Protein AF-A0ABD1DCE6-F1 (afdb_monomer_lite)

Structure (mmCIF, N/CA/C/O backbone):
data_AF-A0ABD1DCE6-F1
#
_entry.id   AF-A0ABD1DCE6-F1
#
loop_
_atom_site.group_PDB
_atom_site.id
_atom_site.type_symbol
_atom_site.label_atom_id
_atom_site.label_alt_id
_atom_site.label_comp_id
_atom_site.label_asym_id
_atom_site.label_entity_id
_atom_site.label_seq_id
_atom_site.pdbx_PDB_ins_code
_atom_site.Cartn_x
_atom_site.Cartn_y
_atom_site.Cartn_z
_atom_site.occupancy
_atom_site.B_iso_or_equiv
_atom_site.auth_seq_id
_atom_site.auth_comp_id
_atom_site.auth_asym_id
_atom_site.auth_atom_id
_atom_site.pdbx_PDB_model_num
ATOM 1 N N . MET A 1 1 ? 5.503 15.625 8.392 1.00 34.25 1 MET A N 1
ATOM 2 C CA . MET A 1 1 ? 5.995 16.526 7.325 1.00 34.25 1 MET A CA 1
ATOM 3 C C . MET A 1 1 ? 7.526 16.574 7.196 1.00 34.25 1 MET A C 1
ATOM 5 O O . MET A 1 1 ? 8.004 17.276 6.324 1.00 34.25 1 MET A O 1
ATOM 9 N N . ALA A 1 2 ? 8.309 15.784 7.947 1.00 26.59 2 ALA A N 1
ATOM 10 C CA . ALA A 1 2 ? 9.782 15.806 7.877 1.00 26.59 2 ALA A CA 1
ATOM 11 C C . ALA A 1 2 ? 10.418 14.634 7.087 1.00 26.59 2 ALA A C 1
ATOM 13 O O . ALA A 1 2 ? 11.612 14.395 7.204 1.00 26.59 2 ALA A O 1
ATOM 14 N N . SER A 1 3 ? 9.645 13.888 6.288 1.00 34.47 3 SER A N 1
ATOM 15 C CA . SER A 1 3 ? 10.147 12.692 5.571 1.00 34.47 3 SER A CA 1
ATOM 16 C C . SER A 1 3 ? 10.072 12.800 4.044 1.00 34.47 3 SER A C 1
ATOM 18 O O . SER A 1 3 ? 10.644 11.972 3.347 1.00 34.47 3 SER A O 1
ATOM 20 N N . SER A 1 4 ? 9.415 13.836 3.515 1.00 33.91 4 SER A N 1
ATOM 21 C CA . SER A 1 4 ? 9.250 14.055 2.068 1.00 33.91 4 SER A CA 1
ATOM 22 C C . SER A 1 4 ? 10.281 15.031 1.490 1.00 33.91 4 SER A C 1
ATOM 24 O O . SER A 1 4 ? 10.503 15.046 0.286 1.00 33.91 4 SER A O 1
ATOM 26 N N . ALA A 1 5 ? 10.937 15.824 2.346 1.00 30.02 5 ALA A N 1
ATOM 27 C CA . ALA A 1 5 ? 11.942 16.803 1.934 1.00 30.02 5 ALA A CA 1
ATOM 28 C C . ALA A 1 5 ? 13.318 16.168 1.668 1.00 30.02 5 ALA A C 1
ATOM 30 O O . ALA A 1 5 ? 14.061 16.662 0.833 1.00 30.02 5 ALA A O 1
ATOM 31 N N . ILE A 1 6 ? 13.638 15.041 2.315 1.00 34.88 6 ILE A N 1
ATOM 32 C CA . ILE A 1 6 ? 14.953 14.385 2.205 1.00 34.88 6 ILE A CA 1
ATOM 33 C C . ILE A 1 6 ? 15.100 13.627 0.873 1.00 34.88 6 ILE A C 1
ATOM 35 O O . ILE A 1 6 ? 16.186 13.590 0.306 1.00 34.88 6 ILE A O 1
ATOM 39 N N . VAL A 1 7 ? 14.002 13.104 0.315 1.00 35.47 7 VAL A N 1
ATOM 40 C CA . VAL A 1 7 ? 14.015 12.426 -0.996 1.00 35.47 7 VAL A CA 1
ATOM 41 C C . VAL A 1 7 ? 14.103 13.432 -2.151 1.00 35.47 7 VAL A C 1
ATOM 43 O O . VAL A 1 7 ? 14.707 13.125 -3.171 1.00 35.47 7 VAL A O 1
ATOM 46 N N . LEU A 1 8 ? 13.577 14.652 -1.980 1.00 33.16 8 LEU A N 1
ATOM 47 C CA . LEU A 1 8 ? 13.735 15.725 -2.968 1.00 33.16 8 LEU A CA 1
ATOM 48 C C . LEU A 1 8 ? 15.111 16.415 -2.868 1.00 33.16 8 LEU A C 1
ATOM 50 O O . LEU A 1 8 ? 15.649 16.838 -3.886 1.00 33.16 8 LEU A O 1
ATOM 54 N N . LEU A 1 9 ? 15.705 16.490 -1.667 1.00 31.03 9 LEU A N 1
ATOM 55 C CA . LEU A 1 9 ? 17.042 17.070 -1.465 1.00 31.03 9 LEU A CA 1
ATOM 56 C C . LEU A 1 9 ? 18.166 16.196 -2.043 1.00 31.03 9 LEU A C 1
ATOM 58 O O . LEU A 1 9 ? 19.166 16.728 -2.513 1.00 31.03 9 LEU A O 1
ATOM 62 N N . LEU A 1 10 ? 17.994 14.869 -2.048 1.00 34.16 10 LEU A N 1
ATOM 63 C CA . LEU A 1 10 ? 18.960 13.922 -2.625 1.00 34.16 10 LEU A CA 1
ATOM 64 C C . LEU A 1 10 ? 18.962 13.903 -4.164 1.00 34.16 10 LEU A C 1
ATOM 66 O O . LEU A 1 10 ? 19.896 13.377 -4.757 1.00 34.16 10 LEU A O 1
ATOM 70 N N . VAL A 1 11 ? 17.957 14.499 -4.815 1.00 40.06 11 VAL A N 1
ATOM 71 C CA . VAL A 1 11 ? 17.898 14.657 -6.283 1.00 40.06 11 VAL A CA 1
ATOM 72 C C . VAL A 1 11 ? 18.528 15.985 -6.740 1.00 40.06 11 VAL A C 1
ATOM 74 O O . VAL A 1 11 ? 18.793 16.165 -7.923 1.00 40.06 11 VAL A O 1
ATOM 77 N N . LEU A 1 12 ? 18.818 16.910 -5.816 1.00 35.66 12 LEU A N 1
ATOM 78 C CA . LEU A 1 12 ? 19.284 18.268 -6.133 1.00 35.66 12 LEU A CA 1
ATOM 79 C C . LEU A 1 12 ? 20.684 18.612 -5.601 1.00 35.66 12 LEU A C 1
ATOM 81 O O . LEU A 1 12 ? 21.138 19.739 -5.786 1.00 35.66 12 LEU A O 1
ATOM 85 N N . LEU A 1 13 ? 21.396 17.670 -4.979 1.00 32.56 13 LEU A N 1
ATOM 86 C CA . LEU A 1 13 ? 22.739 17.910 -4.456 1.00 32.56 13 LEU A CA 1
ATOM 87 C C . LEU A 1 13 ? 23.732 16.846 -4.945 1.00 32.56 13 LEU A C 1
ATOM 89 O O . LEU A 1 13 ? 23.814 15.761 -4.380 1.00 32.56 13 LEU A O 1
ATOM 93 N N . ILE A 1 14 ? 24.550 17.291 -5.914 1.00 41.81 14 ILE A N 1
ATOM 94 C CA . ILE A 1 14 ? 25.907 16.835 -6.291 1.00 41.81 14 ILE A CA 1
ATOM 95 C C . ILE A 1 14 ? 25.986 15.818 -7.463 1.00 41.81 14 ILE A C 1
ATOM 97 O O . ILE A 1 14 ? 25.459 14.717 -7.342 1.00 41.81 14 ILE A O 1
ATOM 101 N N . PRO A 1 15 ? 26.767 16.094 -8.539 1.00 44.06 15 PRO A N 1
ATOM 102 C CA . PRO A 1 15 ? 27.231 17.401 -9.013 1.00 44.06 15 PRO A CA 1
ATOM 103 C C . PRO A 1 15 ? 27.090 17.628 -10.530 1.00 44.06 15 PRO A C 1
ATOM 105 O O . PRO A 1 15 ? 27.495 16.830 -11.372 1.00 44.06 15 PRO A O 1
ATOM 108 N N . SER A 1 16 ? 26.695 18.852 -10.867 1.00 37.00 16 SER A N 1
ATOM 109 C CA . SER A 1 16 ? 27.220 19.582 -12.017 1.00 37.00 16 SER A CA 1
ATOM 110 C C . SER A 1 16 ? 28.724 19.824 -11.827 1.00 37.00 16 SER A C 1
ATOM 112 O O . SER A 1 16 ? 29.143 20.884 -11.369 1.00 37.00 16 SER A O 1
ATOM 114 N N . ALA A 1 17 ? 29.540 18.818 -12.115 1.00 32.56 17 ALA A N 1
ATOM 115 C CA . ALA A 1 17 ? 30.981 18.954 -12.277 1.00 32.56 17 ALA A CA 1
ATOM 116 C C . ALA A 1 17 ? 31.467 17.753 -13.081 1.00 32.56 17 ALA A C 1
ATOM 118 O O . ALA A 1 17 ? 31.714 16.711 -12.499 1.00 32.56 17 ALA A O 1
ATOM 119 N N . PHE A 1 18 ? 31.494 17.886 -14.409 1.00 30.97 18 PHE A N 1
ATOM 120 C CA . PHE A 1 18 ? 32.458 17.278 -15.340 1.00 30.97 18 PHE A CA 1
ATOM 121 C C . PHE A 1 18 ? 32.057 17.666 -16.779 1.00 30.97 18 PHE A C 1
ATOM 123 O O . PHE A 1 18 ? 31.869 16.832 -17.655 1.00 30.97 18 PHE A O 1
ATOM 130 N N . THR A 1 19 ? 31.943 18.967 -17.072 1.00 26.06 19 THR A N 1
ATOM 131 C CA . THR A 1 19 ? 32.229 19.432 -18.438 1.00 26.06 19 THR A CA 1
ATOM 132 C C . THR A 1 19 ? 33.740 19.489 -18.567 1.00 26.06 19 THR A C 1
ATOM 134 O O . THR A 1 19 ? 34.357 20.548 -18.458 1.00 26.06 19 THR A O 1
ATOM 137 N N . PHE A 1 20 ? 34.352 18.322 -18.739 1.00 26.34 20 PHE A N 1
ATOM 138 C CA . PHE A 1 20 ? 35.697 18.279 -19.273 1.00 26.34 20 PHE A CA 1
ATOM 139 C C . PHE A 1 20 ? 35.571 18.633 -20.754 1.00 26.34 20 PHE A C 1
ATOM 141 O O . PHE A 1 20 ? 35.280 17.789 -21.597 1.00 26.34 20 PHE A O 1
ATOM 148 N N . ASN A 1 21 ? 35.754 19.918 -21.063 1.00 26.56 21 ASN A N 1
ATOM 149 C CA . ASN A 1 21 ? 36.167 20.346 -22.392 1.00 26.56 21 ASN A CA 1
ATOM 150 C C . ASN A 1 21 ? 37.595 19.826 -22.600 1.00 26.56 21 ASN A C 1
ATOM 152 O O . ASN A 1 21 ? 38.574 20.563 -22.508 1.00 26.56 21 ASN A O 1
ATOM 156 N N . LEU A 1 22 ? 37.720 18.523 -22.842 1.00 26.25 22 LEU A N 1
ATOM 157 C CA . LEU A 1 22 ? 38.893 17.966 -23.484 1.00 26.25 22 LEU A CA 1
ATOM 158 C C . LEU A 1 22 ? 38.790 18.358 -24.955 1.00 26.25 22 LEU A C 1
ATOM 160 O O . LEU A 1 22 ? 38.317 17.604 -25.801 1.00 26.25 22 LEU A O 1
ATOM 164 N N . LYS A 1 23 ? 39.272 19.564 -25.264 1.00 28.89 23 LYS A N 1
ATOM 165 C CA . LYS A 1 23 ? 39.915 19.789 -26.554 1.00 28.89 23 LYS A CA 1
ATOM 166 C C . LYS A 1 23 ? 41.162 18.901 -26.544 1.00 28.89 23 LYS A C 1
ATOM 168 O O . LYS A 1 23 ? 42.243 19.335 -26.160 1.00 28.89 23 LYS A O 1
ATOM 173 N N . PHE A 1 24 ? 40.984 17.622 -26.870 1.00 28.67 24 PHE A N 1
ATOM 174 C CA . PHE A 1 24 ? 42.103 16.779 -27.255 1.00 28.67 24 PHE A CA 1
ATOM 175 C C . PHE A 1 24 ? 42.627 17.350 -28.566 1.00 28.67 24 PHE A C 1
ATOM 177 O O . PHE A 1 24 ? 42.039 17.138 -29.623 1.00 28.67 24 PHE A O 1
ATOM 184 N N . VAL A 1 25 ? 43.716 18.105 -28.468 1.00 37.75 25 VAL A N 1
ATOM 185 C CA . VAL A 1 25 ? 44.668 18.251 -29.562 1.00 37.75 25 VAL A CA 1
ATOM 186 C C . VAL A 1 25 ? 45.238 16.852 -29.778 1.00 37.75 25 VAL A C 1
ATOM 188 O O . VAL A 1 25 ? 46.053 16.397 -28.986 1.00 37.75 25 VAL A O 1
ATOM 191 N N . ASN A 1 26 ? 44.711 16.134 -30.762 1.00 42.12 26 ASN A N 1
ATOM 192 C CA . ASN A 1 26 ? 45.314 14.921 -31.297 1.00 42.12 26 ASN A CA 1
ATOM 193 C C . ASN A 1 26 ? 44.935 14.874 -32.775 1.00 42.12 26 ASN A C 1
ATOM 195 O O . ASN A 1 26 ? 43.810 14.493 -33.095 1.00 42.12 26 ASN A O 1
ATOM 199 N N . ASP A 1 27 ? 45.879 15.237 -33.644 1.00 54.72 27 ASP A N 1
ATOM 200 C CA . ASP A 1 27 ? 45.803 15.143 -35.112 1.00 54.72 27 ASP A CA 1
ATOM 201 C C . ASP A 1 27 ? 45.816 13.676 -35.611 1.00 54.72 27 ASP A C 1
ATOM 203 O O . ASP A 1 27 ? 46.304 13.373 -36.693 1.00 54.72 27 ASP A O 1
ATOM 207 N N . GLN A 1 28 ? 45.325 12.727 -34.806 1.00 70.62 28 GLN A N 1
ATOM 208 C CA . GLN A 1 28 ? 45.287 11.303 -35.145 1.00 70.62 28 GLN A CA 1
ATOM 209 C C . GLN A 1 28 ? 43.981 10.961 -35.864 1.00 70.62 28 GLN A C 1
ATOM 211 O O . GLN A 1 28 ? 42.912 11.354 -35.396 1.00 70.62 28 GLN A O 1
ATOM 216 N N . LEU A 1 29 ? 44.078 10.199 -36.958 1.00 80.75 29 LEU A N 1
ATOM 217 C CA . LEU A 1 29 ? 42.940 9.694 -37.728 1.00 80.75 29 LEU A CA 1
ATOM 218 C C . LEU A 1 29 ? 41.939 8.932 -36.839 1.00 80.75 29 LEU A C 1
ATOM 220 O O . LEU A 1 29 ? 42.308 8.016 -36.101 1.00 80.75 29 LEU A O 1
ATOM 224 N N . ARG A 1 30 ? 40.661 9.302 -36.932 1.00 82.00 30 ARG A N 1
ATOM 225 C CA . ARG A 1 30 ? 39.530 8.683 -36.232 1.00 82.00 30 ARG A CA 1
ATOM 226 C C . ARG A 1 30 ? 38.535 8.132 -37.240 1.00 82.00 30 ARG A C 1
ATOM 228 O O . ARG A 1 30 ? 38.196 8.797 -38.215 1.00 82.00 30 ARG A O 1
ATOM 235 N N . LEU A 1 31 ? 38.042 6.931 -36.953 1.00 85.00 31 LEU A N 1
ATOM 236 C CA . LEU A 1 31 ? 37.071 6.208 -37.768 1.00 85.00 31 LEU A CA 1
ATOM 237 C C . LEU A 1 31 ? 35.920 5.746 -36.872 1.00 85.00 31 LEU A C 1
ATOM 239 O O . LEU A 1 31 ? 36.159 5.118 -35.839 1.00 85.00 31 LEU A O 1
ATOM 243 N N . TRP A 1 32 ? 34.677 6.044 -37.243 1.00 84.31 32 TRP A N 1
ATOM 244 C CA . TRP A 1 32 ? 33.506 5.528 -36.527 1.00 84.31 32 TRP A CA 1
ATOM 245 C C . TRP A 1 32 ? 32.274 5.445 -37.430 1.00 84.31 32 TRP A C 1
ATOM 247 O O . TRP A 1 32 ? 32.137 6.197 -38.390 1.00 84.31 32 TRP A O 1
ATOM 257 N N . PHE A 1 33 ? 31.356 4.536 -37.107 1.00 84.50 33 PHE A N 1
ATOM 258 C CA . PHE A 1 33 ? 30.041 4.481 -37.746 1.00 84.50 33 PHE A CA 1
ATOM 259 C C . PHE A 1 33 ? 29.022 5.300 -36.953 1.00 84.50 33 PHE A C 1
ATOM 261 O O . PHE A 1 33 ? 28.988 5.217 -35.724 1.00 84.50 33 PHE A O 1
ATOM 268 N N . ASP A 1 34 ? 28.167 6.046 -37.652 1.00 79.69 34 ASP A N 1
ATOM 269 C CA . ASP A 1 34 ? 27.035 6.760 -37.053 1.00 79.69 34 ASP A CA 1
ATOM 270 C C . ASP A 1 34 ? 25.800 6.678 -37.974 1.00 79.69 34 ASP A C 1
ATOM 272 O O . ASP A 1 34 ? 25.874 7.129 -39.123 1.00 79.69 34 ASP A O 1
ATOM 276 N N . PRO A 1 35 ? 24.670 6.096 -37.524 1.00 79.81 35 PRO A N 1
ATOM 277 C CA . PRO A 1 35 ? 24.445 5.484 -36.210 1.00 79.81 35 PRO A CA 1
ATOM 278 C C . PRO A 1 35 ? 25.134 4.119 -36.051 1.00 79.81 35 PRO A C 1
ATOM 280 O O . PRO A 1 35 ? 25.229 3.330 -36.989 1.00 79.81 35 PRO A O 1
ATOM 283 N N . GLN A 1 36 ? 25.571 3.810 -34.826 1.00 78.81 36 GLN A N 1
ATOM 284 C CA . GLN A 1 36 ? 26.216 2.530 -34.492 1.00 78.81 36 GLN A CA 1
ATOM 285 C C . GLN A 1 36 ? 25.218 1.363 -34.347 1.00 78.81 36 GLN A C 1
ATOM 287 O O . GLN A 1 36 ? 25.592 0.195 -34.476 1.00 78.81 36 GLN A O 1
ATOM 292 N N . ASP A 1 37 ? 23.944 1.680 -34.102 1.00 78.81 37 ASP A N 1
ATOM 293 C CA . ASP A 1 37 ? 22.833 0.737 -33.981 1.00 78.81 37 ASP A CA 1
ATOM 294 C C . ASP A 1 37 ? 21.838 0.947 -35.122 1.00 78.81 37 ASP A C 1
ATOM 296 O O . ASP A 1 37 ? 21.194 1.992 -35.228 1.00 78.81 37 ASP A O 1
ATOM 300 N N . VAL A 1 38 ? 21.686 -0.067 -35.971 1.00 83.50 38 VAL A N 1
ATOM 301 C CA . VAL A 1 38 ? 20.889 0.015 -37.195 1.00 83.50 38 VAL A CA 1
ATOM 302 C C . VAL A 1 38 ? 19.865 -1.112 -37.218 1.00 83.50 38 VAL A C 1
ATOM 304 O O . VAL A 1 38 ? 20.175 -2.260 -36.906 1.00 83.50 38 VAL A O 1
ATOM 307 N N . THR A 1 39 ? 18.622 -0.797 -37.585 1.00 84.06 39 THR A N 1
ATOM 308 C CA . THR A 1 39 ? 17.563 -1.798 -37.775 1.00 84.06 39 THR A CA 1
ATOM 309 C C . THR A 1 39 ? 17.130 -1.811 -39.232 1.00 84.06 39 THR A C 1
ATOM 311 O O . THR A 1 39 ? 16.765 -0.771 -39.770 1.00 84.06 39 THR A O 1
ATOM 314 N N . THR A 1 40 ? 17.159 -2.986 -39.853 1.00 87.12 40 THR A N 1
ATOM 315 C CA . THR A 1 40 ? 16.682 -3.240 -41.216 1.00 87.12 40 THR A CA 1
ATOM 316 C C . THR A 1 40 ? 15.722 -4.428 -41.218 1.00 87.12 40 THR A C 1
ATOM 318 O O . THR A 1 40 ? 15.584 -5.126 -40.206 1.00 87.12 40 THR A O 1
ATOM 321 N N . THR A 1 41 ? 15.056 -4.680 -42.341 1.00 88.06 41 THR A N 1
ATOM 322 C CA . THR A 1 41 ? 14.304 -5.920 -42.535 1.00 88.06 41 THR A CA 1
ATOM 323 C C . THR A 1 41 ? 15.044 -6.895 -43.430 1.00 88.06 41 THR A C 1
ATOM 325 O O . THR A 1 41 ? 16.000 -6.555 -44.127 1.00 88.06 41 THR A O 1
ATOM 328 N N . PHE A 1 42 ? 14.644 -8.155 -43.343 1.00 84.50 42 PHE A N 1
ATOM 329 C CA . PHE A 1 42 ? 15.158 -9.218 -44.179 1.00 84.50 42 PHE A CA 1
ATOM 330 C C . PHE A 1 42 ? 15.045 -8.843 -45.666 1.00 84.50 42 PHE A C 1
ATOM 332 O O . PHE A 1 42 ? 13.950 -8.611 -46.171 1.00 84.50 42 PHE A O 1
ATOM 339 N N . GLY A 1 43 ? 16.183 -8.826 -46.365 1.00 81.62 43 GLY A N 1
ATOM 340 C CA . GLY A 1 43 ? 16.265 -8.500 -47.790 1.00 81.62 43 GLY A CA 1
ATOM 341 C C . GLY A 1 43 ? 16.413 -7.012 -48.123 1.00 81.62 43 GLY A C 1
ATOM 342 O O . GLY A 1 43 ? 16.834 -6.711 -49.239 1.00 81.62 43 GLY A O 1
ATOM 343 N N . ASP A 1 44 ? 16.164 -6.104 -47.178 1.00 87.38 44 ASP A N 1
ATOM 344 C CA . ASP A 1 44 ? 16.328 -4.666 -47.398 1.00 87.38 44 ASP A CA 1
ATOM 345 C C . ASP A 1 44 ? 17.788 -4.233 -47.209 1.00 87.38 44 ASP A C 1
ATOM 347 O O . ASP A 1 44 ? 18.470 -4.639 -46.257 1.00 87.38 44 ASP A O 1
ATOM 351 N N . ALA A 1 45 ? 18.257 -3.372 -48.114 1.00 87.19 45 ALA A N 1
ATOM 352 C CA . ALA A 1 45 ? 19.552 -2.714 -48.007 1.00 87.19 45 ALA A CA 1
ATOM 353 C C . ALA A 1 45 ? 19.444 -1.464 -47.124 1.00 87.19 45 ALA A C 1
ATOM 355 O O . ALA A 1 45 ? 18.550 -0.638 -47.311 1.00 87.19 45 ALA A O 1
ATOM 356 N N . ILE A 1 46 ? 20.379 -1.306 -46.189 1.00 89.62 46 ILE A N 1
ATOM 357 C CA . ILE A 1 46 ? 20.501 -0.117 -45.347 1.00 89.62 46 ILE A CA 1
ATOM 358 C C . ILE A 1 46 ? 21.884 0.507 -45.485 1.00 89.62 46 ILE A C 1
ATOM 360 O O . ILE A 1 46 ? 22.890 -0.196 -45.541 1.00 89.62 46 ILE A O 1
ATOM 364 N N . ASN A 1 47 ? 21.932 1.836 -45.527 1.00 91.00 47 ASN A N 1
ATOM 365 C CA . ASN A 1 47 ? 23.183 2.572 -45.631 1.00 91.00 47 ASN A CA 1
ATOM 366 C C . ASN A 1 47 ? 23.825 2.712 -44.245 1.00 91.00 47 ASN A C 1
ATOM 368 O O . ASN A 1 47 ? 23.203 3.213 -43.309 1.00 91.00 47 ASN A O 1
ATOM 372 N N . LEU A 1 48 ? 25.077 2.286 -44.136 1.00 88.56 48 LEU A N 1
ATOM 373 C CA . LEU A 1 48 ? 25.964 2.486 -43.002 1.00 88.56 48 LEU A CA 1
ATOM 374 C C . LEU A 1 48 ? 26.913 3.626 -43.346 1.00 88.56 48 LEU A C 1
ATOM 376 O O . LEU A 1 48 ? 27.660 3.526 -44.319 1.00 88.56 48 LEU A O 1
ATOM 380 N N . THR A 1 49 ? 26.890 4.694 -42.558 1.00 89.81 49 THR A N 1
ATOM 381 C CA . THR A 1 49 ? 27.755 5.854 -42.779 1.00 89.81 49 THR A CA 1
ATOM 382 C C . THR A 1 49 ? 28.984 5.744 -41.892 1.00 89.81 49 THR A C 1
ATOM 384 O O . THR A 1 49 ? 28.881 5.754 -40.665 1.00 89.81 49 THR A O 1
ATOM 387 N N . LEU A 1 50 ? 30.144 5.629 -42.526 1.00 89.38 50 LEU A N 1
ATOM 388 C CA . LEU A 1 50 ? 31.448 5.730 -41.898 1.00 89.38 50 LEU A CA 1
ATOM 389 C C . LEU A 1 50 ? 31.909 7.186 -41.939 1.00 89.38 50 LEU A C 1
ATOM 391 O O . LEU A 1 50 ? 31.983 7.783 -43.014 1.00 89.38 50 LEU A O 1
ATOM 395 N N . TRP A 1 51 ? 32.272 7.708 -40.777 1.00 87.62 51 TRP A N 1
ATOM 396 C CA . TRP A 1 51 ? 32.891 9.012 -40.605 1.00 87.62 51 TRP A CA 1
ATOM 397 C C . TRP A 1 51 ? 34.397 8.869 -40.438 1.00 87.62 51 TRP A C 1
ATOM 399 O O . TRP A 1 51 ? 34.871 7.987 -39.714 1.00 87.62 51 TRP A O 1
ATOM 409 N N . ILE A 1 52 ? 35.126 9.746 -41.124 1.00 87.88 52 ILE A N 1
ATOM 410 C CA . ILE A 1 52 ? 36.584 9.779 -41.155 1.00 87.88 52 ILE A CA 1
ATOM 411 C C . ILE A 1 52 ? 37.031 11.213 -40.894 1.00 87.88 52 ILE A C 1
ATOM 413 O O . ILE A 1 52 ? 36.649 12.129 -41.626 1.00 87.88 52 ILE A O 1
ATOM 417 N N . ASP A 1 53 ? 37.832 11.400 -39.851 1.00 84.50 53 ASP A N 1
ATOM 418 C CA . ASP A 1 53 ? 38.301 12.720 -39.433 1.00 84.50 53 ASP A CA 1
ATOM 419 C C . ASP A 1 53 ? 39.727 12.643 -38.874 1.00 84.50 53 ASP A C 1
ATOM 421 O O . ASP A 1 53 ? 40.033 11.760 -38.068 1.00 84.50 53 ASP A O 1
ATOM 425 N N . GLY A 1 54 ? 40.604 13.553 -39.296 1.00 83.94 54 GLY A N 1
ATOM 426 C CA . GLY A 1 54 ? 41.997 13.642 -38.853 1.00 83.94 54 GLY A CA 1
ATOM 427 C C . GLY A 1 54 ? 43.029 13.334 -39.942 1.00 83.94 54 GLY A C 1
ATOM 428 O O . GLY A 1 54 ? 42.712 13.217 -41.127 1.00 83.94 54 GLY A O 1
ATOM 429 N N . TYR A 1 55 ? 44.294 13.230 -39.529 1.00 78.69 55 TYR A N 1
ATOM 430 C CA . TYR A 1 55 ? 45.430 13.103 -40.442 1.00 78.69 55 TYR A CA 1
ATOM 431 C C . TYR A 1 55 ? 45.917 11.654 -40.548 1.00 78.69 55 TYR A C 1
ATOM 433 O O . TYR A 1 55 ? 46.137 10.981 -39.535 1.00 78.69 55 TYR A O 1
ATOM 441 N N . SER A 1 56 ? 46.118 11.178 -41.778 1.00 72.38 56 SER A N 1
ATOM 442 C CA . SER A 1 56 ? 46.683 9.860 -42.058 1.00 72.38 56 SER A CA 1
ATOM 443 C C . SER A 1 56 ? 48.184 9.970 -42.324 1.00 72.38 56 SER A C 1
ATOM 445 O O . SER A 1 56 ? 48.617 10.587 -43.290 1.00 72.38 56 SER A O 1
ATOM 447 N N . TYR A 1 57 ? 49.016 9.331 -41.496 1.00 67.81 57 TYR A N 1
ATOM 448 C CA . TYR A 1 57 ? 50.464 9.244 -41.758 1.00 67.81 57 TYR A CA 1
ATOM 449 C C . TYR A 1 57 ? 50.829 8.183 -42.809 1.00 67.81 57 TYR A C 1
ATOM 451 O O . TYR A 1 57 ? 51.973 8.128 -43.263 1.00 67.81 57 TYR A O 1
ATOM 459 N N . THR A 1 58 ? 49.880 7.317 -43.176 1.00 65.75 58 THR A N 1
ATOM 460 C CA . THR A 1 58 ? 50.039 6.333 -44.250 1.00 65.75 58 THR A CA 1
ATOM 461 C C . THR A 1 58 ? 49.242 6.800 -45.463 1.00 65.75 58 THR A C 1
ATOM 463 O O . THR A 1 58 ? 48.053 7.072 -45.351 1.00 65.75 58 THR A O 1
ATOM 466 N N . LYS A 1 59 ? 49.891 6.905 -46.630 1.00 65.69 59 LYS A N 1
ATOM 467 C CA . LYS A 1 59 ? 49.241 7.440 -47.843 1.00 65.69 59 LYS A CA 1
ATOM 468 C C . LYS A 1 59 ? 48.011 6.640 -48.273 1.00 65.69 59 LYS A C 1
ATOM 470 O O . LYS A 1 59 ? 47.103 7.189 -48.880 1.00 65.69 59 LYS A O 1
ATOM 475 N N . ASN A 1 60 ? 47.994 5.342 -47.957 1.00 82.31 60 ASN A N 1
ATOM 476 C CA . ASN A 1 60 ? 46.923 4.438 -48.343 1.00 82.31 60 ASN A CA 1
ATOM 477 C C . ASN A 1 60 ? 46.557 3.528 -47.166 1.00 82.31 60 ASN A C 1
ATOM 479 O O . ASN A 1 60 ? 47.431 2.834 -46.640 1.00 82.31 60 ASN A O 1
ATOM 483 N N . PHE A 1 61 ? 45.273 3.466 -46.826 1.00 87.38 61 PHE A N 1
ATOM 484 C CA . PHE A 1 61 ? 44.720 2.448 -45.932 1.00 87.38 61 PHE A CA 1
ATOM 485 C C . PHE A 1 61 ? 43.431 1.878 -46.528 1.00 87.38 61 PHE A C 1
ATOM 487 O O . PHE A 1 61 ? 42.781 2.511 -47.368 1.00 87.38 61 PHE A O 1
ATOM 494 N N . SER A 1 62 ? 43.067 0.666 -46.117 1.00 87.38 62 SER A N 1
ATOM 495 C CA . SER A 1 62 ? 41.800 0.055 -46.510 1.00 87.38 62 SER A CA 1
ATOM 496 C C . SER A 1 62 ? 40.966 -0.300 -45.293 1.00 87.38 62 SER A C 1
ATOM 498 O O . SER A 1 62 ? 41.490 -0.605 -44.220 1.00 87.38 62 SER A O 1
ATOM 500 N N . ILE A 1 63 ? 39.652 -0.227 -45.467 1.00 88.06 63 ILE A N 1
ATOM 501 C CA . ILE A 1 63 ? 38.690 -0.725 -44.496 1.00 88.06 63 ILE A CA 1
ATOM 502 C C . ILE A 1 63 ? 38.085 -1.978 -45.092 1.00 88.06 63 ILE A C 1
ATOM 504 O O . ILE A 1 63 ? 37.425 -1.928 -46.134 1.00 88.06 63 ILE A O 1
ATOM 508 N N . GLN A 1 64 ? 38.326 -3.090 -44.415 1.00 88.25 64 GLN A N 1
ATOM 509 C CA . GLN A 1 64 ? 37.808 -4.389 -44.786 1.00 88.25 64 GLN A CA 1
ATOM 510 C C . GLN A 1 64 ? 36.817 -4.836 -43.729 1.00 88.25 64 GLN A C 1
ATOM 512 O O . GLN A 1 64 ? 37.105 -4.836 -42.535 1.00 88.25 64 GLN A O 1
ATOM 517 N N . PHE A 1 65 ? 35.637 -5.252 -44.163 1.00 84.44 65 PHE A N 1
ATOM 518 C CA . PHE A 1 65 ? 34.738 -5.954 -43.263 1.00 84.44 65 PHE A CA 1
ATOM 519 C C . PHE A 1 65 ? 35.245 -7.374 -43.110 1.00 84.44 65 PHE A C 1
ATOM 521 O O . PHE A 1 65 ? 35.513 -8.051 -44.105 1.00 84.44 65 PHE A O 1
ATOM 528 N N . SER A 1 66 ? 35.399 -7.825 -41.866 1.00 68.50 66 SER A N 1
ATOM 529 C CA . SER A 1 66 ? 35.781 -9.204 -41.617 1.00 68.50 66 SER A CA 1
ATOM 530 C C . SER A 1 66 ? 34.684 -10.096 -42.204 1.00 68.50 66 SER A C 1
ATOM 532 O O . SER A 1 66 ? 33.597 -10.201 -41.636 1.00 68.50 66 SER A O 1
ATOM 534 N N . GLU A 1 67 ? 34.955 -10.736 -43.344 1.00 61.72 67 GLU A N 1
ATOM 535 C CA . GLU A 1 67 ? 34.048 -11.707 -43.981 1.00 61.72 67 GLU A CA 1
ATOM 536 C C . GLU A 1 67 ? 33.848 -12.968 -43.115 1.00 61.72 67 GLU A C 1
ATOM 538 O O . GLU A 1 67 ? 33.106 -13.889 -43.455 1.00 61.72 67 GLU A O 1
ATOM 543 N N . SER A 1 68 ? 34.505 -13.018 -41.961 1.00 50.16 68 SER A N 1
ATOM 544 C CA . SER A 1 68 ? 34.502 -14.127 -41.032 1.00 50.16 68 SER A CA 1
ATOM 545 C C . SER A 1 68 ? 33.193 -14.196 -40.234 1.00 50.16 68 SER A C 1
ATOM 547 O O . SER A 1 68 ? 32.945 -13.359 -39.369 1.00 50.16 68 SER A O 1
ATOM 549 N N . GLU A 1 69 ? 32.421 -15.255 -40.509 1.00 47.69 69 GLU A N 1
ATOM 550 C CA . GLU A 1 69 ? 31.373 -15.914 -39.693 1.00 47.69 69 GLU A CA 1
ATOM 551 C C . GLU A 1 69 ? 29.903 -15.760 -40.123 1.00 47.69 69 GLU A C 1
ATOM 553 O O . GLU A 1 69 ? 29.093 -16.613 -39.761 1.00 47.69 69 GLU A O 1
ATOM 558 N N . ASN A 1 70 ? 29.520 -14.783 -40.952 1.00 51.09 70 ASN A N 1
ATOM 559 C CA . ASN A 1 70 ? 28.097 -14.501 -41.188 1.00 51.09 70 ASN A CA 1
ATOM 560 C C . ASN A 1 70 ? 27.680 -14.575 -42.666 1.00 51.09 70 ASN A C 1
ATOM 562 O O . ASN A 1 70 ? 27.570 -13.558 -43.341 1.00 51.09 70 ASN A O 1
ATOM 566 N N . ALA A 1 71 ? 27.198 -15.746 -43.101 1.00 61.91 71 ALA A N 1
ATOM 567 C CA . ALA A 1 71 ? 26.279 -15.880 -44.250 1.00 61.91 71 ALA A CA 1
ATOM 568 C C . ALA A 1 71 ? 24.948 -15.096 -44.070 1.00 61.91 71 ALA A C 1
ATOM 570 O O . ALA A 1 71 ? 24.025 -15.200 -44.879 1.00 61.91 71 ALA A O 1
ATOM 571 N N . PHE A 1 72 ? 24.826 -14.334 -42.981 1.00 76.88 72 PHE A N 1
ATOM 572 C CA . PHE A 1 72 ? 23.613 -13.708 -42.479 1.00 76.88 72 PHE A CA 1
ATOM 573 C C . PHE A 1 72 ? 23.536 -12.199 -42.746 1.00 76.88 72 PHE A C 1
ATOM 575 O O . PHE A 1 72 ? 22.435 -11.657 -42.695 1.00 76.88 72 PHE A O 1
ATOM 582 N N . VAL A 1 73 ? 24.646 -11.518 -43.064 1.00 82.75 73 VAL A N 1
ATOM 583 C CA . VAL A 1 73 ? 24.667 -10.087 -43.431 1.00 82.75 73 VAL A CA 1
ATOM 584 C C . VAL A 1 73 ? 25.679 -9.865 -44.552 1.00 82.75 73 VAL A C 1
ATOM 586 O O . VAL A 1 73 ? 26.832 -10.254 -44.421 1.00 82.75 73 VAL A O 1
ATOM 589 N N . LYS A 1 74 ? 25.254 -9.235 -45.651 1.00 86.00 74 LYS A N 1
ATOM 590 C CA . LYS A 1 74 ? 26.119 -8.879 -46.786 1.00 86.00 74 LYS A CA 1
ATOM 591 C C . LYS A 1 74 ? 26.450 -7.387 -46.737 1.00 86.00 74 LYS A C 1
ATOM 593 O O . LYS A 1 74 ? 25.525 -6.595 -46.583 1.00 86.00 74 LYS A O 1
ATOM 598 N N . ILE A 1 75 ? 27.725 -7.023 -46.892 1.00 87.19 75 ILE A N 1
ATOM 599 C CA . ILE A 1 75 ? 28.184 -5.628 -46.984 1.00 87.19 75 ILE A CA 1
ATOM 600 C C . ILE A 1 75 ? 28.683 -5.330 -48.401 1.00 87.19 75 ILE A C 1
ATOM 602 O O . ILE A 1 75 ? 29.441 -6.117 -48.966 1.00 87.19 75 ILE A O 1
ATOM 606 N N . GLU A 1 76 ? 28.261 -4.204 -48.974 1.00 86.44 76 GLU A N 1
ATOM 607 C CA . GLU A 1 76 ? 28.673 -3.743 -50.303 1.00 86.44 76 GLU A CA 1
ATOM 608 C C . GLU A 1 76 ? 29.105 -2.260 -50.269 1.00 86.44 76 GLU A C 1
ATOM 610 O O . GLU A 1 76 ? 28.303 -1.414 -49.872 1.00 86.44 76 GLU A O 1
ATOM 615 N N . PRO A 1 77 ? 30.334 -1.907 -50.700 1.00 87.25 77 PRO A N 1
ATOM 616 C CA . PRO A 1 77 ? 31.433 -2.804 -51.072 1.00 87.25 77 PRO A CA 1
ATOM 617 C C . PRO A 1 77 ? 32.068 -3.492 -49.839 1.00 87.25 77 PRO A C 1
ATOM 619 O O . PRO A 1 77 ? 32.076 -2.910 -48.757 1.00 87.25 77 PRO A O 1
ATOM 622 N N . PRO A 1 78 ? 32.630 -4.709 -49.976 1.00 84.06 78 PRO A N 1
ATOM 623 C CA . PRO A 1 78 ? 33.250 -5.437 -48.858 1.00 84.06 78 PRO A CA 1
ATOM 624 C C . PRO A 1 78 ? 34.591 -4.835 -48.403 1.00 84.06 78 PRO A C 1
ATOM 626 O O . PRO A 1 78 ? 35.016 -5.050 -47.268 1.00 84.06 78 PRO A O 1
ATOM 629 N N . ILE A 1 79 ? 35.254 -4.089 -49.292 1.00 87.88 79 ILE A N 1
ATOM 630 C CA . ILE A 1 79 ? 36.526 -3.404 -49.052 1.00 87.88 79 ILE A CA 1
ATOM 631 C C . ILE A 1 79 ? 36.433 -2.008 -49.669 1.00 87.88 79 ILE A C 1
ATOM 633 O O . ILE A 1 79 ? 35.954 -1.860 -50.796 1.00 87.88 79 ILE A O 1
ATOM 637 N N . CYS A 1 80 ? 36.907 -0.995 -48.949 1.00 89.62 80 CYS A N 1
ATOM 638 C CA . CYS A 1 80 ? 37.030 0.372 -49.449 1.00 89.62 80 CYS A CA 1
ATOM 639 C C . CYS A 1 80 ? 38.454 0.895 -49.232 1.00 89.62 80 CYS A C 1
ATOM 641 O O . CYS A 1 80 ? 39.031 0.693 -48.165 1.00 89.62 80 CYS A O 1
ATOM 643 N N . TRP A 1 81 ? 39.008 1.550 -50.254 1.00 88.19 81 TRP A N 1
ATOM 644 C CA . TRP A 1 81 ? 40.369 2.083 -50.263 1.00 88.19 81 TRP A CA 1
ATOM 645 C C . TRP A 1 81 ? 40.356 3.603 -50.137 1.00 88.19 81 TRP A C 1
ATOM 647 O O . TRP A 1 81 ? 39.589 4.273 -50.831 1.00 88.19 81 TRP A O 1
ATOM 657 N N . PHE A 1 82 ? 41.249 4.128 -49.303 1.00 87.75 82 PHE A N 1
ATOM 658 C CA . PHE A 1 82 ? 41.448 5.556 -49.081 1.00 87.75 82 PHE A CA 1
ATOM 659 C C . PHE A 1 82 ? 42.871 5.944 -49.488 1.00 87.75 82 PHE A C 1
ATOM 661 O O . PHE A 1 82 ? 43.809 5.203 -49.196 1.00 87.75 82 PHE A O 1
ATOM 668 N N . TYR A 1 83 ? 43.013 7.082 -50.175 1.00 84.06 83 TYR A N 1
ATOM 669 C CA . TYR A 1 83 ? 44.270 7.524 -50.807 1.00 84.06 83 TYR A CA 1
ATOM 670 C C . TYR A 1 83 ? 44.683 8.964 -50.442 1.00 84.06 83 TYR A C 1
ATOM 672 O O . TYR A 1 83 ? 45.629 9.489 -51.027 1.00 84.06 83 TYR A O 1
ATOM 680 N N . ASP A 1 84 ? 43.953 9.614 -49.533 1.00 80.44 84 ASP A N 1
ATOM 681 C CA . ASP A 1 84 ? 44.224 10.986 -49.094 1.00 80.44 84 ASP A CA 1
ATOM 682 C C . ASP A 1 84 ? 45.014 11.006 -47.777 1.00 80.44 84 ASP A C 1
ATOM 684 O O . ASP A 1 84 ? 44.917 10.091 -46.957 1.00 80.44 84 ASP A O 1
ATOM 688 N N . ASP A 1 85 ? 45.771 12.084 -47.565 1.00 73.19 85 ASP A N 1
ATOM 689 C CA . ASP A 1 85 ? 46.585 12.287 -46.358 1.00 73.19 85 ASP A CA 1
ATOM 690 C C . ASP A 1 85 ? 45.814 13.050 -45.255 1.00 73.19 85 ASP A C 1
ATOM 692 O O . ASP A 1 85 ? 46.150 12.962 -44.073 1.00 73.19 85 ASP A O 1
ATOM 696 N N . GLU A 1 86 ? 44.747 13.771 -45.617 1.00 78.88 86 GLU A N 1
ATOM 697 C CA . GLU A 1 86 ? 43.982 14.641 -44.719 1.00 78.88 86 GLU A CA 1
ATOM 698 C C . GLU A 1 86 ? 42.472 14.470 -44.942 1.00 78.88 86 GLU A C 1
ATOM 700 O O . GLU A 1 86 ? 41.966 14.661 -46.049 1.00 78.88 86 GLU A O 1
ATOM 705 N N . PHE A 1 87 ? 41.741 14.120 -43.879 1.00 80.56 87 PHE A N 1
ATOM 706 C CA . PHE A 1 87 ? 40.294 13.911 -43.910 1.00 80.56 87 PHE A CA 1
ATOM 707 C C . PHE A 1 87 ? 39.616 14.907 -42.966 1.00 80.56 87 PHE A C 1
ATOM 709 O O . PHE A 1 87 ? 39.857 14.875 -41.762 1.00 80.56 87 PHE A O 1
ATOM 716 N N . HIS A 1 88 ? 38.743 15.763 -43.503 1.00 77.44 88 HIS A N 1
ATOM 717 C CA . HIS A 1 88 ? 37.951 16.721 -42.720 1.00 77.44 88 HIS A CA 1
ATOM 718 C C . HIS A 1 88 ? 36.472 16.376 -42.837 1.00 77.44 88 HIS A C 1
ATOM 720 O O . HIS A 1 88 ? 35.829 16.754 -43.817 1.00 77.44 88 HIS A O 1
ATOM 726 N N . ASN A 1 89 ? 35.918 15.678 -41.841 1.00 76.25 89 ASN A N 1
ATOM 727 C CA . ASN A 1 89 ? 34.530 15.190 -41.870 1.00 76.25 89 ASN A CA 1
ATOM 728 C C . ASN A 1 89 ? 34.163 14.431 -43.165 1.00 76.25 89 ASN A C 1
ATOM 730 O O . ASN A 1 89 ? 33.058 14.588 -43.699 1.00 76.25 89 ASN A O 1
ATOM 734 N N . ASN A 1 90 ? 35.073 13.605 -43.685 1.00 84.06 90 ASN A N 1
ATOM 735 C CA . ASN A 1 90 ? 34.772 12.792 -44.858 1.00 84.06 90 ASN A CA 1
ATOM 736 C C . ASN A 1 90 ? 33.787 11.682 -44.474 1.00 84.06 90 ASN A C 1
ATOM 738 O O . ASN A 1 90 ? 33.902 11.062 -43.414 1.00 84.06 90 ASN A O 1
ATOM 742 N N . LEU A 1 91 ? 32.830 11.412 -45.363 1.00 87.19 91 LEU A N 1
ATOM 743 C CA . LEU A 1 91 ? 31.827 10.368 -45.178 1.00 87.19 91 LEU A CA 1
ATOM 744 C C . LEU A 1 91 ? 31.904 9.339 -46.301 1.00 87.19 91 LEU A C 1
ATOM 746 O O . LEU A 1 91 ? 31.991 9.683 -47.478 1.00 87.19 91 LEU A O 1
ATOM 750 N N . THR A 1 92 ? 31.853 8.066 -45.925 1.00 88.19 92 THR A N 1
ATOM 751 C CA . THR A 1 92 ? 31.766 6.933 -46.853 1.00 88.19 92 THR A CA 1
ATOM 752 C C . THR A 1 92 ? 30.566 6.085 -46.479 1.00 88.19 92 THR A C 1
ATOM 754 O O . THR A 1 92 ? 30.300 5.875 -45.300 1.00 88.19 92 THR A O 1
ATOM 757 N N . THR A 1 93 ? 29.819 5.601 -47.470 1.00 88.75 93 THR A N 1
ATOM 758 C CA . THR A 1 93 ? 28.622 4.790 -47.222 1.00 88.75 93 THR A CA 1
ATOM 759 C C . THR A 1 93 ? 28.824 3.356 -47.686 1.00 88.75 93 THR A C 1
ATOM 761 O O . THR A 1 93 ? 29.368 3.110 -48.760 1.00 88.75 93 THR A O 1
ATOM 764 N N . PHE A 1 94 ? 28.369 2.415 -46.866 1.00 88.88 94 PHE A N 1
ATOM 765 C CA . PHE A 1 94 ? 28.341 0.986 -47.159 1.00 88.88 94 PHE A CA 1
ATOM 766 C C . PHE A 1 94 ? 26.898 0.496 -47.109 1.00 88.88 94 PHE A C 1
ATOM 768 O O . PHE A 1 94 ? 26.138 0.924 -46.247 1.00 88.88 94 PHE A O 1
ATOM 775 N N . GLN A 1 95 ? 26.501 -0.413 -47.991 1.00 89.25 95 GLN A N 1
ATOM 776 C CA . GLN A 1 95 ? 25.187 -1.046 -47.923 1.00 89.25 95 GLN A CA 1
ATOM 777 C C . GLN A 1 95 ? 25.262 -2.349 -47.140 1.00 89.25 95 GLN A C 1
ATOM 779 O O . GLN A 1 95 ? 25.985 -3.264 -47.518 1.00 89.25 95 GLN A O 1
ATOM 784 N N . ALA A 1 96 ? 24.482 -2.443 -46.068 1.00 88.44 96 ALA A N 1
ATOM 785 C CA . ALA A 1 96 ? 24.240 -3.669 -45.323 1.00 88.44 96 ALA A CA 1
ATOM 786 C C . ALA A 1 96 ? 22.923 -4.311 -45.756 1.00 88.44 96 ALA A C 1
ATOM 788 O O . ALA A 1 96 ? 21.877 -3.671 -45.722 1.00 88.44 96 ALA A O 1
ATOM 789 N N . ILE A 1 97 ? 22.957 -5.596 -46.105 1.00 88.00 97 ILE A N 1
ATOM 790 C CA . ILE A 1 97 ? 21.779 -6.380 -46.486 1.00 88.00 97 ILE A CA 1
ATOM 791 C C . ILE A 1 97 ? 21.651 -7.566 -45.534 1.00 88.00 97 ILE A C 1
ATOM 793 O O . ILE A 1 97 ? 22.500 -8.463 -45.516 1.00 88.00 97 ILE A O 1
ATOM 797 N N . GLY A 1 98 ? 20.565 -7.597 -44.763 1.00 86.50 98 GLY A N 1
ATOM 798 C CA . GLY A 1 98 ? 20.251 -8.708 -43.869 1.00 86.50 98 GLY A CA 1
ATOM 799 C C . GLY A 1 98 ? 19.777 -9.945 -44.638 1.00 86.50 98 GLY A C 1
ATOM 800 O O . GLY A 1 98 ? 18.744 -9.909 -45.302 1.00 86.50 98 GLY A O 1
ATOM 801 N N . ARG A 1 99 ? 20.512 -11.056 -44.532 1.00 85.38 99 ARG A N 1
ATOM 802 C CA . ARG A 1 99 ? 20.205 -12.368 -45.140 1.00 85.38 99 ARG A CA 1
ATOM 803 C C . ARG A 1 99 ? 19.533 -13.346 -44.179 1.00 85.38 99 ARG A C 1
ATOM 805 O O . ARG A 1 99 ? 19.084 -14.399 -44.617 1.00 85.38 99 ARG A O 1
ATOM 812 N N . ARG A 1 100 ? 19.465 -13.031 -42.887 1.00 85.00 100 ARG A N 1
ATOM 813 C CA . ARG A 1 100 ? 18.729 -13.800 -41.877 1.00 85.00 100 ARG A CA 1
ATOM 814 C C . ARG A 1 100 ? 18.194 -12.842 -40.810 1.00 85.00 100 ARG A C 1
ATOM 816 O O . ARG A 1 100 ? 18.902 -11.892 -40.494 1.00 85.00 100 ARG A O 1
ATOM 823 N N . PRO A 1 101 ? 16.993 -13.064 -40.249 1.00 84.62 101 PRO A N 1
ATOM 824 C CA . PRO A 1 101 ? 16.552 -12.354 -39.053 1.00 84.62 101 PRO A CA 1
ATOM 825 C C . PRO A 1 101 ? 17.493 -12.638 -37.881 1.00 84.62 101 PRO A C 1
ATOM 827 O O . PRO A 1 101 ? 17.982 -13.759 -37.738 1.00 84.62 101 PRO A O 1
ATOM 830 N N . GLY A 1 102 ? 17.781 -11.632 -37.068 1.00 81.12 102 GLY A N 1
ATOM 831 C CA . GLY A 1 102 ? 18.784 -11.778 -36.021 1.00 81.12 102 GLY A CA 1
ATOM 832 C C . GLY A 1 102 ? 19.382 -10.464 -35.558 1.00 81.12 102 GLY A C 1
ATOM 833 O O . GLY A 1 102 ? 19.084 -9.384 -36.078 1.00 81.12 102 GLY A O 1
ATOM 834 N N . ARG A 1 103 ? 20.278 -10.577 -34.580 1.00 80.25 103 ARG A N 1
ATOM 835 C CA . ARG A 1 103 ? 21.175 -9.500 -34.164 1.00 80.25 103 ARG A CA 1
ATOM 836 C C . ARG A 1 103 ? 22.584 -9.877 -34.583 1.00 80.25 103 ARG A C 1
ATOM 838 O O . ARG A 1 103 ? 23.093 -10.914 -34.168 1.00 80.25 103 ARG A O 1
ATOM 845 N N . PHE A 1 104 ? 23.197 -9.032 -35.398 1.00 81.81 104 PHE A N 1
ATOM 846 C CA . PHE A 1 104 ? 24.518 -9.268 -35.960 1.00 81.81 104 PHE A CA 1
ATOM 847 C C . PHE A 1 104 ? 25.421 -8.086 -35.679 1.00 81.81 104 PHE A C 1
ATOM 849 O O . PHE A 1 104 ? 24.971 -6.950 -35.528 1.00 81.81 104 PHE A O 1
ATOM 856 N N . ILE A 1 105 ? 26.714 -8.367 -35.633 1.00 79.38 105 ILE A N 1
ATOM 857 C CA . ILE A 1 105 ? 27.732 -7.349 -35.443 1.00 79.38 105 ILE A CA 1
ATOM 858 C C . ILE A 1 105 ? 28.637 -7.414 -36.641 1.00 79.38 105 ILE A C 1
ATOM 860 O O . ILE A 1 105 ? 29.303 -8.416 -36.887 1.00 79.38 105 ILE A O 1
ATOM 864 N N . VAL A 1 106 ? 28.609 -6.330 -37.390 1.00 83.25 106 VAL A N 1
ATOM 865 C CA . VAL A 1 106 ? 29.428 -6.135 -38.567 1.00 83.25 106 VAL A CA 1
ATOM 866 C C . VAL A 1 106 ? 30.669 -5.398 -38.090 1.00 83.25 106 VAL A C 1
ATOM 868 O O . VAL A 1 106 ? 30.588 -4.216 -37.769 1.00 83.25 106 VAL A O 1
ATOM 871 N N . LYS A 1 107 ? 31.790 -6.110 -37.968 1.00 84.56 107 LYS A N 1
ATOM 872 C CA . LYS A 1 107 ? 33.087 -5.522 -37.618 1.00 84.56 107 LYS A CA 1
ATOM 873 C C . LYS A 1 107 ? 33.846 -5.177 -38.891 1.00 84.56 107 LYS A C 1
ATOM 875 O O . LYS A 1 107 ? 3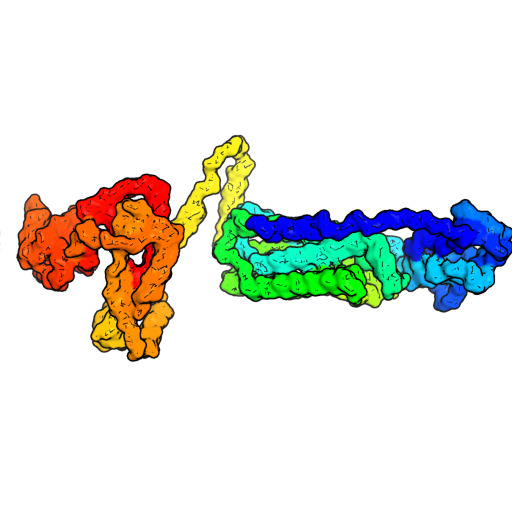3.831 -5.954 -39.848 1.00 84.56 107 LYS A O 1
ATOM 880 N N . ALA A 1 108 ? 34.518 -4.039 -38.880 1.00 86.44 108 ALA A N 1
ATOM 881 C CA . ALA A 1 108 ? 35.505 -3.700 -39.882 1.00 86.44 108 ALA A CA 1
ATOM 882 C C . ALA A 1 108 ? 36.885 -3.595 -39.233 1.00 86.44 108 ALA A C 1
ATOM 884 O O . ALA A 1 108 ? 37.016 -3.173 -38.087 1.00 86.44 108 ALA A O 1
ATOM 885 N N . SER A 1 109 ? 37.896 -4.012 -39.978 1.00 86.56 109 SER A N 1
ATOM 886 C CA . SER A 1 109 ? 39.307 -3.917 -39.640 1.00 86.56 109 SER A CA 1
ATOM 887 C C . SER A 1 109 ? 39.981 -2.935 -40.586 1.00 86.56 109 SER A C 1
ATOM 889 O O . SER A 1 109 ? 39.583 -2.790 -41.746 1.00 86.56 109 SER A O 1
ATOM 891 N N . VAL A 1 110 ? 41.009 -2.264 -40.081 1.00 87.56 110 VAL A N 1
ATOM 892 C CA . VAL A 1 110 ? 41.801 -1.308 -40.854 1.00 87.56 110 VAL A CA 1
ATOM 893 C C . VAL A 1 110 ? 43.134 -1.951 -41.215 1.00 87.56 110 VAL A C 1
ATOM 895 O O . VAL A 1 110 ? 43.840 -2.440 -40.334 1.00 87.56 110 VAL A O 1
ATOM 898 N N . GLU A 1 111 ? 43.493 -1.929 -42.497 1.00 85.50 111 GLU A N 1
ATOM 899 C CA . GLU A 1 111 ? 44.817 -2.346 -42.966 1.00 85.50 111 GLU A CA 1
ATOM 900 C C . GLU A 1 111 ? 45.645 -1.131 -43.411 1.00 85.50 111 GLU A C 1
ATOM 902 O O . GLU A 1 111 ? 45.131 -0.309 -44.180 1.00 85.50 111 GLU A O 1
ATOM 907 N N . PRO A 1 112 ? 46.929 -1.018 -43.004 1.00 81.44 112 PRO A N 1
ATOM 908 C CA . PRO A 1 112 ? 47.711 -1.980 -42.206 1.00 81.44 112 PRO A CA 1
ATOM 909 C C . PRO A 1 112 ? 47.323 -2.033 -40.711 1.00 81.44 112 PRO A C 1
ATOM 911 O O . PRO A 1 112 ? 46.907 -1.033 -40.133 1.00 81.44 112 PRO A O 1
ATOM 914 N N . GLU A 1 113 ? 47.479 -3.201 -40.073 1.00 77.69 113 GLU A N 1
ATOM 915 C CA . GLU A 1 113 ? 47.092 -3.415 -38.666 1.00 77.69 113 GLU A CA 1
ATOM 916 C C . GLU A 1 113 ? 47.762 -2.424 -37.695 1.00 77.69 113 GLU A C 1
ATOM 918 O O . GLU A 1 113 ? 48.922 -2.040 -37.864 1.00 77.69 113 GLU A O 1
ATOM 923 N N . ARG A 1 114 ? 47.051 -2.071 -36.612 1.00 70.81 114 ARG A N 1
ATOM 924 C CA . ARG A 1 114 ? 47.494 -1.131 -35.555 1.00 70.81 114 ARG A CA 1
ATOM 925 C C . ARG A 1 114 ? 47.751 0.303 -36.034 1.00 70.81 114 ARG A C 1
ATOM 927 O O . ARG A 1 114 ? 48.352 1.087 -35.301 1.00 70.81 114 ARG A O 1
ATOM 934 N N . PHE A 1 115 ? 47.289 0.648 -37.233 1.00 72.75 115 PHE A N 1
ATOM 935 C CA . PHE A 1 115 ? 47.355 2.001 -37.775 1.00 72.75 115 PHE A CA 1
ATOM 936 C C . PHE A 1 115 ? 46.400 2.973 -37.057 1.00 72.75 115 PHE A C 1
ATOM 938 O O . PHE A 1 115 ? 46.796 4.085 -36.713 1.00 72.75 115 PHE A O 1
ATOM 945 N N . VAL A 1 116 ? 45.169 2.536 -36.783 1.00 76.62 116 VAL A N 1
ATOM 946 C CA . VAL A 1 116 ? 44.128 3.277 -36.050 1.00 76.62 116 VAL A CA 1
ATOM 947 C C . VAL A 1 116 ? 43.474 2.329 -35.044 1.00 76.62 116 VAL A C 1
ATOM 949 O O . VAL A 1 116 ? 43.473 1.117 -35.253 1.00 76.62 116 VAL A O 1
ATOM 952 N N . ASP A 1 117 ? 42.939 2.868 -33.945 1.00 71.81 117 ASP A N 1
ATOM 953 C CA . ASP A 1 117 ? 42.108 2.098 -33.013 1.00 71.81 117 ASP A CA 1
ATOM 954 C C . ASP A 1 117 ? 40.810 1.650 -33.706 1.00 71.81 117 ASP A C 1
ATOM 956 O O . ASP A 1 117 ? 39.865 2.424 -33.870 1.00 71.81 117 ASP A O 1
ATOM 960 N N . ASP A 1 118 ? 40.777 0.391 -34.134 1.00 71.62 118 ASP A N 1
ATOM 961 C CA . ASP A 1 118 ? 39.661 -0.247 -34.829 1.00 71.62 118 ASP A CA 1
ATOM 962 C C . ASP A 1 118 ? 38.682 -0.951 -33.872 1.00 71.62 118 ASP A C 1
ATOM 964 O O . ASP A 1 118 ? 37.651 -1.470 -34.306 1.00 71.62 118 ASP A O 1
ATOM 968 N N . GLN A 1 119 ? 38.908 -0.903 -32.549 1.00 70.62 119 GLN A N 1
ATOM 969 C CA . GLN A 1 119 ? 38.043 -1.572 -31.563 1.00 70.62 119 GLN A CA 1
ATOM 970 C C . GLN A 1 119 ? 36.594 -1.072 -31.586 1.00 70.62 119 GLN A C 1
ATOM 972 O O . GLN A 1 119 ? 35.673 -1.784 -31.174 1.00 70.62 119 GLN A O 1
ATOM 977 N N . ARG A 1 120 ? 36.379 0.165 -32.044 1.00 69.31 120 ARG A N 1
ATOM 978 C CA . ARG A 1 120 ? 35.055 0.793 -32.162 1.00 69.31 120 ARG A CA 1
ATOM 979 C C . ARG A 1 120 ? 34.483 0.748 -33.576 1.00 69.31 120 ARG A C 1
ATOM 981 O O . ARG A 1 120 ? 33.366 1.224 -33.781 1.00 69.31 120 ARG A O 1
ATOM 988 N N . LEU A 1 121 ? 35.197 0.153 -34.530 1.00 82.19 121 LEU A N 1
ATOM 989 C CA . LEU A 1 121 ? 34.802 0.090 -35.931 1.00 82.19 121 LEU A CA 1
ATOM 990 C C . LEU A 1 121 ? 33.832 -1.078 -36.179 1.00 82.19 121 LEU A C 1
ATOM 992 O O . LEU A 1 121 ? 34.113 -2.030 -36.902 1.00 82.19 121 LEU A O 1
ATOM 996 N N . PHE A 1 122 ? 32.665 -1.021 -35.538 1.00 82.38 122 PHE A N 1
ATOM 997 C CA . PHE A 1 122 ? 31.602 -2.005 -35.716 1.00 82.38 122 PHE A CA 1
ATOM 998 C C . PHE A 1 122 ? 30.224 -1.349 -35.793 1.00 82.38 122 PHE A C 1
ATOM 1000 O O . PHE A 1 122 ? 29.991 -0.299 -35.196 1.00 82.38 122 PHE A O 1
ATOM 1007 N N . VAL A 1 123 ? 29.296 -2.026 -36.469 1.00 82.19 123 VAL A N 1
ATOM 1008 C CA . VAL A 1 123 ? 27.867 -1.700 -36.498 1.00 82.19 123 VAL A CA 1
ATOM 1009 C C . VAL A 1 123 ? 27.070 -2.868 -35.936 1.00 82.19 123 VAL A C 1
ATOM 1011 O O . VAL A 1 123 ? 27.280 -4.023 -36.314 1.00 82.19 123 VAL A O 1
ATOM 1014 N N . ARG A 1 124 ? 26.121 -2.573 -35.047 1.00 81.31 124 ARG A N 1
ATOM 1015 C CA . ARG A 1 124 ? 25.125 -3.536 -34.570 1.00 81.31 124 ARG A CA 1
ATOM 1016 C C . ARG A 1 124 ? 23.916 -3.486 -35.495 1.00 81.31 124 ARG A C 1
ATOM 1018 O O . ARG A 1 124 ? 23.144 -2.531 -35.476 1.00 81.31 124 ARG A O 1
ATOM 1025 N N . LEU A 1 125 ? 23.757 -4.525 -36.307 1.00 83.25 125 LEU A N 1
ATOM 1026 C CA . LEU A 1 125 ? 22.649 -4.659 -37.241 1.00 83.25 125 LEU A CA 1
ATOM 1027 C C . LEU A 1 125 ? 21.571 -5.577 -36.659 1.00 83.25 125 LEU A C 1
ATOM 1029 O O . LEU A 1 125 ? 21.792 -6.769 -36.438 1.00 83.25 125 LEU A O 1
ATOM 1033 N N . LYS A 1 126 ? 20.374 -5.033 -36.458 1.00 85.25 126 LYS A N 1
ATOM 1034 C CA . LYS A 1 126 ? 19.156 -5.808 -36.219 1.00 85.25 126 LYS A CA 1
ATOM 1035 C C . LYS A 1 126 ? 18.457 -6.059 -37.540 1.00 85.25 126 LYS A C 1
ATOM 1037 O O . LYS A 1 126 ? 18.034 -5.113 -38.196 1.00 85.25 126 LYS A O 1
ATOM 1042 N N . VAL A 1 127 ? 18.275 -7.322 -37.888 1.00 87.19 127 VAL A N 1
ATOM 1043 C CA . VAL A 1 127 ? 17.488 -7.720 -39.054 1.00 87.19 127 VAL A CA 1
ATOM 1044 C C . VAL A 1 127 ? 16.168 -8.283 -38.550 1.00 87.19 127 VAL A C 1
ATOM 1046 O O . VAL A 1 127 ? 16.137 -9.329 -37.902 1.00 87.19 127 VAL A O 1
ATOM 1049 N N . ALA A 1 128 ? 15.078 -7.572 -38.813 1.00 87.81 128 ALA A N 1
ATOM 1050 C CA . ALA A 1 128 ? 13.731 -8.050 -38.536 1.00 87.81 128 ALA A CA 1
ATOM 1051 C C . ALA A 1 128 ? 13.233 -8.959 -39.664 1.00 87.81 128 ALA A C 1
ATOM 1053 O O . ALA A 1 128 ? 13.505 -8.711 -40.837 1.00 87.81 128 ALA A O 1
ATOM 1054 N N . LEU A 1 129 ? 12.422 -9.958 -39.328 1.00 88.94 129 LEU A N 1
ATOM 1055 C CA . LEU A 1 129 ? 11.688 -10.756 -40.307 1.00 88.94 129 LEU A CA 1
ATOM 1056 C C . LEU A 1 129 ? 10.688 -9.891 -41.097 1.00 88.94 129 LEU A C 1
ATOM 1058 O O . LEU A 1 129 ? 10.487 -10.118 -42.285 1.00 88.94 129 LEU A O 1
ATOM 1062 N N . SER A 1 130 ? 10.039 -8.918 -40.445 1.00 88.94 130 SER A N 1
ATOM 1063 C CA . SER A 1 130 ? 8.980 -8.106 -41.055 1.00 88.94 130 SER A CA 1
ATOM 1064 C C . SER A 1 130 ? 8.836 -6.716 -40.414 1.00 88.94 130 SER A C 1
ATOM 1066 O O . SER A 1 130 ? 8.736 -6.601 -39.188 1.00 88.94 130 SER A O 1
ATOM 1068 N N . GLN A 1 131 ? 8.738 -5.663 -41.242 1.00 87.69 131 GLN A N 1
ATOM 1069 C CA . GLN A 1 131 ? 8.442 -4.283 -40.808 1.00 87.69 131 GLN A CA 1
ATOM 1070 C C . GLN A 1 131 ? 7.075 -4.179 -40.091 1.00 87.69 131 GLN A C 1
ATOM 1072 O O . GLN A 1 131 ? 7.024 -3.610 -38.997 1.00 87.69 131 GLN A O 1
ATOM 1077 N N . PRO A 1 132 ? 5.971 -4.765 -40.614 1.00 91.44 132 PRO A N 1
ATOM 1078 C CA . PRO A 1 132 ? 4.700 -4.836 -39.892 1.00 91.44 132 PRO A CA 1
ATOM 1079 C C . PRO A 1 132 ? 4.798 -5.367 -38.458 1.00 91.44 132 PRO A C 1
ATOM 1081 O O . PRO A 1 132 ? 4.165 -4.810 -37.565 1.00 91.44 132 PRO A O 1
ATOM 1084 N N . LEU A 1 133 ? 5.600 -6.410 -38.207 1.00 89.81 133 LEU A N 1
ATOM 1085 C CA . LEU A 1 133 ? 5.740 -6.985 -36.863 1.00 89.81 133 LEU A CA 1
ATOM 1086 C C . LEU A 1 133 ? 6.410 -6.016 -35.880 1.00 89.81 133 LEU A C 1
ATOM 1088 O O . LEU A 1 133 ? 6.038 -6.001 -34.709 1.00 89.81 133 LEU A O 1
ATOM 1092 N N . ILE A 1 134 ? 7.330 -5.164 -36.350 1.00 86.62 134 ILE A N 1
ATOM 1093 C CA . ILE A 1 134 ? 7.921 -4.087 -35.537 1.00 86.62 134 ILE A CA 1
ATOM 1094 C C . ILE A 1 134 ? 6.834 -3.094 -35.115 1.00 86.62 134 ILE A C 1
ATOM 1096 O O . ILE A 1 134 ? 6.727 -2.749 -33.939 1.00 86.62 134 ILE A O 1
ATOM 1100 N N . ILE A 1 135 ? 5.999 -2.659 -36.064 1.00 89.31 135 ILE A N 1
ATOM 1101 C CA . ILE A 1 135 ? 4.915 -1.702 -35.803 1.00 89.31 135 ILE A CA 1
ATOM 1102 C C . ILE A 1 135 ? 3.889 -2.312 -34.840 1.00 89.31 135 ILE A C 1
ATOM 1104 O O . ILE A 1 135 ? 3.482 -1.661 -33.879 1.00 89.31 135 ILE A O 1
ATOM 1108 N N . ILE A 1 136 ? 3.509 -3.576 -35.045 1.00 91.56 136 ILE A N 1
ATOM 1109 C CA . ILE A 1 136 ? 2.597 -4.301 -34.151 1.00 91.56 136 ILE A CA 1
ATOM 1110 C C . ILE A 1 136 ? 3.188 -4.396 -32.739 1.00 91.56 136 ILE A C 1
ATOM 1112 O O . ILE A 1 136 ? 2.496 -4.080 -31.771 1.00 91.56 136 ILE A O 1
ATOM 1116 N N . ALA A 1 137 ? 4.464 -4.767 -32.599 1.00 88.69 137 ALA A N 1
ATOM 1117 C CA . ALA A 1 137 ? 5.133 -4.816 -31.301 1.00 88.69 137 ALA A CA 1
ATOM 1118 C C . ALA A 1 137 ? 5.200 -3.433 -30.629 1.00 88.69 137 ALA A C 1
ATOM 1120 O O . ALA A 1 137 ? 5.042 -3.330 -29.412 1.00 88.69 137 ALA A O 1
ATOM 1121 N N . LEU A 1 138 ? 5.380 -2.354 -31.394 1.00 86.75 138 LEU A N 1
ATOM 1122 C CA . LEU A 1 138 ? 5.342 -0.987 -30.874 1.00 86.75 138 LEU A CA 1
ATOM 1123 C C . LEU A 1 138 ? 3.942 -0.610 -30.362 1.00 86.75 138 LEU A C 1
ATOM 1125 O O . LEU A 1 138 ? 3.816 -0.078 -29.259 1.00 86.75 138 LEU A O 1
ATOM 1129 N N . ILE A 1 139 ? 2.889 -0.920 -31.126 1.00 90.94 139 ILE A N 1
ATOM 1130 C CA . ILE A 1 139 ? 1.491 -0.667 -30.738 1.00 90.94 139 ILE A CA 1
ATOM 1131 C C . ILE A 1 139 ? 1.134 -1.452 -29.473 1.00 90.94 139 ILE A C 1
ATOM 1133 O O . ILE A 1 139 ? 0.584 -0.882 -28.530 1.00 90.94 139 ILE A O 1
ATOM 1137 N N . ILE A 1 140 ? 1.481 -2.741 -29.416 1.00 90.44 140 ILE A N 1
ATOM 1138 C CA . ILE A 1 140 ? 1.286 -3.578 -28.221 1.00 90.44 140 ILE A CA 1
ATOM 1139 C C . ILE A 1 140 ? 2.071 -2.997 -27.040 1.00 90.44 140 ILE A C 1
ATOM 1141 O O . ILE A 1 140 ? 1.551 -2.951 -25.925 1.00 90.44 140 ILE A O 1
ATOM 1145 N N . GLY A 1 141 ? 3.280 -2.489 -27.300 1.00 85.25 141 GLY A N 1
ATOM 1146 C CA . GLY A 1 141 ? 4.127 -1.811 -26.326 1.00 85.25 141 GLY A CA 1
ATOM 1147 C C . GLY A 1 141 ? 3.425 -0.651 -25.620 1.00 85.25 141 GLY A C 1
ATOM 1148 O O . GLY A 1 141 ? 3.283 -0.620 -24.398 1.00 85.25 141 GLY A O 1
ATOM 1149 N N . TRP A 1 142 ? 2.899 0.285 -26.405 1.00 88.38 142 TRP A N 1
ATOM 1150 C CA . TRP A 1 142 ? 2.132 1.410 -25.872 1.00 88.38 142 TRP A CA 1
ATOM 1151 C C . TRP A 1 142 ? 0.788 0.991 -25.273 1.00 88.38 142 TRP A C 1
ATOM 1153 O O . TRP A 1 142 ? 0.326 1.613 -24.316 1.00 88.38 142 TRP A O 1
ATOM 1163 N N . THR A 1 143 ? 0.180 -0.083 -25.783 1.00 91.25 143 THR A N 1
ATOM 1164 C CA . THR A 1 143 ? -1.079 -0.621 -25.253 1.00 91.25 143 THR A CA 1
ATOM 1165 C C . THR A 1 143 ? -0.902 -1.138 -23.828 1.00 91.25 143 THR A C 1
ATOM 1167 O O . THR A 1 143 ? -1.688 -0.763 -22.959 1.00 91.25 143 THR A O 1
ATOM 1170 N N . TYR A 1 144 ? 0.138 -1.931 -23.535 1.00 88.38 144 TYR A N 1
ATOM 1171 C CA . TYR A 1 144 ? 0.355 -2.395 -22.160 1.00 88.38 144 TYR A CA 1
ATOM 1172 C C . TYR A 1 144 ? 0.703 -1.242 -21.215 1.00 88.38 144 TYR A C 1
ATOM 1174 O O . TYR A 1 144 ? 0.193 -1.205 -20.093 1.00 88.38 144 TYR A O 1
ATOM 1182 N N . THR A 1 145 ? 1.512 -0.276 -21.673 1.00 89.56 145 THR A N 1
ATOM 1183 C CA . THR A 1 145 ? 1.821 0.942 -20.911 1.00 89.56 145 THR A CA 1
ATOM 1184 C C . THR A 1 145 ? 0.531 1.683 -20.556 1.00 89.56 145 THR A C 1
ATOM 1186 O O . THR A 1 145 ? 0.319 2.034 -19.396 1.00 89.56 145 THR A O 1
ATOM 1189 N N . ALA A 1 146 ? -0.376 1.854 -21.523 1.00 91.75 146 ALA A N 1
ATOM 1190 C CA . ALA A 1 146 ? -1.672 2.481 -21.300 1.00 91.75 146 ALA A CA 1
ATOM 1191 C C . ALA A 1 146 ? -2.552 1.679 -20.329 1.00 91.75 146 ALA A C 1
ATOM 1193 O O . ALA A 1 146 ? -3.188 2.283 -19.463 1.00 91.75 146 ALA A O 1
ATOM 1194 N N . CYS A 1 147 ? -2.575 0.344 -20.424 1.00 92.31 147 CYS A N 1
ATOM 1195 C CA . CYS A 1 147 ? -3.305 -0.517 -19.492 1.00 92.31 147 CYS A CA 1
ATOM 1196 C C . CYS A 1 147 ? -2.816 -0.334 -18.050 1.00 92.31 147 CYS A C 1
ATOM 1198 O O . CYS A 1 147 ? -3.623 -0.011 -17.175 1.00 92.31 147 CYS A O 1
ATOM 1200 N N . TRP A 1 148 ? -1.509 -0.468 -17.803 1.00 91.19 148 TRP A N 1
ATOM 1201 C CA . TRP A 1 148 ? -0.949 -0.314 -16.460 1.00 91.19 148 TRP A CA 1
ATOM 1202 C C . TRP A 1 148 ? -1.119 1.106 -15.913 1.00 91.19 148 TRP A C 1
ATOM 1204 O O . TRP A 1 148 ? -1.554 1.274 -14.774 1.00 91.19 148 TRP A O 1
ATOM 1214 N N . SER A 1 149 ? -0.869 2.144 -16.718 1.00 93.19 149 SER A N 1
ATOM 1215 C CA . SER A 1 149 ? -1.104 3.533 -16.301 1.00 93.19 149 SER A CA 1
ATOM 1216 C C . SER A 1 149 ? -2.578 3.800 -15.986 1.00 93.19 149 SER A C 1
ATOM 1218 O O . SER A 1 149 ? -2.903 4.425 -14.974 1.00 93.19 149 SER A O 1
ATOM 1220 N N . SER A 1 150 ? -3.497 3.284 -16.802 1.00 93.31 150 SER A N 1
ATOM 1221 C CA . SER A 1 150 ? -4.937 3.445 -16.573 1.00 93.31 150 SER A CA 1
ATOM 1222 C C . SER A 1 150 ? -5.417 2.697 -15.323 1.00 93.31 150 SER A C 1
ATOM 1224 O O . SER A 1 150 ? -6.366 3.140 -14.675 1.00 93.31 150 SER A O 1
ATOM 1226 N N . GLY A 1 151 ? -4.741 1.607 -14.937 1.00 92.31 151 GLY A N 1
ATOM 1227 C CA . GLY A 1 151 ? -5.063 0.787 -13.765 1.00 92.31 151 GLY A CA 1
ATOM 1228 C C . GLY A 1 151 ? -5.093 1.558 -12.442 1.00 92.31 151 GLY A C 1
ATOM 1229 O O . GLY A 1 151 ? -5.930 1.284 -11.577 1.00 92.31 151 GLY A O 1
ATOM 1230 N N . TYR A 1 152 ? -4.269 2.596 -12.287 1.00 94.06 152 TYR A N 1
ATOM 1231 C CA . TYR A 1 152 ? -4.221 3.386 -11.051 1.00 94.06 152 TYR A CA 1
ATOM 1232 C C . TYR A 1 152 ? -5.492 4.211 -10.799 1.00 94.06 152 TYR A C 1
ATOM 1234 O O . TYR A 1 152 ? -5.925 4.378 -9.653 1.00 94.06 152 TYR A O 1
ATOM 1242 N N . TYR A 1 153 ? -6.118 4.717 -11.861 1.00 94.38 153 TYR A N 1
ATOM 1243 C CA . TYR A 1 153 ? -7.216 5.678 -11.759 1.00 94.38 153 TYR A CA 1
ATOM 1244 C C . TYR A 1 153 ? -8.495 5.117 -11.126 1.00 94.38 153 TYR A C 1
ATOM 1246 O O . TYR A 1 153 ? -9.087 5.831 -10.319 1.00 94.38 153 TYR A O 1
ATOM 1254 N N . PRO A 1 154 ? -8.926 3.864 -11.379 1.00 94.38 154 PRO A N 1
ATOM 1255 C CA . PRO A 1 154 ? -10.038 3.255 -10.659 1.00 94.38 154 PRO A CA 1
ATOM 1256 C C . PRO A 1 154 ? -9.925 3.340 -9.133 1.00 94.38 154 PRO A C 1
ATOM 1258 O O . PRO A 1 154 ? -10.913 3.661 -8.476 1.00 94.38 154 PRO A O 1
ATOM 1261 N N . GLN A 1 155 ? -8.743 3.089 -8.554 1.00 94.88 155 GLN A N 1
ATOM 1262 C CA . GLN A 1 155 ? -8.557 3.190 -7.101 1.00 94.88 155 GLN A CA 1
ATOM 1263 C C . GLN A 1 155 ? -8.568 4.650 -6.644 1.00 94.88 155 GLN A C 1
ATOM 1265 O O . GLN A 1 155 ? -9.229 4.974 -5.658 1.00 94.88 155 GLN A O 1
ATOM 1270 N N . ILE A 1 156 ? -7.887 5.530 -7.379 1.00 94.56 156 ILE A N 1
ATOM 1271 C CA . ILE A 1 156 ? -7.856 6.969 -7.095 1.00 94.56 156 ILE A CA 1
ATOM 1272 C C . ILE A 1 156 ? -9.273 7.558 -7.099 1.00 94.56 156 ILE A C 1
ATOM 1274 O O . ILE A 1 156 ? -9.669 8.273 -6.174 1.00 94.56 156 ILE A O 1
ATOM 1278 N N . TYR A 1 157 ? -10.058 7.216 -8.118 1.00 93.12 157 TYR A N 1
ATOM 1279 C CA . TYR A 1 157 ? -11.447 7.624 -8.260 1.00 93.12 157 TYR A CA 1
ATOM 1280 C C . TYR A 1 157 ? -12.328 7.006 -7.175 1.00 93.12 157 TYR A C 1
ATOM 1282 O O . TYR A 1 157 ? -13.176 7.696 -6.616 1.00 93.12 157 TYR A O 1
ATOM 1290 N N . LEU A 1 158 ? -12.124 5.731 -6.826 1.00 89.62 158 LEU A N 1
ATOM 1291 C CA . LEU A 1 158 ? -12.869 5.072 -5.752 1.00 89.62 158 LEU A CA 1
ATOM 1292 C C . LEU A 1 158 ? -12.639 5.765 -4.401 1.00 89.62 158 LEU A C 1
ATOM 1294 O O . LEU A 1 158 ? -13.606 6.032 -3.685 1.00 89.62 158 LEU A O 1
ATOM 1298 N N . ASN A 1 159 ? -11.383 6.088 -4.085 1.00 92.75 159 ASN A N 1
ATOM 1299 C CA . ASN A 1 159 ? -10.999 6.824 -2.882 1.00 92.75 159 ASN A CA 1
ATOM 1300 C C . ASN A 1 159 ? -11.660 8.207 -2.854 1.00 92.75 159 ASN A C 1
ATOM 1302 O O . ASN A 1 159 ? -12.286 8.570 -1.859 1.00 92.75 159 ASN A O 1
ATOM 1306 N N . TYR A 1 160 ? -11.588 8.944 -3.969 1.00 90.31 160 TYR A N 1
ATOM 1307 C CA . TYR A 1 160 ? -12.233 10.249 -4.120 1.00 90.31 160 TYR A CA 1
ATOM 1308 C C . TYR A 1 160 ? -13.757 10.155 -3.967 1.00 90.31 160 TYR A C 1
ATOM 1310 O O . TYR A 1 160 ? -14.355 10.876 -3.175 1.00 90.31 160 TYR A O 1
ATOM 1318 N N . LYS A 1 161 ? -14.414 9.224 -4.658 1.00 88.88 161 LYS A N 1
ATOM 1319 C CA . LYS A 1 161 ? -15.874 9.074 -4.614 1.00 88.88 161 LYS A CA 1
ATOM 1320 C C . LYS A 1 161 ? -16.378 8.733 -3.214 1.00 88.88 161 LYS A C 1
ATOM 1322 O O . LYS A 1 161 ? -17.450 9.179 -2.814 1.00 88.88 161 LYS A O 1
ATOM 1327 N N . ARG A 1 162 ? -15.629 7.915 -2.476 1.00 85.31 162 ARG A N 1
ATOM 1328 C CA . ARG A 1 162 ? -16.027 7.433 -1.150 1.00 85.31 162 ARG A CA 1
ATOM 1329 C C . ARG A 1 162 ? -15.585 8.341 -0.010 1.00 85.31 162 ARG A C 1
ATOM 1331 O O . ARG A 1 162 ? -16.113 8.189 1.091 1.00 85.31 162 ARG A O 1
ATOM 1338 N N . GLN A 1 163 ? -14.604 9.214 -0.251 1.00 87.81 163 GLN A N 1
ATOM 1339 C CA . GLN A 1 163 ? -13.907 9.987 0.783 1.00 87.81 163 GLN A CA 1
ATOM 1340 C C . GLN A 1 163 ? -13.400 9.091 1.934 1.00 87.81 163 GLN A C 1
ATOM 1342 O O . GLN A 1 163 ? -13.297 9.509 3.084 1.00 87.81 163 GLN A O 1
ATOM 1347 N N . ASN A 1 164 ? -13.118 7.819 1.629 1.00 85.62 164 ASN A N 1
ATOM 1348 C CA . ASN A 1 164 ? -12.576 6.834 2.553 1.00 85.62 164 ASN A CA 1
ATOM 1349 C C . ASN A 1 164 ? -11.692 5.835 1.808 1.00 85.62 164 ASN A C 1
ATOM 1351 O O . ASN A 1 164 ? -11.977 5.470 0.668 1.00 85.62 164 ASN A O 1
ATOM 1355 N N . VAL A 1 165 ? -10.634 5.385 2.479 1.00 89.62 165 VAL A N 1
ATOM 1356 C CA . VAL A 1 165 ? -9.647 4.416 1.971 1.00 89.62 165 VAL A CA 1
ATOM 1357 C C . VAL A 1 165 ? -9.699 3.089 2.735 1.00 89.62 165 VAL A C 1
ATOM 1359 O O . VAL A 1 165 ? -8.802 2.255 2.629 1.00 89.62 165 VAL A O 1
ATOM 1362 N N . VAL A 1 166 ? -10.754 2.871 3.529 1.00 87.75 166 VAL A N 1
ATOM 1363 C CA . VAL A 1 166 ? -10.947 1.627 4.283 1.00 87.75 166 VAL A CA 1
ATOM 1364 C C . VAL A 1 166 ? -11.046 0.451 3.316 1.00 87.75 166 VAL A C 1
ATOM 1366 O O . VAL A 1 166 ? -11.980 0.360 2.514 1.00 87.75 166 VAL A O 1
ATOM 1369 N N . GLY A 1 167 ? -10.088 -0.464 3.448 1.00 87.31 167 GLY A N 1
ATOM 1370 C CA . GLY A 1 167 ? -9.929 -1.649 2.610 1.00 87.31 167 GLY A CA 1
ATOM 1371 C C . GLY A 1 167 ? -8.792 -1.594 1.600 1.00 87.31 167 GLY A C 1
ATOM 1372 O O . GLY A 1 167 ? -8.550 -2.593 0.926 1.00 87.31 167 GLY A O 1
ATOM 1373 N N . LEU A 1 168 ? -8.070 -0.478 1.542 1.00 92.62 168 LEU A N 1
ATOM 1374 C CA . LEU A 1 168 ? -6.788 -0.370 0.861 1.00 92.62 168 LEU A CA 1
ATOM 1375 C C . LEU A 1 168 ? -5.650 -0.525 1.877 1.00 92.62 168 LEU A C 1
ATOM 1377 O O . LEU A 1 168 ? -5.612 0.164 2.897 1.00 92.62 168 LEU A O 1
ATOM 1381 N N . SER A 1 169 ? -4.723 -1.441 1.614 1.00 94.50 169 SER A N 1
ATOM 1382 C CA . SER A 1 169 ? -3.590 -1.724 2.489 1.00 94.50 169 SER A CA 1
ATOM 1383 C C . SER A 1 169 ? -2.518 -0.643 2.375 1.00 94.50 169 SER A C 1
ATOM 1385 O O . SER A 1 169 ? -2.020 -0.343 1.290 1.00 94.50 169 SER A O 1
ATOM 1387 N N . PHE A 1 170 ? -2.132 -0.066 3.514 1.00 94.56 170 PHE A N 1
ATOM 1388 C CA . PHE A 1 170 ? -1.079 0.949 3.552 1.00 94.56 170 PHE A CA 1
ATOM 1389 C C . PHE A 1 170 ? 0.284 0.310 3.297 1.00 94.56 170 PHE A C 1
ATOM 1391 O O . PHE A 1 170 ? 1.100 0.895 2.593 1.00 94.56 170 PHE A O 1
ATOM 1398 N N . ASP A 1 171 ? 0.492 -0.911 3.785 1.00 95.25 171 ASP A N 1
ATOM 1399 C CA . ASP A 1 171 ? 1.683 -1.713 3.504 1.00 95.25 171 ASP A CA 1
ATOM 1400 C C . ASP A 1 171 ? 1.859 -1.933 1.998 1.00 95.25 171 ASP A C 1
ATOM 1402 O O . ASP A 1 171 ? 2.949 -1.716 1.472 1.00 95.25 171 ASP A O 1
ATOM 1406 N N . PHE A 1 172 ? 0.773 -2.289 1.297 1.00 94.50 172 PHE A N 1
ATOM 1407 C CA . PHE A 1 172 ? 0.777 -2.447 -0.160 1.00 94.50 172 PHE A CA 1
ATOM 1408 C C . PHE A 1 172 ? 1.277 -1.169 -0.844 1.00 94.50 172 PHE A C 1
ATOM 1410 O O . PHE A 1 172 ? 2.204 -1.231 -1.646 1.00 94.50 172 PHE A O 1
ATOM 1417 N N . LEU A 1 173 ? 0.726 -0.002 -0.492 1.00 94.94 173 LEU A N 1
ATOM 1418 C CA . LEU A 1 173 ? 1.105 1.271 -1.112 1.00 94.94 173 LEU A CA 1
ATOM 1419 C C . LEU A 1 173 ? 2.551 1.687 -0.805 1.00 94.94 173 LEU A C 1
ATOM 1421 O O . LEU A 1 173 ? 3.271 2.104 -1.711 1.00 94.94 173 LEU A O 1
ATOM 1425 N N . HIS A 1 174 ? 2.984 1.565 0.452 1.00 95.06 174 HIS A N 1
ATOM 1426 C CA . HIS A 1 174 ? 4.300 2.044 0.889 1.00 95.06 174 HIS A CA 1
ATOM 1427 C C . HIS A 1 174 ? 5.446 1.139 0.418 1.00 95.06 174 HIS A C 1
ATOM 1429 O O . HIS A 1 174 ? 6.532 1.633 0.133 1.00 95.06 174 HIS A O 1
ATOM 1435 N N . ILE A 1 175 ? 5.216 -0.169 0.271 1.00 95.94 175 ILE A N 1
ATOM 1436 C CA . ILE A 1 175 ? 6.187 -1.055 -0.389 1.00 95.94 175 ILE A CA 1
ATOM 1437 C C . ILE A 1 175 ? 6.215 -0.760 -1.897 1.00 95.94 175 ILE A C 1
ATOM 1439 O O . ILE A 1 175 ? 7.284 -0.714 -2.507 1.00 95.94 175 ILE A O 1
ATOM 1443 N N . ASN A 1 176 ? 5.051 -0.510 -2.507 1.00 94.62 176 ASN A N 1
ATOM 1444 C CA . ASN A 1 176 ? 4.949 -0.281 -3.946 1.00 94.62 176 ASN A CA 1
ATOM 1445 C C . ASN A 1 176 ? 5.613 1.030 -4.403 1.00 94.62 176 ASN A C 1
ATOM 1447 O O . ASN A 1 176 ? 6.225 1.047 -5.469 1.00 94.62 176 ASN A O 1
ATOM 1451 N N . ILE A 1 177 ? 5.528 2.114 -3.617 1.00 96.50 177 ILE A N 1
ATOM 1452 C CA . ILE A 1 177 ? 6.155 3.396 -3.988 1.00 96.50 177 ILE A CA 1
ATOM 1453 C C . ILE A 1 177 ? 7.681 3.292 -4.057 1.00 96.50 177 ILE A C 1
ATOM 1455 O O . ILE A 1 177 ? 8.266 3.859 -4.972 1.00 96.50 177 ILE A O 1
ATOM 1459 N N . ILE A 1 178 ? 8.318 2.518 -3.170 1.00 96.62 178 ILE A N 1
ATOM 1460 C CA . ILE A 1 178 ? 9.772 2.288 -3.215 1.00 96.62 178 ILE A CA 1
ATOM 1461 C C . ILE A 1 178 ? 10.141 1.615 -4.530 1.00 96.62 178 ILE A C 1
ATOM 1463 O O . ILE A 1 178 ? 10.991 2.114 -5.257 1.00 96.62 178 ILE A O 1
ATOM 1467 N N . GLY A 1 179 ? 9.431 0.539 -4.880 1.00 95.38 179 GLY A N 1
ATOM 1468 C CA . GLY A 1 179 ? 9.640 -0.152 -6.147 1.00 95.38 179 GLY A CA 1
ATOM 1469 C C . GLY A 1 179 ? 9.460 0.768 -7.351 1.00 95.38 179 GLY A C 1
ATOM 1470 O O . GLY A 1 179 ? 10.293 0.765 -8.252 1.00 95.38 179 GLY A O 1
ATOM 1471 N N . HIS A 1 180 ? 8.390 1.566 -7.379 1.00 95.25 180 HIS A N 1
ATOM 1472 C CA . HIS A 1 180 ? 8.150 2.509 -8.472 1.00 95.25 180 HIS A CA 1
ATOM 1473 C C . HIS A 1 180 ? 9.248 3.567 -8.580 1.00 95.25 180 HIS A C 1
ATOM 1475 O O . HIS A 1 180 ? 9.745 3.773 -9.683 1.00 95.25 180 HIS A O 1
ATOM 1481 N N . VAL A 1 181 ? 9.683 4.167 -7.467 1.00 96.75 181 VAL A N 1
ATOM 1482 C CA . VAL A 1 181 ? 10.769 5.160 -7.465 1.00 96.75 181 VAL A CA 1
ATOM 1483 C C . VAL A 1 181 ? 12.073 4.540 -7.960 1.00 96.75 181 VAL A C 1
ATOM 1485 O O . VAL A 1 181 ? 12.701 5.100 -8.855 1.00 96.75 181 VAL A O 1
ATOM 1488 N N . SER A 1 182 ? 12.444 3.355 -7.462 1.00 95.62 182 SER A N 1
ATOM 1489 C CA . SER A 1 182 ? 13.626 2.623 -7.935 1.00 95.62 182 SER A CA 1
ATOM 1490 C C . SER A 1 182 ? 13.564 2.347 -9.441 1.00 95.62 182 SER A C 1
ATOM 1492 O O . SER A 1 182 ? 14.545 2.556 -10.149 1.00 95.62 182 SER A O 1
ATOM 1494 N N . TYR A 1 183 ? 12.397 1.945 -9.950 1.00 93.38 183 TYR A N 1
ATOM 1495 C CA . TYR A 1 183 ? 12.199 1.688 -11.376 1.00 93.38 183 TYR A CA 1
ATOM 1496 C C . TYR A 1 183 ? 12.244 2.964 -12.217 1.00 93.38 183 TYR A C 1
ATOM 1498 O O . TYR A 1 183 ? 12.837 2.965 -13.289 1.00 93.38 183 TYR A O 1
ATOM 1506 N N . ALA A 1 184 ? 11.658 4.063 -11.743 1.00 94.31 184 ALA A N 1
ATOM 1507 C CA . ALA A 1 184 ? 11.706 5.340 -12.445 1.00 94.31 184 ALA A CA 1
ATOM 1508 C C . ALA A 1 184 ? 13.140 5.865 -12.551 1.00 94.31 184 ALA A C 1
ATOM 1510 O O . ALA A 1 184 ? 13.534 6.300 -13.629 1.00 94.31 184 ALA A O 1
ATOM 1511 N N . ILE A 1 185 ? 13.935 5.758 -11.478 1.00 94.38 185 ILE A N 1
ATOM 1512 C CA . ILE A 1 185 ? 15.360 6.117 -11.496 1.00 94.38 185 ILE A CA 1
ATOM 1513 C C . ILE A 1 185 ? 16.109 5.222 -12.489 1.00 94.38 185 ILE A C 1
ATOM 1515 O O . ILE A 1 185 ? 16.758 5.744 -13.389 1.00 94.38 185 ILE A O 1
ATOM 1519 N N . PHE A 1 186 ? 15.961 3.896 -12.389 1.00 93.12 186 PHE A N 1
ATOM 1520 C CA . PHE A 1 186 ? 16.602 2.951 -13.308 1.00 93.12 186 PHE A CA 1
ATOM 1521 C C . PHE A 1 186 ? 16.328 3.291 -14.780 1.00 93.12 186 PHE A C 1
ATOM 1523 O O . PHE A 1 186 ? 17.266 3.512 -15.542 1.00 93.12 186 PHE A O 1
ATOM 1530 N N . ASN A 1 187 ? 15.052 3.394 -15.167 1.00 90.62 187 ASN A N 1
ATOM 1531 C CA . ASN A 1 187 ? 14.684 3.640 -16.562 1.00 90.62 187 ASN A CA 1
ATOM 1532 C C . ASN A 1 187 ? 15.117 5.033 -17.032 1.00 90.62 187 ASN A C 1
ATOM 1534 O O . ASN A 1 187 ? 15.610 5.171 -18.144 1.00 90.62 187 ASN A O 1
ATOM 1538 N N . SER A 1 188 ? 14.978 6.066 -16.196 1.00 92.31 188 SER A N 1
ATOM 1539 C CA . SER A 1 188 ? 15.348 7.433 -16.595 1.00 92.31 188 SER A CA 1
ATOM 1540 C C . SER A 1 188 ? 16.851 7.565 -16.841 1.00 92.31 188 SER A C 1
ATOM 1542 O O . SER A 1 188 ? 17.255 8.175 -17.827 1.00 92.31 188 SER A O 1
ATOM 1544 N N . PHE A 1 189 ? 17.685 6.978 -15.975 1.00 90.75 189 PHE A N 1
ATOM 1545 C CA . PHE A 1 189 ? 19.140 7.034 -16.137 1.00 90.75 189 PHE A CA 1
ATOM 1546 C C . PHE A 1 189 ? 19.622 6.160 -17.293 1.00 90.75 189 PHE A C 1
ATOM 1548 O O . PHE A 1 189 ? 20.446 6.621 -18.073 1.00 90.75 189 PHE A O 1
ATOM 1555 N N . MET A 1 190 ? 19.080 4.950 -17.451 1.00 85.88 190 MET A N 1
ATOM 1556 C CA . MET A 1 190 ? 19.400 4.104 -18.605 1.00 85.88 190 MET A CA 1
ATOM 1557 C C . MET A 1 190 ? 19.009 4.758 -19.936 1.00 85.88 190 MET A C 1
ATOM 1559 O O . MET A 1 190 ? 19.701 4.555 -20.924 1.00 85.88 190 MET A O 1
ATOM 1563 N N . TYR A 1 191 ? 17.928 5.545 -19.970 1.00 85.56 191 TYR A N 1
ATOM 1564 C CA . TYR A 1 191 ? 17.430 6.160 -21.203 1.00 85.56 191 TYR A CA 1
ATOM 1565 C C . TYR A 1 191 ? 18.091 7.505 -21.551 1.00 85.56 191 TYR A C 1
ATOM 1567 O O . TYR A 1 191 ? 18.321 7.781 -22.723 1.00 85.56 191 TYR A O 1
ATOM 1575 N N . TRP A 1 192 ? 18.377 8.367 -20.566 1.00 85.06 192 TRP A N 1
ATOM 1576 C CA . TRP A 1 192 ? 18.877 9.729 -20.827 1.00 85.06 192 TRP A CA 1
ATOM 1577 C C . TRP A 1 192 ? 20.364 9.943 -20.533 1.00 85.06 192 TRP A C 1
ATOM 1579 O O . TRP A 1 192 ? 20.913 10.961 -20.954 1.00 85.06 192 TRP A O 1
ATOM 1589 N N . ASN A 1 193 ? 21.027 9.049 -19.794 1.00 86.56 193 ASN A N 1
ATOM 1590 C CA . ASN A 1 193 ? 22.427 9.242 -19.423 1.00 86.56 193 ASN A CA 1
ATOM 1591 C C . ASN A 1 193 ? 23.366 8.474 -20.361 1.00 86.56 193 ASN A C 1
ATOM 1593 O O . ASN A 1 193 ? 23.528 7.259 -20.248 1.00 86.56 193 ASN A O 1
ATOM 1597 N N . SER A 1 194 ? 24.056 9.213 -21.230 1.00 76.69 194 SER A N 1
ATOM 1598 C CA . SER A 1 194 ? 25.002 8.655 -22.199 1.00 76.69 194 SER A CA 1
ATOM 1599 C C . SER A 1 194 ? 26.209 7.959 -21.558 1.00 76.69 194 SER A C 1
ATOM 1601 O O . SER A 1 194 ? 26.738 7.016 -22.137 1.00 76.69 194 SER A O 1
ATOM 1603 N N . ALA A 1 195 ? 26.646 8.359 -20.358 1.00 79.31 195 ALA A N 1
ATOM 1604 C CA . ALA A 1 195 ? 27.756 7.699 -19.666 1.00 79.31 195 ALA A CA 1
ATOM 1605 C C . ALA A 1 195 ? 27.353 6.315 -19.130 1.00 79.31 195 ALA A C 1
ATOM 1607 O O . ALA A 1 195 ? 28.114 5.359 -19.264 1.00 79.31 195 ALA A O 1
ATOM 1608 N N . ILE A 1 196 ? 26.143 6.194 -18.573 1.00 84.00 196 ILE A N 1
ATOM 1609 C CA . ILE A 1 196 ? 25.572 4.908 -18.139 1.00 84.00 196 ILE A CA 1
ATOM 1610 C C . ILE A 1 196 ? 25.350 3.990 -19.334 1.00 84.00 196 ILE A C 1
ATOM 1612 O O . ILE A 1 196 ? 25.672 2.806 -19.277 1.00 84.00 196 ILE A O 1
ATOM 1616 N N . GLU A 1 197 ? 24.827 4.540 -20.424 1.00 77.19 197 GLU A N 1
ATOM 1617 C CA . GLU A 1 197 ? 24.624 3.805 -21.664 1.00 77.19 197 GLU A CA 1
ATOM 1618 C C . GLU A 1 197 ? 25.953 3.284 -22.241 1.00 77.19 197 GLU A C 1
ATOM 1620 O O . GLU A 1 197 ? 26.069 2.105 -22.576 1.00 77.19 197 GLU A O 1
ATOM 1625 N N . GLN A 1 198 ? 26.999 4.112 -22.270 1.00 74.56 198 GLN A N 1
ATOM 1626 C CA . GLN A 1 198 ? 28.345 3.674 -22.654 1.00 74.56 198 GLN A CA 1
ATOM 1627 C C . GLN A 1 198 ? 28.887 2.588 -21.719 1.00 74.56 198 GLN A C 1
ATOM 1629 O O . GLN A 1 198 ? 29.509 1.632 -22.180 1.00 74.56 198 GLN A O 1
ATOM 1634 N N . GLU A 1 199 ? 28.655 2.708 -20.412 1.00 80.56 199 GLU A N 1
ATOM 1635 C CA . GLU A 1 199 ? 29.061 1.697 -19.437 1.00 80.56 199 GLU A CA 1
ATOM 1636 C C . GLU A 1 199 ? 28.339 0.362 -19.668 1.00 80.56 199 GLU A C 1
ATOM 1638 O O . GLU A 1 199 ? 28.960 -0.704 -19.635 1.00 80.56 199 GLU A O 1
ATOM 1643 N N . TYR A 1 200 ? 27.042 0.423 -19.973 1.00 80.44 200 TYR A N 1
ATOM 1644 C CA . TYR A 1 200 ? 26.240 -0.729 -20.359 1.00 80.44 200 TYR A CA 1
ATOM 1645 C C . TYR A 1 200 ? 26.809 -1.391 -21.610 1.00 80.44 200 TYR A C 1
ATOM 1647 O O . TYR A 1 200 ? 27.081 -2.590 -21.588 1.00 80.44 200 TYR A O 1
ATOM 1655 N N . PHE A 1 201 ? 27.092 -0.620 -22.660 1.00 71.56 201 PHE A N 1
ATOM 1656 C CA . PHE A 1 201 ? 27.689 -1.154 -23.882 1.00 71.56 201 PHE A CA 1
ATOM 1657 C C . PHE A 1 201 ? 29.126 -1.639 -23.692 1.00 71.56 201 PHE A C 1
ATOM 1659 O O . PHE A 1 201 ? 29.556 -2.539 -24.399 1.00 71.56 201 PHE A O 1
ATOM 1666 N N . LYS A 1 202 ? 29.878 -1.135 -22.712 1.00 75.12 202 LYS A N 1
ATOM 1667 C CA . LYS A 1 202 ? 31.197 -1.694 -22.386 1.00 75.12 202 LYS A CA 1
ATOM 1668 C C . LYS A 1 202 ? 31.089 -3.129 -21.858 1.00 75.12 202 LYS A C 1
ATOM 1670 O O . LYS A 1 202 ? 31.939 -3.961 -22.160 1.00 75.12 202 LYS A O 1
ATOM 1675 N N . ARG A 1 203 ? 30.059 -3.417 -21.058 1.00 75.69 203 ARG A N 1
ATOM 1676 C CA . ARG A 1 203 ? 29.826 -4.738 -20.439 1.00 75.69 203 ARG A CA 1
ATOM 1677 C C . ARG A 1 203 ? 29.014 -5.678 -21.312 1.00 75.69 203 ARG A C 1
ATOM 1679 O O . ARG A 1 203 ? 29.190 -6.892 -21.263 1.00 75.69 203 ARG A O 1
ATOM 1686 N N . HIS A 1 204 ? 28.142 -5.099 -22.120 1.00 69.19 204 HIS A N 1
ATOM 1687 C CA . HIS A 1 204 ? 27.332 -5.776 -23.108 1.00 69.19 204 HIS A CA 1
ATOM 1688 C C . HIS A 1 204 ? 27.622 -5.138 -24.470 1.00 69.19 204 HIS A C 1
ATOM 1690 O O . HIS A 1 204 ? 26.752 -4.454 -25.011 1.00 69.19 204 HIS A O 1
ATOM 1696 N N . PRO A 1 205 ? 28.815 -5.371 -25.062 1.00 55.06 205 PRO A N 1
ATOM 1697 C CA . PRO A 1 205 ? 29.173 -4.807 -26.373 1.00 55.06 205 PRO A CA 1
ATOM 1698 C C . PRO A 1 205 ? 28.146 -5.150 -27.449 1.00 55.06 205 PRO A C 1
ATOM 1700 O O . PRO A 1 205 ? 27.963 -4.419 -28.421 1.00 55.06 205 PRO A O 1
ATOM 1703 N N . TYR A 1 206 ? 27.457 -6.267 -27.226 1.00 54.47 206 TYR A N 1
ATOM 1704 C CA . TYR A 1 206 ? 26.498 -6.906 -28.110 1.00 54.47 206 TYR A CA 1
ATOM 1705 C C . TYR A 1 206 ? 25.042 -6.719 -27.644 1.00 54.47 206 TYR A C 1
ATOM 1707 O O . TYR A 1 206 ? 24.113 -7.179 -28.307 1.00 54.47 206 TYR A O 1
ATOM 1715 N N . GLY A 1 207 ? 24.841 -6.081 -26.486 1.00 54.81 207 GLY A N 1
ATOM 1716 C CA . GLY A 1 207 ? 23.530 -5.760 -25.933 1.00 54.81 207 GLY A CA 1
ATOM 1717 C C . GLY A 1 207 ? 22.959 -4.495 -26.560 1.00 54.81 207 GLY A C 1
ATOM 1718 O O . GLY A 1 207 ? 23.670 -3.713 -27.180 1.00 54.81 207 GLY A O 1
ATOM 1719 N N . LEU A 1 208 ? 21.661 -4.289 -26.382 1.00 62.19 208 LEU A N 1
ATOM 1720 C CA . LEU A 1 208 ? 20.973 -3.047 -26.733 1.00 62.19 208 LEU A CA 1
ATOM 1721 C C . LEU A 1 208 ? 20.482 -2.417 -25.458 1.00 62.19 208 LEU A C 1
ATOM 1723 O O . LEU A 1 208 ? 20.210 -3.146 -24.506 1.00 62.19 208 LEU A O 1
ATOM 1727 N N . ASN A 1 209 ? 20.315 -1.098 -25.465 1.00 68.88 209 ASN A N 1
ATOM 1728 C CA . ASN A 1 209 ? 19.726 -0.430 -24.322 1.00 68.88 209 ASN A CA 1
ATOM 1729 C C . ASN A 1 209 ? 18.378 -1.110 -23.988 1.00 68.88 209 ASN A C 1
ATOM 1731 O O . ASN A 1 209 ? 17.482 -1.138 -24.840 1.00 68.88 209 ASN A O 1
ATOM 1735 N N . PRO A 1 210 ? 18.249 -1.737 -22.803 1.00 68.62 210 PRO A N 1
ATOM 1736 C CA . PRO A 1 210 ? 17.067 -2.517 -22.454 1.00 68.62 210 PRO A CA 1
ATOM 1737 C C . PRO A 1 210 ? 15.849 -1.623 -22.205 1.00 68.62 210 PRO A C 1
ATOM 1739 O O . PRO A 1 210 ? 14.729 -2.123 -22.139 1.00 68.62 210 PRO A O 1
ATOM 1742 N N . VAL A 1 211 ? 16.057 -0.310 -22.066 1.00 76.56 211 VAL A N 1
ATOM 1743 C CA . VAL A 1 211 ? 15.016 0.657 -21.739 1.00 76.56 211 VAL A CA 1
ATOM 1744 C C . VAL A 1 211 ? 14.605 1.444 -22.975 1.00 76.56 211 VAL A C 1
ATOM 1746 O O . VAL A 1 211 ? 15.427 2.055 -23.653 1.00 76.56 211 VAL A O 1
ATOM 1749 N N . ILE A 1 212 ? 13.299 1.481 -23.227 1.00 79.56 212 ILE A N 1
ATOM 1750 C CA . ILE A 1 212 ? 12.678 2.297 -24.274 1.00 79.56 212 ILE A CA 1
ATOM 1751 C C . ILE A 1 212 ? 11.763 3.365 -23.660 1.00 79.56 212 ILE A C 1
ATOM 1753 O O . ILE A 1 212 ? 11.370 3.293 -22.495 1.00 79.56 212 ILE A O 1
ATOM 1757 N N . GLY A 1 213 ? 11.411 4.390 -24.442 1.00 79.62 213 GLY A N 1
ATOM 1758 C CA . GLY A 1 213 ? 10.730 5.584 -23.922 1.00 79.62 213 GLY A CA 1
ATOM 1759 C C . GLY A 1 213 ? 9.390 5.319 -23.213 1.00 79.62 213 GLY A C 1
ATOM 1760 O O . GLY A 1 213 ? 9.056 6.010 -22.249 1.00 79.62 213 GLY A O 1
ATOM 1761 N N . ASN A 1 214 ? 8.629 4.299 -23.622 1.00 82.94 214 ASN A N 1
ATOM 1762 C CA . ASN A 1 214 ? 7.371 3.936 -22.957 1.00 82.94 214 ASN A CA 1
ATOM 1763 C C . ASN A 1 214 ? 7.586 3.318 -21.562 1.00 82.94 214 ASN A C 1
ATOM 1765 O O . ASN A 1 214 ? 6.715 3.468 -20.702 1.00 82.94 214 ASN A O 1
ATOM 1769 N N . ASP A 1 215 ? 8.735 2.684 -21.307 1.00 82.81 215 ASP A N 1
ATOM 1770 C CA . ASP A 1 215 ? 9.078 2.149 -19.984 1.00 82.81 215 ASP A CA 1
ATOM 1771 C C . ASP A 1 215 ? 9.379 3.293 -18.997 1.00 82.81 215 ASP A C 1
ATOM 1773 O O . ASP A 1 215 ? 8.902 3.273 -17.857 1.00 82.81 215 ASP A O 1
ATOM 1777 N N . VAL A 1 216 ? 10.061 4.352 -19.457 1.00 87.12 216 VAL A N 1
ATOM 1778 C CA . VAL A 1 216 ? 10.272 5.594 -18.684 1.00 87.12 216 VAL A CA 1
ATOM 1779 C C . VAL A 1 216 ? 8.935 6.266 -18.367 1.00 87.12 216 VAL A C 1
ATOM 1781 O O . VAL A 1 216 ? 8.646 6.562 -17.204 1.00 87.12 216 VAL A O 1
ATOM 1784 N N . GLY A 1 217 ? 8.093 6.468 -19.388 1.00 87.12 217 GLY A N 1
ATOM 1785 C CA . GLY A 1 217 ? 6.786 7.111 -19.236 1.00 87.12 217 GLY A CA 1
ATOM 1786 C C . GLY A 1 217 ? 5.889 6.383 -18.233 1.00 87.12 217 GLY A C 1
ATOM 1787 O O . GLY A 1 217 ? 5.315 7.011 -17.338 1.00 87.12 217 GLY A O 1
ATOM 1788 N N . PHE A 1 218 ? 5.831 5.050 -18.320 1.00 89.62 218 PHE A N 1
ATOM 1789 C CA . PHE A 1 218 ? 5.118 4.222 -17.352 1.00 89.62 218 PHE A CA 1
ATOM 1790 C C . PHE A 1 218 ? 5.686 4.370 -15.934 1.00 89.62 218 PHE A C 1
ATOM 1792 O O . PHE A 1 218 ? 4.932 4.609 -14.988 1.00 89.62 218 PHE A O 1
ATOM 1799 N N . ALA A 1 219 ? 7.006 4.238 -15.768 1.00 90.69 219 ALA A N 1
ATOM 1800 C CA . ALA A 1 219 ? 7.639 4.240 -14.453 1.00 90.69 219 ALA A CA 1
ATOM 1801 C C . ALA A 1 219 ? 7.410 5.560 -13.698 1.00 90.69 219 ALA A C 1
ATOM 1803 O O . ALA A 1 219 ? 7.047 5.545 -12.517 1.00 90.69 219 ALA A O 1
ATOM 1804 N N . VAL A 1 220 ? 7.555 6.695 -14.389 1.00 92.19 220 VAL A N 1
ATOM 1805 C CA . VAL A 1 220 ? 7.322 8.032 -13.822 1.00 92.19 220 VAL A CA 1
ATOM 1806 C C . VAL A 1 220 ? 5.848 8.233 -13.466 1.00 92.19 220 VAL A C 1
ATOM 1808 O O . VAL A 1 220 ? 5.532 8.688 -12.362 1.00 92.19 220 VAL A O 1
ATOM 1811 N N . HIS A 1 221 ? 4.929 7.848 -14.356 1.00 94.62 221 HIS A N 1
ATOM 1812 C CA . HIS A 1 221 ? 3.490 7.940 -14.094 1.00 94.62 221 HIS A CA 1
ATOM 1813 C C . HIS A 1 221 ? 3.072 7.098 -12.883 1.00 94.62 221 HIS A C 1
ATOM 1815 O O . HIS A 1 221 ? 2.354 7.578 -12.003 1.00 94.62 221 HIS A O 1
ATOM 1821 N N . ALA A 1 222 ? 3.590 5.875 -12.782 1.00 93.69 222 ALA A N 1
ATOM 1822 C CA . ALA A 1 222 ? 3.312 4.967 -11.681 1.00 93.69 222 ALA A CA 1
ATOM 1823 C C . ALA A 1 222 ? 3.780 5.515 -10.319 1.00 93.69 222 ALA A C 1
ATOM 1825 O O . ALA A 1 222 ? 3.068 5.362 -9.317 1.00 93.69 222 ALA A O 1
ATOM 1826 N N . CYS A 1 223 ? 4.938 6.188 -10.270 1.00 95.25 223 CYS A N 1
ATOM 1827 C CA . CYS A 1 223 ? 5.400 6.917 -9.083 1.00 95.25 223 CYS A CA 1
ATOM 1828 C C . CYS A 1 223 ? 4.393 7.982 -8.657 1.00 95.25 223 CYS A C 1
ATOM 1830 O O . CYS A 1 223 ? 3.965 8.004 -7.500 1.00 95.25 223 CYS A O 1
ATOM 1832 N N . PHE A 1 224 ? 3.992 8.840 -9.597 1.00 95.62 224 PHE A N 1
ATOM 1833 C CA . PHE A 1 224 ? 3.061 9.929 -9.330 1.00 95.62 224 PHE A CA 1
ATOM 1834 C C . PHE A 1 224 ? 1.704 9.406 -8.851 1.00 95.62 224 PHE A C 1
ATOM 1836 O O . PHE A 1 224 ? 1.212 9.822 -7.803 1.00 95.62 224 PHE A O 1
ATOM 1843 N N . ALA A 1 225 ? 1.119 8.443 -9.564 1.00 95.44 225 ALA A N 1
ATOM 1844 C CA . ALA A 1 225 ? -0.189 7.889 -9.236 1.00 95.44 225 ALA A CA 1
ATOM 1845 C C . ALA A 1 225 ? -0.195 7.168 -7.874 1.00 95.44 225 ALA A C 1
ATOM 1847 O O . ALA A 1 225 ? -1.138 7.307 -7.086 1.00 95.44 225 ALA A O 1
ATOM 1848 N N . THR A 1 226 ? 0.881 6.441 -7.551 1.00 95.50 226 THR A N 1
ATOM 1849 C CA . THR A 1 226 ? 1.035 5.793 -6.240 1.00 95.50 226 THR A CA 1
ATOM 1850 C C . THR A 1 226 ? 1.211 6.831 -5.131 1.00 95.50 226 THR A C 1
ATOM 1852 O O . THR A 1 226 ? 0.546 6.733 -4.101 1.00 95.50 226 THR A O 1
ATOM 1855 N N . GLY A 1 227 ? 2.034 7.862 -5.349 1.00 95.62 227 GLY A N 1
ATOM 1856 C CA . GLY A 1 227 ? 2.207 8.975 -4.413 1.00 95.62 227 GLY A CA 1
ATOM 1857 C C . GLY A 1 227 ? 0.902 9.735 -4.159 1.00 95.62 227 GLY A C 1
ATOM 1858 O O . GLY A 1 227 ? 0.560 10.012 -3.011 1.00 95.62 227 GLY A O 1
ATOM 1859 N N . PHE A 1 228 ? 0.115 9.981 -5.208 1.00 95.75 228 PHE A N 1
ATOM 1860 C CA . PHE A 1 228 ? -1.210 10.591 -5.097 1.00 95.75 228 PHE A CA 1
ATOM 1861 C C . PHE A 1 228 ? -2.179 9.717 -4.292 1.00 95.75 228 PHE A C 1
ATOM 1863 O O . PHE A 1 228 ? -2.910 10.211 -3.435 1.00 95.75 228 PHE A O 1
ATOM 1870 N N . THR A 1 229 ? -2.150 8.401 -4.502 1.00 94.94 229 THR A N 1
ATOM 1871 C CA . THR A 1 229 ? -2.966 7.459 -3.721 1.00 94.94 229 THR A CA 1
ATOM 1872 C C . THR A 1 229 ? -2.546 7.441 -2.246 1.00 94.94 229 THR A C 1
ATOM 1874 O O . THR A 1 229 ? -3.400 7.420 -1.363 1.00 94.94 229 THR A O 1
ATOM 1877 N N . ILE A 1 230 ? -1.243 7.514 -1.956 1.00 94.81 230 ILE A N 1
ATOM 1878 C CA . ILE A 1 230 ? -0.726 7.655 -0.585 1.00 94.81 230 ILE A CA 1
ATOM 1879 C C . ILE A 1 230 ? -1.199 8.973 0.039 1.00 94.81 230 ILE A C 1
ATOM 1881 O O . ILE A 1 230 ? -1.631 8.981 1.190 1.00 94.81 230 ILE A O 1
ATOM 1885 N N . LEU A 1 231 ? -1.192 10.078 -0.711 1.00 92.81 231 LEU A N 1
ATOM 1886 C CA . LEU A 1 231 ? -1.735 11.353 -0.243 1.00 92.81 231 LEU A CA 1
ATOM 1887 C C . LEU A 1 231 ? -3.223 11.225 0.116 1.00 92.81 231 LEU A C 1
ATOM 1889 O O . LEU A 1 231 ? -3.630 11.658 1.193 1.00 92.81 231 LEU A O 1
ATOM 1893 N N . GLN A 1 232 ? -4.023 10.558 -0.722 1.00 91.25 232 GLN A N 1
ATOM 1894 C CA . GLN A 1 232 ? -5.424 10.259 -0.403 1.00 91.25 232 GLN A CA 1
ATOM 1895 C C . GLN A 1 232 ? -5.566 9.446 0.891 1.00 91.25 232 GLN A C 1
ATOM 1897 O O . GLN A 1 232 ? -6.518 9.660 1.634 1.00 91.25 232 GLN A O 1
ATOM 1902 N N . CYS A 1 233 ? -4.625 8.555 1.209 1.00 90.31 233 CYS A N 1
ATOM 1903 C CA . CYS A 1 233 ? -4.631 7.806 2.467 1.00 90.31 233 CYS A CA 1
ATOM 1904 C C . CYS A 1 233 ? -4.361 8.660 3.716 1.00 90.31 233 CYS A C 1
ATOM 1906 O O . CYS A 1 233 ? -4.774 8.266 4.810 1.00 90.31 233 CYS A O 1
ATOM 1908 N N . TYR A 1 234 ? -3.691 9.805 3.564 1.00 87.94 234 TYR A N 1
ATOM 1909 C CA . TYR A 1 234 ? -3.506 10.786 4.636 1.00 87.94 234 TYR A CA 1
ATOM 1910 C C . TYR A 1 234 ? -4.673 11.770 4.749 1.00 87.94 234 TYR A C 1
ATOM 1912 O O . TYR A 1 234 ? -4.983 12.215 5.851 1.00 87.94 234 TYR A O 1
ATOM 1920 N N . VAL A 1 235 ? -5.311 12.109 3.625 1.00 87.44 235 VAL A N 1
ATOM 1921 C CA . VAL A 1 235 ? -6.422 13.073 3.576 1.00 87.44 235 VAL A CA 1
ATOM 1922 C C . VAL A 1 235 ? -7.759 12.428 3.953 1.00 87.44 235 VAL A C 1
ATOM 1924 O O . VAL A 1 235 ? -8.572 13.045 4.637 1.00 87.44 235 VAL A O 1
ATOM 1927 N N . TYR A 1 236 ? -8.011 11.197 3.508 1.00 85.38 236 TYR A N 1
ATOM 1928 C CA . TYR A 1 236 ? -9.296 10.523 3.685 1.00 85.38 236 TYR A CA 1
ATOM 1929 C C . TYR A 1 236 ? -9.331 9.581 4.888 1.00 85.38 236 TYR A C 1
ATOM 1931 O O . TYR A 1 236 ? -8.321 9.080 5.378 1.00 85.38 236 TYR A O 1
ATOM 1939 N N . GLU A 1 237 ? -10.557 9.287 5.315 1.00 76.62 237 GLU A N 1
ATOM 1940 C CA . GLU A 1 237 ? -10.902 8.315 6.347 1.00 76.62 237 GLU A CA 1
ATOM 1941 C C . GLU A 1 237 ? -10.206 6.960 6.129 1.00 76.62 237 GLU A C 1
ATOM 1943 O O . GLU A 1 237 ? -10.506 6.244 5.169 1.00 76.62 237 GLU A O 1
ATOM 1948 N N . ASN A 1 238 ? -9.322 6.567 7.046 1.00 82.31 238 ASN A N 1
ATOM 1949 C CA . ASN A 1 238 ? -8.532 5.339 6.926 1.00 82.31 238 ASN A CA 1
ATOM 1950 C C . ASN A 1 238 ? -8.891 4.239 7.938 1.00 82.31 238 ASN A C 1
ATOM 1952 O O . ASN A 1 238 ? -8.313 3.155 7.883 1.00 82.31 238 ASN A O 1
ATOM 1956 N N . GLY A 1 239 ? -9.849 4.480 8.841 1.00 75.25 239 GLY A N 1
ATOM 1957 C CA . GLY A 1 239 ? -10.323 3.481 9.805 1.00 75.25 239 GLY A CA 1
ATOM 1958 C C . GLY A 1 239 ? -9.258 2.989 10.793 1.00 75.25 239 GLY A C 1
ATOM 1959 O O . GLY A 1 239 ? -9.343 1.850 11.244 1.00 75.25 239 GLY A O 1
ATOM 1960 N N . GLY A 1 240 ? -8.238 3.805 11.092 1.00 78.25 240 GLY A N 1
ATOM 1961 C CA . GLY A 1 240 ? -7.129 3.426 11.979 1.00 78.25 240 GLY A CA 1
ATOM 1962 C C . GLY A 1 240 ? -6.083 2.519 11.321 1.00 78.25 240 GLY A C 1
ATOM 1963 O O . GLY A 1 240 ? -5.243 1.940 12.012 1.00 78.25 240 GLY A O 1
ATOM 1964 N N . ASN A 1 241 ? -6.124 2.376 9.992 1.00 82.81 241 ASN A N 1
ATOM 1965 C CA . ASN A 1 241 ? -5.120 1.631 9.244 1.00 82.81 241 ASN A CA 1
ATOM 1966 C C . ASN A 1 241 ? -3.745 2.301 9.380 1.00 82.81 241 ASN A C 1
ATOM 1968 O O . ASN A 1 241 ? -3.613 3.520 9.278 1.00 82.81 241 ASN A O 1
ATOM 1972 N N . SER A 1 242 ? -2.712 1.501 9.617 1.00 88.50 242 SER A N 1
ATOM 1973 C CA . SER A 1 242 ? -1.341 1.980 9.778 1.00 88.50 242 SER A CA 1
ATOM 1974 C C . SER A 1 242 ? -0.365 0.987 9.165 1.00 88.50 242 SER A C 1
ATOM 1976 O O . SER A 1 242 ? -0.699 -0.178 8.954 1.00 88.50 242 SER A O 1
ATOM 1978 N N . ILE A 1 243 ? 0.845 1.462 8.869 1.00 92.00 243 ILE A N 1
ATOM 1979 C CA . ILE A 1 243 ? 1.892 0.621 8.289 1.00 92.00 243 ILE A CA 1
ATOM 1980 C C . ILE A 1 243 ? 2.353 -0.395 9.340 1.00 92.00 243 ILE A C 1
ATOM 1982 O O . ILE A 1 243 ? 2.770 -0.009 10.443 1.00 92.00 243 ILE A O 1
ATOM 1986 N N . SER A 1 244 ? 2.308 -1.681 8.999 1.00 93.50 244 SER A N 1
ATOM 1987 C CA . SER A 1 244 ? 2.708 -2.768 9.888 1.00 93.50 244 SER A CA 1
ATOM 1988 C C . SER A 1 244 ? 4.204 -2.730 10.206 1.00 93.50 244 SER A C 1
ATOM 1990 O O . SER A 1 244 ? 5.024 -2.197 9.454 1.00 93.50 244 SER A O 1
ATOM 1992 N N . LYS A 1 245 ? 4.592 -3.326 11.341 1.00 94.44 245 LYS A N 1
ATOM 1993 C CA . LYS A 1 245 ? 6.011 -3.458 11.719 1.00 94.44 245 LYS A CA 1
ATOM 1994 C C . LYS A 1 245 ? 6.797 -4.255 10.671 1.00 94.44 245 LYS A C 1
ATOM 1996 O O . LYS A 1 245 ? 7.927 -3.892 10.370 1.00 94.44 245 LYS A O 1
ATOM 2001 N N . THR A 1 246 ? 6.178 -5.277 10.082 1.00 93.50 246 THR A N 1
ATOM 2002 C CA . THR A 1 246 ? 6.773 -6.095 9.018 1.00 93.50 246 THR A CA 1
ATOM 2003 C C . THR A 1 246 ? 7.034 -5.272 7.762 1.00 93.50 246 THR A C 1
ATOM 2005 O O . THR A 1 246 ? 8.146 -5.290 7.245 1.00 93.50 246 THR A O 1
ATOM 2008 N N . ALA A 1 247 ? 6.052 -4.487 7.306 1.00 94.38 247 ALA A N 1
ATOM 2009 C CA . ALA A 1 247 ? 6.245 -3.604 6.160 1.00 94.38 247 ALA A CA 1
ATOM 2010 C C . ALA A 1 247 ? 7.317 -2.542 6.439 1.00 94.38 247 ALA A C 1
ATOM 2012 O O . ALA A 1 247 ? 8.176 -2.317 5.593 1.00 94.38 247 ALA A O 1
ATOM 2013 N N . LYS A 1 248 ? 7.345 -1.952 7.643 1.00 95.19 248 LYS A N 1
ATOM 2014 C CA . LYS A 1 248 ? 8.425 -1.036 8.051 1.00 95.19 248 LYS A CA 1
ATOM 2015 C C . LYS A 1 248 ? 9.799 -1.706 8.003 1.00 95.19 248 LYS A C 1
ATOM 2017 O O . LYS A 1 248 ? 10.729 -1.092 7.498 1.00 95.19 248 LYS A O 1
ATOM 2022 N N . ALA A 1 249 ? 9.929 -2.944 8.480 1.00 96.50 249 ALA A N 1
ATOM 2023 C CA . ALA A 1 249 ? 11.190 -3.684 8.433 1.00 96.50 249 ALA A CA 1
ATOM 2024 C C . ALA A 1 249 ? 11.655 -3.939 6.989 1.00 96.50 249 ALA A C 1
ATOM 2026 O O . ALA A 1 249 ? 12.817 -3.699 6.678 1.00 96.50 249 ALA A O 1
ATOM 2027 N N . ILE A 1 250 ? 10.742 -4.337 6.096 1.00 95.94 250 ILE A N 1
ATOM 2028 C CA . ILE A 1 250 ? 11.027 -4.519 4.661 1.00 95.94 250 ILE A CA 1
ATOM 2029 C C . ILE A 1 250 ? 11.469 -3.197 4.021 1.00 95.94 250 ILE A C 1
ATOM 2031 O O . ILE A 1 250 ? 12.461 -3.154 3.301 1.00 95.94 250 ILE A O 1
ATOM 2035 N N . ILE A 1 251 ? 10.760 -2.105 4.312 1.00 95.88 251 ILE A N 1
ATOM 2036 C CA . ILE A 1 251 ? 11.095 -0.765 3.819 1.00 95.88 251 ILE A CA 1
ATOM 2037 C C . ILE A 1 251 ? 12.494 -0.349 4.294 1.00 95.88 251 ILE A C 1
ATOM 2039 O O . ILE A 1 251 ? 13.310 0.086 3.485 1.00 95.88 251 ILE A O 1
ATOM 2043 N N . ILE A 1 252 ? 12.791 -0.514 5.586 1.00 96.75 252 ILE A N 1
ATOM 2044 C CA . ILE A 1 252 ? 14.104 -0.202 6.166 1.00 96.75 252 ILE A CA 1
ATOM 2045 C C . ILE A 1 252 ? 15.197 -1.044 5.504 1.00 96.75 252 ILE A C 1
ATOM 2047 O O . ILE A 1 252 ? 16.242 -0.495 5.158 1.00 96.75 252 ILE A O 1
ATOM 2051 N N . LEU A 1 253 ? 14.954 -2.338 5.284 1.00 97.38 253 LEU A N 1
ATOM 2052 C CA . LEU A 1 253 ? 15.884 -3.227 4.591 1.00 97.38 253 LEU A CA 1
ATOM 2053 C C . LEU A 1 253 ? 16.177 -2.735 3.169 1.00 97.38 253 LEU A C 1
ATOM 2055 O O . LEU A 1 253 ? 17.342 -2.631 2.797 1.00 97.38 253 LEU A O 1
ATOM 2059 N N . TYR A 1 254 ? 15.151 -2.369 2.393 1.00 97.12 254 TYR A N 1
ATOM 2060 C CA . TYR A 1 254 ? 15.362 -1.806 1.059 1.00 97.12 254 TYR A CA 1
ATOM 2061 C C . TYR A 1 254 ? 16.173 -0.513 1.099 1.00 97.12 254 TYR A C 1
ATOM 2063 O O . TYR A 1 254 ? 17.105 -0.370 0.315 1.00 97.12 254 TYR A O 1
ATOM 2071 N N . PHE A 1 255 ? 15.888 0.396 2.035 1.00 96.50 255 PHE A N 1
ATOM 2072 C CA . PHE A 1 255 ? 16.700 1.602 2.197 1.00 96.50 255 PHE A CA 1
ATOM 2073 C C . PHE A 1 255 ? 18.160 1.279 2.530 1.00 96.50 255 PHE A C 1
ATOM 2075 O O . PHE A 1 255 ? 19.047 1.903 1.960 1.00 96.50 255 PHE A O 1
ATOM 2082 N N . HIS A 1 256 ? 18.428 0.284 3.381 1.00 97.12 256 HIS A N 1
ATOM 2083 C CA . HIS A 1 256 ? 19.801 -0.137 3.683 1.00 97.12 256 HIS A CA 1
ATOM 2084 C C . HIS A 1 256 ? 20.512 -0.713 2.456 1.00 97.12 256 HIS A C 1
ATOM 2086 O O . HIS A 1 256 ? 21.672 -0.386 2.232 1.00 97.12 256 HIS A O 1
ATOM 2092 N N . ILE A 1 257 ? 19.827 -1.518 1.637 1.00 96.75 257 ILE A N 1
ATOM 2093 C CA . ILE A 1 257 ? 20.390 -2.055 0.389 1.00 96.75 257 ILE A CA 1
ATOM 2094 C C . ILE A 1 257 ? 20.713 -0.917 -0.591 1.00 96.75 257 ILE A C 1
ATOM 2096 O O . ILE A 1 257 ? 21.803 -0.892 -1.154 1.00 96.75 257 ILE A O 1
ATOM 2100 N N . ILE A 1 258 ? 19.799 0.046 -0.759 1.00 95.50 258 ILE A N 1
ATOM 2101 C CA . ILE A 1 258 ? 19.995 1.206 -1.646 1.00 95.50 258 ILE A CA 1
ATOM 2102 C C . ILE A 1 258 ? 21.170 2.059 -1.167 1.00 95.50 258 ILE A C 1
ATOM 2104 O O . ILE A 1 258 ? 22.041 2.397 -1.964 1.00 95.50 258 ILE A O 1
ATOM 2108 N N . ILE A 1 259 ? 21.209 2.395 0.126 1.00 94.56 259 ILE A N 1
ATOM 2109 C CA . ILE A 1 259 ? 22.285 3.202 0.713 1.00 94.56 259 ILE A CA 1
ATOM 2110 C C . ILE A 1 259 ? 23.616 2.458 0.608 1.00 94.56 259 ILE A C 1
ATOM 2112 O O . ILE A 1 259 ? 24.599 3.050 0.181 1.00 94.56 259 ILE A O 1
ATOM 2116 N N . GLY A 1 260 ? 23.646 1.162 0.929 1.00 94.06 260 GLY A N 1
ATOM 2117 C CA . GLY A 1 260 ? 24.842 0.332 0.804 1.00 94.06 260 GLY A CA 1
ATOM 2118 C C . GLY A 1 260 ? 25.389 0.322 -0.623 1.00 94.06 260 GLY A C 1
ATOM 2119 O O . GLY A 1 260 ? 26.565 0.607 -0.819 1.00 94.06 260 GLY A O 1
ATOM 2120 N N . ALA A 1 261 ? 24.528 0.092 -1.619 1.00 93.19 261 ALA A N 1
ATOM 2121 C CA . ALA A 1 261 ? 24.923 0.113 -3.025 1.00 93.19 261 ALA A CA 1
ATOM 2122 C C . ALA A 1 261 ? 25.408 1.504 -3.479 1.00 93.19 261 ALA A C 1
ATOM 2124 O O . ALA A 1 261 ? 26.418 1.602 -4.171 1.00 93.19 261 ALA A O 1
ATOM 2125 N N . ALA A 1 262 ? 24.746 2.583 -3.047 1.00 91.38 262 ALA A N 1
ATOM 2126 C CA . ALA A 1 262 ? 25.184 3.950 -3.337 1.00 91.38 262 ALA A CA 1
ATOM 2127 C C . ALA A 1 262 ? 26.552 4.264 -2.702 1.00 91.38 262 ALA A C 1
ATOM 2129 O O . ALA A 1 262 ? 27.422 4.842 -3.352 1.00 91.38 262 ALA A O 1
ATOM 2130 N N . CYS A 1 263 ? 26.780 3.833 -1.456 1.00 91.62 263 CYS A N 1
ATOM 2131 C CA . CYS A 1 263 ? 28.079 3.945 -0.796 1.00 91.62 263 CYS A CA 1
ATOM 2132 C C . CYS A 1 263 ? 29.162 3.151 -1.540 1.00 91.62 263 CYS A C 1
ATOM 2134 O O . CYS A 1 263 ? 30.267 3.655 -1.706 1.00 91.62 263 CYS A O 1
ATOM 2136 N N . SER A 1 264 ? 28.866 1.945 -2.034 1.00 91.50 264 SER A N 1
ATOM 2137 C CA . SER A 1 264 ? 29.824 1.157 -2.823 1.00 91.50 264 SER A CA 1
ATOM 2138 C C . SER A 1 264 ? 30.252 1.856 -4.116 1.00 91.50 264 SER A C 1
ATOM 2140 O O . SER A 1 264 ? 31.416 1.742 -4.498 1.00 91.50 264 SER A O 1
ATOM 2142 N N . VAL A 1 265 ? 29.353 2.609 -4.759 1.00 90.25 265 VAL A N 1
ATOM 2143 C CA . VAL A 1 265 ? 29.707 3.460 -5.909 1.00 90.25 265 VAL A CA 1
ATOM 2144 C C . VAL A 1 265 ? 30.584 4.632 -5.472 1.00 90.25 265 VAL A C 1
ATOM 2146 O O . VAL A 1 265 ? 31.591 4.921 -6.110 1.00 90.25 265 VAL A O 1
ATOM 2149 N N . TRP A 1 266 ? 30.255 5.271 -4.346 1.00 87.38 266 TRP A N 1
ATOM 2150 C CA . TRP A 1 266 ? 31.031 6.390 -3.801 1.00 87.38 266 TRP A CA 1
ATOM 2151 C C . TRP A 1 266 ? 32.484 6.018 -3.469 1.00 87.38 266 TRP A C 1
ATOM 2153 O O . TRP A 1 266 ? 33.400 6.806 -3.694 1.00 87.38 266 TRP A O 1
ATOM 2163 N N . PHE A 1 267 ? 32.707 4.807 -2.956 1.00 90.25 267 PHE A N 1
ATOM 2164 C CA . PHE A 1 267 ? 34.044 4.277 -2.666 1.00 90.25 267 PHE A CA 1
ATOM 2165 C C . PHE A 1 267 ? 34.742 3.659 -3.887 1.00 90.25 267 PHE A C 1
ATOM 2167 O O . PHE A 1 267 ? 35.786 3.035 -3.725 1.00 90.25 267 PHE A O 1
ATOM 2174 N N . TRP A 1 268 ? 34.197 3.842 -5.097 1.00 82.88 268 TRP A N 1
ATOM 2175 C CA . TRP A 1 268 ? 34.737 3.316 -6.359 1.00 82.88 268 TRP A CA 1
ATOM 2176 C C . TRP A 1 268 ? 34.860 1.787 -6.408 1.00 82.88 268 TRP A C 1
ATOM 2178 O O . TRP A 1 268 ? 35.546 1.243 -7.271 1.00 82.88 268 TRP A O 1
ATOM 2188 N N . SER A 1 269 ? 34.177 1.080 -5.505 1.00 78.50 269 SER A N 1
ATOM 2189 C CA . SER A 1 269 ? 34.125 -0.382 -5.511 1.00 78.50 269 SER A CA 1
ATOM 2190 C C . SER A 1 269 ? 33.141 -0.900 -6.559 1.00 78.50 269 SER A C 1
ATOM 2192 O O . SER A 1 269 ? 33.307 -2.013 -7.050 1.00 78.50 269 SER A O 1
ATOM 2194 N N . TYR A 1 270 ? 32.082 -0.135 -6.844 1.00 83.69 270 TYR A N 1
ATOM 2195 C CA . TYR A 1 270 ? 31.008 -0.459 -7.790 1.00 83.69 270 TYR A CA 1
ATOM 2196 C C . TYR A 1 270 ? 30.908 0.645 -8.840 1.00 83.69 270 TYR A C 1
ATOM 2198 O O . TYR A 1 270 ? 31.185 1.809 -8.549 1.00 83.69 270 TYR A O 1
ATOM 2206 N N . HIS A 1 271 ? 30.451 0.307 -10.043 1.00 89.38 271 HIS A N 1
ATOM 2207 C CA . HIS A 1 271 ? 30.105 1.336 -11.013 1.00 89.38 271 HIS A CA 1
ATOM 2208 C C . HIS A 1 271 ? 28.623 1.723 -10.914 1.00 89.38 271 HIS A C 1
ATOM 2210 O O . HIS A 1 271 ? 27.803 1.031 -10.305 1.00 89.38 271 HIS A O 1
ATOM 2216 N N . TRP A 1 272 ? 28.256 2.830 -11.558 1.00 89.88 272 TRP A N 1
ATOM 2217 C CA . TRP A 1 272 ? 26.892 3.349 -11.523 1.00 89.88 272 TRP A CA 1
ATOM 2218 C C . TRP A 1 272 ? 25.865 2.380 -12.108 1.00 89.88 272 TRP A C 1
ATOM 2220 O O . TRP A 1 272 ? 24.760 2.274 -11.573 1.00 89.88 272 TRP A O 1
ATOM 2230 N N . LEU A 1 273 ? 26.222 1.632 -13.154 1.00 88.25 273 LEU A N 1
ATOM 2231 C CA . LEU A 1 273 ? 25.323 0.631 -13.723 1.00 88.25 273 LEU A CA 1
ATOM 2232 C C . LEU A 1 273 ? 24.975 -0.493 -12.729 1.00 88.25 273 LEU A C 1
ATOM 2234 O O . LEU A 1 273 ? 23.833 -0.952 -12.708 1.00 88.25 273 LEU A O 1
ATOM 2238 N N . ASP A 1 274 ? 25.906 -0.894 -11.855 1.00 91.19 274 ASP A N 1
ATOM 2239 C CA . ASP A 1 274 ? 25.643 -1.904 -10.817 1.00 91.19 274 ASP A CA 1
ATOM 2240 C C . ASP A 1 274 ? 24.597 -1.412 -9.816 1.00 91.19 274 ASP A C 1
ATOM 2242 O O . ASP A 1 274 ? 23.663 -2.134 -9.462 1.00 91.19 274 ASP A O 1
ATOM 2246 N N . PHE A 1 275 ? 24.712 -0.151 -9.400 1.00 93.44 275 PHE A N 1
ATOM 2247 C CA . PHE A 1 275 ? 23.720 0.487 -8.541 1.00 93.44 275 PHE A CA 1
ATOM 2248 C C . PHE A 1 275 ? 22.337 0.534 -9.204 1.00 93.44 275 PHE A C 1
ATOM 2250 O O . PHE A 1 275 ? 21.329 0.212 -8.572 1.00 93.44 275 PHE A O 1
ATOM 2257 N N . LEU A 1 276 ? 22.277 0.874 -10.492 1.00 92.56 276 LEU A N 1
ATOM 2258 C CA . LEU A 1 276 ? 21.027 0.886 -11.249 1.00 92.56 276 LEU A CA 1
ATOM 2259 C C . LEU A 1 276 ? 20.408 -0.519 -11.344 1.00 92.56 276 LEU A C 1
ATOM 2261 O O . LEU A 1 276 ? 19.201 -0.663 -11.132 1.00 92.56 276 LEU A O 1
ATOM 2265 N N . TYR A 1 277 ? 21.205 -1.570 -11.552 1.00 91.69 277 TYR A N 1
ATOM 2266 C CA . TYR A 1 277 ? 20.702 -2.945 -11.488 1.00 91.69 277 TYR A CA 1
ATOM 2267 C C . TYR A 1 277 ? 20.156 -3.313 -10.105 1.00 91.69 277 TYR A C 1
ATOM 2269 O O . TYR A 1 277 ? 19.095 -3.929 -10.011 1.00 91.69 277 TYR A O 1
ATOM 2277 N N . VAL A 1 278 ? 20.792 -2.880 -9.012 1.00 94.31 278 VAL A N 1
ATOM 2278 C CA . VAL A 1 278 ? 20.228 -3.072 -7.662 1.00 94.31 278 VAL A CA 1
ATOM 2279 C C . VAL A 1 278 ? 18.832 -2.443 -7.555 1.00 94.31 278 VAL A C 1
ATOM 2281 O O . VAL A 1 278 ? 17.909 -3.079 -7.039 1.00 94.31 278 VAL A O 1
ATOM 2284 N N . LEU A 1 279 ? 18.627 -1.236 -8.093 1.00 94.62 279 LEU A N 1
ATOM 2285 C CA . LEU A 1 279 ? 17.309 -0.590 -8.111 1.00 94.62 279 LEU A CA 1
ATOM 2286 C C . LEU A 1 279 ? 16.271 -1.377 -8.930 1.00 94.62 279 LEU A C 1
ATOM 2288 O O . LEU A 1 279 ? 15.117 -1.499 -8.501 1.00 94.62 279 LEU A O 1
ATOM 2292 N N . SER A 1 280 ? 16.655 -1.945 -10.076 1.00 92.44 280 SER A N 1
ATOM 2293 C CA . SER A 1 280 ? 15.741 -2.753 -10.896 1.00 92.44 280 SER A CA 1
ATOM 2294 C C . SER A 1 280 ? 15.345 -4.064 -10.194 1.00 92.44 280 SER A C 1
ATOM 2296 O O . SER A 1 280 ? 14.167 -4.437 -10.193 1.00 92.44 280 SER A O 1
ATOM 2298 N N . TYR A 1 281 ? 16.264 -4.707 -9.468 1.00 93.75 281 TYR A N 1
ATOM 2299 C CA . TYR A 1 281 ? 15.953 -5.878 -8.638 1.00 93.75 281 TYR A CA 1
ATOM 2300 C C . TYR A 1 281 ? 15.084 -5.538 -7.418 1.00 93.75 281 TYR A C 1
ATOM 2302 O O . TYR A 1 281 ? 14.204 -6.320 -7.038 1.00 93.75 281 TYR A O 1
ATOM 2310 N N . ILE A 1 282 ? 15.242 -4.350 -6.825 1.00 95.19 282 ILE A N 1
ATOM 2311 C CA . ILE A 1 282 ? 14.315 -3.856 -5.794 1.00 95.19 282 ILE A CA 1
ATOM 2312 C C . ILE A 1 282 ? 12.904 -3.706 -6.374 1.00 95.19 282 ILE A C 1
ATOM 2314 O O . ILE A 1 282 ? 11.927 -4.125 -5.745 1.00 95.19 282 ILE A O 1
ATOM 2318 N N . LYS A 1 283 ? 12.756 -3.199 -7.602 1.00 93.38 283 LYS A N 1
ATOM 2319 C CA . LYS A 1 283 ? 11.445 -3.153 -8.269 1.00 93.38 283 LYS A CA 1
ATOM 2320 C C . LYS A 1 283 ? 10.835 -4.548 -8.457 1.00 93.38 283 LYS A C 1
ATOM 2322 O O . LYS A 1 283 ? 9.637 -4.739 -8.210 1.00 93.38 283 LYS A O 1
ATOM 2327 N N . LEU A 1 284 ? 11.627 -5.523 -8.888 1.00 92.38 284 LEU A N 1
ATOM 2328 C CA . LEU A 1 284 ? 11.138 -6.889 -9.060 1.00 92.38 284 LEU A CA 1
ATOM 2329 C C . LEU A 1 284 ? 10.701 -7.495 -7.715 1.00 92.38 284 LEU A C 1
ATOM 2331 O O . LEU A 1 284 ? 9.575 -7.976 -7.582 1.00 92.38 284 LEU A O 1
ATOM 2335 N N . SER A 1 285 ? 11.541 -7.384 -6.682 1.00 94.44 285 SER A N 1
ATOM 2336 C CA . SER A 1 285 ? 11.241 -7.930 -5.351 1.00 94.44 285 SER A CA 1
ATOM 2337 C C . SER A 1 285 ? 10.048 -7.248 -4.670 1.00 94.44 285 SER A C 1
ATOM 2339 O O . SER A 1 285 ? 9.200 -7.925 -4.092 1.00 94.44 285 SER A O 1
ATOM 2341 N N . THR A 1 286 ? 9.897 -5.927 -4.795 1.00 94.44 286 THR A N 1
ATOM 2342 C CA . THR A 1 286 ? 8.709 -5.222 -4.279 1.00 94.44 286 THR A CA 1
ATOM 2343 C C . THR A 1 286 ? 7.430 -5.709 -4.954 1.00 94.44 286 THR A C 1
ATOM 2345 O O . THR A 1 286 ? 6.398 -5.802 -4.294 1.00 94.44 286 THR A O 1
ATOM 2348 N N . THR A 1 287 ? 7.481 -6.078 -6.237 1.00 90.38 287 THR A N 1
ATOM 2349 C CA . THR A 1 287 ? 6.328 -6.645 -6.953 1.00 90.38 287 THR A CA 1
ATOM 2350 C C . THR A 1 287 ? 5.934 -8.015 -6.400 1.00 90.38 287 THR A C 1
ATOM 2352 O O . THR A 1 287 ? 4.744 -8.276 -6.257 1.00 90.38 287 THR A O 1
ATOM 2355 N N . LEU A 1 288 ? 6.901 -8.836 -5.986 1.00 90.56 288 LEU A N 1
ATOM 2356 C CA . LEU A 1 288 ? 6.643 -10.115 -5.316 1.00 90.56 288 LEU A CA 1
ATOM 2357 C C . LEU A 1 288 ? 6.020 -9.942 -3.926 1.00 90.56 288 LEU A C 1
ATOM 2359 O O . LEU A 1 288 ? 5.130 -10.694 -3.541 1.00 90.56 288 LEU A O 1
ATOM 2363 N N . VAL A 1 289 ? 6.484 -8.954 -3.160 1.00 92.94 289 VAL A N 1
ATOM 2364 C CA . VAL A 1 289 ? 6.142 -8.835 -1.735 1.00 92.94 289 VAL A CA 1
ATOM 2365 C C . VAL A 1 289 ? 4.889 -7.986 -1.493 1.00 92.94 289 VAL A C 1
ATOM 2367 O O . VAL A 1 289 ? 4.098 -8.287 -0.597 1.00 92.94 289 VAL A O 1
ATOM 2370 N N . LYS A 1 290 ? 4.666 -6.925 -2.281 1.00 93.25 290 LYS A N 1
ATOM 2371 C CA . LYS A 1 290 ? 3.637 -5.906 -1.992 1.00 93.25 290 LYS A CA 1
ATOM 2372 C C . LYS A 1 290 ? 2.213 -6.456 -1.940 1.00 93.25 290 LYS A C 1
ATOM 2374 O O . LYS A 1 290 ? 1.393 -5.928 -1.193 1.00 93.25 290 LYS A O 1
ATOM 2379 N N . TYR A 1 291 ? 1.901 -7.488 -2.725 1.00 92.44 291 TYR A N 1
ATOM 2380 C CA . TYR A 1 291 ? 0.536 -7.998 -2.865 1.00 92.44 291 TYR A CA 1
ATOM 2381 C C . TYR A 1 291 ? 0.064 -8.786 -1.636 1.00 92.44 291 TYR A C 1
ATOM 2383 O O . TYR A 1 291 ? -1.133 -8.777 -1.331 1.00 92.44 291 TYR A O 1
ATOM 2391 N N . PHE A 1 292 ? 0.985 -9.390 -0.877 1.00 93.50 292 PHE A N 1
ATOM 2392 C CA . PHE A 1 292 ? 0.661 -10.182 0.313 1.00 93.50 292 PHE A CA 1
ATOM 2393 C C . PHE A 1 292 ? -0.136 -9.398 1.370 1.00 93.50 292 PHE A C 1
ATOM 2395 O O . PHE A 1 292 ? -1.204 -9.875 1.762 1.00 93.50 292 PHE A O 1
ATOM 2402 N N . PRO A 1 293 ? 0.284 -8.190 1.806 1.00 93.75 293 PRO A N 1
ATOM 2403 C CA . PRO A 1 293 ? -0.494 -7.395 2.751 1.00 93.75 293 PRO A CA 1
ATOM 2404 C C . PRO A 1 293 ? -1.942 -7.131 2.325 1.00 93.75 293 PRO A C 1
ATOM 2406 O O . PRO A 1 293 ? -2.844 -7.175 3.162 1.00 93.75 293 PRO A O 1
ATOM 2409 N N . GLN A 1 294 ? -2.188 -6.852 1.041 1.00 94.50 294 GLN A N 1
ATOM 2410 C CA . GLN A 1 294 ? -3.546 -6.611 0.546 1.00 94.50 294 GLN A CA 1
ATOM 2411 C C . GLN A 1 294 ? -4.364 -7.906 0.523 1.00 94.50 294 GLN A C 1
ATOM 2413 O O . GLN A 1 294 ? -5.510 -7.912 0.974 1.00 94.50 294 GLN A O 1
ATOM 2418 N N . ALA A 1 295 ? -3.780 -9.009 0.048 1.00 93.56 295 ALA A N 1
ATOM 2419 C CA . ALA A 1 295 ? -4.453 -10.305 0.006 1.00 93.56 295 ALA A CA 1
ATOM 2420 C C . ALA A 1 295 ? -4.821 -10.784 1.418 1.00 93.56 295 ALA A C 1
ATOM 2422 O O . ALA A 1 295 ? -5.945 -11.238 1.652 1.00 93.56 295 ALA A O 1
ATOM 2423 N N . TYR A 1 296 ? -3.912 -10.602 2.378 1.00 93.31 296 TYR A N 1
ATOM 2424 C CA . TYR A 1 296 ? -4.149 -10.902 3.786 1.00 93.31 296 TYR A CA 1
ATOM 2425 C C . TYR A 1 296 ? -5.212 -9.988 4.406 1.00 93.31 296 TYR A C 1
ATOM 2427 O O . TYR A 1 296 ? -6.071 -10.461 5.147 1.00 93.31 296 TYR A O 1
ATOM 2435 N N . MET A 1 297 ? -5.215 -8.690 4.083 1.00 92.25 297 MET A N 1
ATOM 2436 C CA . MET A 1 297 ? -6.252 -7.764 4.550 1.00 92.25 297 MET A CA 1
ATOM 2437 C C . MET A 1 297 ? -7.643 -8.156 4.037 1.00 92.25 297 MET A C 1
ATOM 2439 O O . MET A 1 297 ? -8.600 -8.146 4.814 1.00 92.25 297 MET A O 1
ATOM 2443 N N . ASN A 1 298 ? -7.755 -8.527 2.759 1.00 93.25 298 ASN A N 1
ATOM 2444 C CA . ASN A 1 298 ? -9.004 -9.017 2.175 1.00 93.25 298 ASN A CA 1
ATOM 2445 C C . ASN A 1 298 ? -9.477 -10.293 2.883 1.00 93.25 298 ASN A C 1
ATOM 2447 O O . ASN A 1 298 ? -10.651 -10.395 3.229 1.00 93.25 298 ASN A O 1
ATOM 2451 N N . TYR A 1 299 ? -8.554 -11.222 3.162 1.00 92.19 299 TYR A N 1
ATOM 2452 C CA . TYR A 1 299 ? -8.835 -12.430 3.937 1.00 92.19 299 TYR A CA 1
ATOM 2453 C C . TYR A 1 299 ? -9.307 -12.107 5.356 1.00 92.19 299 TYR A C 1
ATOM 2455 O O . TYR A 1 299 ? -10.374 -12.546 5.768 1.00 92.19 299 TYR A O 1
ATOM 2463 N N . LYS A 1 300 ? -8.592 -11.263 6.100 1.00 90.12 300 LYS A N 1
ATOM 2464 C CA . LYS A 1 300 ? -8.971 -10.895 7.471 1.00 90.12 300 LYS A CA 1
ATOM 2465 C C . LYS A 1 300 ? -10.342 -10.212 7.540 1.00 90.12 300 LYS A C 1
ATOM 2467 O O . LYS A 1 300 ? -11.074 -10.401 8.506 1.00 90.12 300 LYS A O 1
ATOM 2472 N N . ARG A 1 301 ? -10.683 -9.401 6.535 1.00 88.38 301 ARG A N 1
ATOM 2473 C CA . ARG A 1 301 ? -11.967 -8.684 6.457 1.00 88.38 301 ARG A CA 1
ATOM 2474 C C . ARG A 1 301 ? -13.090 -9.517 5.845 1.00 88.38 301 ARG A C 1
ATOM 2476 O O . ARG A 1 301 ? -14.233 -9.077 5.914 1.00 88.38 301 ARG A O 1
ATOM 2483 N N . GLN A 1 302 ? -12.766 -10.651 5.217 1.00 90.88 302 GLN A N 1
ATOM 2484 C CA . GLN A 1 302 ? -13.687 -11.436 4.385 1.00 90.88 302 GLN A CA 1
ATOM 2485 C C . GLN A 1 302 ? -14.437 -10.545 3.372 1.00 90.88 302 GLN A C 1
ATOM 2487 O O . GLN A 1 302 ? -15.629 -10.703 3.119 1.00 90.88 302 GLN A O 1
ATOM 2492 N N . SER A 1 303 ? -13.750 -9.520 2.855 1.00 88.25 303 SER A N 1
ATOM 2493 C CA . SER A 1 303 ? -14.327 -8.489 1.993 1.00 88.25 303 SER A CA 1
ATOM 2494 C C . SER A 1 303 ? -13.240 -7.765 1.211 1.00 88.25 303 SER A C 1
ATOM 2496 O O . SER A 1 303 ? -12.210 -7.369 1.759 1.00 88.25 303 SER A O 1
ATOM 2498 N N . THR A 1 304 ? -13.518 -7.517 -0.064 1.00 89.12 304 THR A N 1
ATOM 2499 C CA . THR A 1 304 ? -12.704 -6.672 -0.948 1.00 89.12 304 THR A CA 1
ATOM 2500 C C . THR A 1 304 ? -13.273 -5.253 -1.088 1.00 89.12 304 THR A C 1
ATOM 2502 O O . THR A 1 304 ? -12.819 -4.482 -1.931 1.00 89.12 304 THR A O 1
ATOM 2505 N N . GLU A 1 305 ? -14.306 -4.878 -0.321 1.00 86.19 305 GLU A N 1
ATOM 2506 C CA . GLU A 1 305 ? -14.838 -3.512 -0.369 1.00 86.19 305 GLU A CA 1
ATOM 2507 C C . GLU A 1 305 ? -13.765 -2.513 0.080 1.00 86.19 305 GLU A C 1
ATOM 2509 O O . GLU A 1 305 ? -13.220 -2.619 1.183 1.00 86.19 305 GLU A O 1
ATOM 2514 N N . GLY A 1 306 ? -13.477 -1.524 -0.770 1.00 84.50 306 GLY A N 1
ATOM 2515 C CA . GLY A 1 306 ? -12.359 -0.584 -0.561 1.00 84.50 306 GLY A CA 1
ATOM 2516 C C . GLY A 1 306 ? -11.269 -0.706 -1.611 1.00 84.50 306 GLY A C 1
ATOM 2517 O O . GLY A 1 306 ? -10.518 0.241 -1.816 1.00 84.50 306 GLY A O 1
ATOM 2518 N N . PHE A 1 307 ? -11.231 -1.843 -2.300 1.00 89.62 307 PHE A N 1
ATOM 2519 C CA . PHE A 1 307 ? -10.194 -2.184 -3.255 1.00 89.62 307 PHE A CA 1
ATOM 2520 C C . PHE A 1 307 ? -10.784 -2.287 -4.667 1.00 89.62 307 PHE A C 1
ATOM 2522 O O . PHE A 1 307 ? -11.713 -3.058 -4.916 1.00 89.62 307 PHE A O 1
ATOM 2529 N N . ALA A 1 308 ? -10.289 -1.464 -5.590 1.00 90.38 308 ALA A N 1
ATOM 2530 C CA . ALA A 1 308 ? -10.802 -1.360 -6.948 1.00 90.38 308 ALA A CA 1
ATOM 2531 C C . ALA A 1 308 ? -10.357 -2.562 -7.793 1.00 90.38 308 ALA A C 1
ATOM 2533 O O . ALA A 1 308 ? -9.250 -2.588 -8.327 1.00 90.38 308 ALA A O 1
ATOM 2534 N N . ILE A 1 309 ? -11.248 -3.543 -7.965 1.00 88.31 309 ILE A N 1
ATOM 2535 C CA . ILE A 1 309 ? -10.944 -4.769 -8.719 1.00 88.31 309 ILE A CA 1
ATOM 2536 C C . ILE A 1 309 ? -10.656 -4.510 -10.205 1.00 88.31 309 ILE A C 1
ATOM 2538 O O . ILE A 1 309 ? -9.863 -5.228 -10.803 1.00 88.31 309 ILE A O 1
ATOM 2542 N N . MET A 1 310 ? -11.229 -3.447 -10.788 1.00 86.19 310 MET A N 1
ATOM 2543 C CA . MET A 1 310 ? -11.004 -3.073 -12.194 1.00 86.19 310 MET A CA 1
ATOM 2544 C C . MET A 1 310 ? -9.519 -2.844 -12.505 1.00 86.19 310 MET A C 1
ATOM 2546 O O . MET A 1 310 ? -9.050 -3.177 -13.587 1.00 86.19 310 MET A O 1
ATOM 2550 N N . ASN A 1 311 ? -8.768 -2.340 -11.524 1.00 88.81 311 ASN A N 1
ATOM 2551 C CA . ASN A 1 311 ? -7.325 -2.165 -11.626 1.00 88.81 311 ASN A CA 1
ATOM 2552 C C . ASN A 1 311 ? -6.611 -3.503 -11.918 1.00 88.81 311 ASN A C 1
ATOM 2554 O O . ASN A 1 311 ? -5.685 -3.552 -12.713 1.00 88.81 311 ASN A O 1
ATOM 2558 N N . ARG A 1 312 ? -7.078 -4.613 -11.331 1.00 92.00 312 ARG A N 1
ATOM 2559 C CA . ARG A 1 312 ? -6.452 -5.938 -11.488 1.00 92.00 312 ARG A CA 1
ATOM 2560 C C . ARG A 1 312 ? -6.680 -6.527 -12.884 1.00 92.00 312 ARG A C 1
ATOM 2562 O O . ARG A 1 312 ? -5.818 -7.215 -13.408 1.00 92.00 312 ARG A O 1
ATOM 2569 N N . LEU A 1 313 ? -7.818 -6.219 -13.512 1.00 89.88 313 LEU A N 1
ATOM 2570 C CA . LEU A 1 313 ? -8.093 -6.624 -14.898 1.00 89.88 313 LEU A CA 1
ATOM 2571 C C . LEU A 1 313 ? -7.173 -5.897 -15.886 1.00 89.88 313 LEU A C 1
ATOM 2573 O O . LEU A 1 313 ? -6.656 -6.514 -16.814 1.00 89.88 313 LEU A O 1
ATOM 2577 N N . LEU A 1 314 ? -6.953 -4.598 -15.666 1.00 91.94 314 LEU A N 1
ATOM 2578 C CA . LEU A 1 314 ? -6.024 -3.803 -16.467 1.00 91.94 314 LEU A CA 1
ATOM 2579 C C . LEU A 1 314 ? -4.564 -4.215 -16.233 1.00 91.94 314 LEU A C 1
ATOM 2581 O O . LEU A 1 314 ? -3.799 -4.245 -17.193 1.00 91.94 314 LEU A O 1
ATOM 2585 N N . ASP A 1 315 ? -4.195 -4.599 -15.007 1.00 89.81 315 ASP A N 1
ATOM 2586 C CA . ASP A 1 315 ? -2.864 -5.147 -14.718 1.00 89.81 315 ASP A CA 1
ATOM 2587 C C . ASP A 1 315 ? -2.615 -6.485 -15.431 1.00 89.81 315 ASP A C 1
ATOM 2589 O O . ASP A 1 315 ? -1.558 -6.644 -16.045 1.00 89.81 315 ASP A O 1
ATOM 2593 N N . ILE A 1 316 ? -3.595 -7.401 -15.449 1.00 92.06 316 ILE A N 1
ATOM 2594 C CA . ILE A 1 316 ? -3.511 -8.650 -16.228 1.00 92.06 316 ILE A CA 1
ATOM 2595 C C . ILE A 1 316 ? -3.353 -8.350 -17.716 1.00 92.06 316 ILE A C 1
ATOM 2597 O O . ILE A 1 316 ? -2.487 -8.934 -18.364 1.00 92.06 316 ILE A O 1
ATOM 2601 N N . ALA A 1 317 ? -4.166 -7.440 -18.262 1.00 92.44 317 ALA A N 1
ATOM 2602 C CA . ALA A 1 317 ? -4.065 -7.055 -19.666 1.00 92.44 317 ALA A CA 1
ATOM 2603 C C . ALA A 1 317 ? -2.673 -6.488 -19.984 1.00 92.44 317 ALA A C 1
ATOM 2605 O O . ALA A 1 317 ? -2.047 -6.916 -20.951 1.00 92.44 317 ALA A O 1
ATOM 2606 N N . GLY A 1 318 ? -2.152 -5.594 -19.138 1.00 90.75 318 GLY A N 1
ATOM 2607 C CA . GLY A 1 318 ? -0.804 -5.051 -19.286 1.00 90.75 318 GLY A CA 1
ATOM 2608 C C . GLY A 1 318 ? 0.283 -6.130 -19.201 1.00 90.75 318 GLY A C 1
ATOM 2609 O O . GLY A 1 318 ? 1.170 -6.175 -20.047 1.00 90.75 318 GLY A O 1
ATOM 2610 N N . GLY A 1 319 ? 0.178 -7.067 -18.254 1.00 91.00 319 GLY A N 1
ATOM 2611 C CA . GLY A 1 319 ? 1.113 -8.189 -18.141 1.00 91.00 319 GLY A CA 1
ATOM 2612 C C . GLY A 1 319 ? 1.103 -9.101 -19.371 1.00 91.00 319 GLY A C 1
ATOM 2613 O O . GLY A 1 319 ? 2.164 -9.456 -19.883 1.00 91.00 319 GLY A O 1
ATOM 2614 N N . LEU A 1 320 ? -0.085 -9.434 -19.887 1.00 92.75 320 LEU A N 1
ATOM 2615 C CA . LEU A 1 320 ? -0.246 -10.274 -21.078 1.00 92.75 320 LEU A CA 1
ATOM 2616 C C . LEU A 1 320 ? 0.294 -9.588 -22.335 1.00 92.75 320 LEU A C 1
ATOM 2618 O O . LEU A 1 320 ? 1.051 -10.204 -23.081 1.00 92.75 320 LEU A O 1
ATOM 2622 N N . PHE A 1 321 ? -0.054 -8.318 -22.559 1.00 91.88 321 PHE A N 1
ATOM 2623 C CA . PHE A 1 321 ? 0.449 -7.557 -23.701 1.00 91.88 321 PHE A CA 1
ATOM 2624 C C . PHE A 1 321 ? 1.960 -7.314 -23.611 1.00 91.88 321 PHE A C 1
ATOM 2626 O O . PHE A 1 321 ? 2.640 -7.391 -24.631 1.00 91.88 321 PHE A O 1
ATOM 2633 N N . GLY A 1 322 ? 2.507 -7.099 -22.411 1.00 87.75 322 GLY A N 1
ATOM 2634 C CA . GLY A 1 322 ? 3.951 -6.986 -22.197 1.00 87.75 322 GLY A CA 1
ATOM 2635 C C . GLY A 1 322 ? 4.699 -8.264 -22.585 1.00 87.75 322 GLY A C 1
ATOM 2636 O O . GLY A 1 322 ? 5.655 -8.209 -23.357 1.00 87.75 322 GLY A O 1
ATOM 2637 N N . ILE A 1 323 ? 4.225 -9.430 -22.131 1.00 89.94 323 ILE A N 1
ATOM 2638 C CA . ILE A 1 323 ? 4.805 -10.729 -22.515 1.00 89.94 323 ILE A CA 1
ATOM 2639 C C . ILE A 1 323 ? 4.625 -10.976 -24.020 1.00 89.94 323 ILE A C 1
ATOM 2641 O O . ILE A 1 323 ? 5.566 -11.400 -24.687 1.00 89.94 323 ILE A O 1
ATOM 2645 N N . LEU A 1 324 ? 3.452 -10.665 -24.580 1.00 91.12 324 LEU A N 1
ATOM 2646 C CA . LEU A 1 324 ? 3.185 -10.813 -26.012 1.00 91.12 324 LEU A CA 1
ATOM 2647 C C . LEU A 1 324 ? 4.131 -9.956 -26.861 1.00 91.12 324 LEU A C 1
ATOM 2649 O O . LEU A 1 324 ? 4.649 -10.440 -27.864 1.00 91.12 324 LEU A O 1
ATOM 2653 N N . GLN A 1 325 ? 4.408 -8.715 -26.448 1.00 89.31 325 GLN A N 1
ATOM 2654 C CA . GLN A 1 325 ? 5.397 -7.865 -27.106 1.00 89.31 325 GLN A CA 1
ATOM 2655 C C . GLN A 1 325 ? 6.775 -8.537 -27.122 1.00 89.31 325 GLN A C 1
ATOM 2657 O O . GLN A 1 325 ? 7.432 -8.570 -28.161 1.00 89.31 325 GLN A O 1
ATOM 2662 N N . MET A 1 326 ? 7.210 -9.080 -25.980 1.00 86.06 326 MET A N 1
ATOM 2663 C CA . MET A 1 326 ? 8.501 -9.762 -25.868 1.00 86.06 326 MET A CA 1
ATOM 2664 C C . MET A 1 326 ? 8.569 -10.993 -26.779 1.00 86.06 326 MET A C 1
ATOM 2666 O O . MET A 1 326 ? 9.578 -11.184 -27.449 1.00 86.06 326 MET A O 1
ATOM 2670 N N . VAL A 1 327 ? 7.488 -11.774 -26.870 1.00 90.12 327 VAL A N 1
ATOM 2671 C CA . VAL A 1 327 ? 7.392 -12.938 -27.767 1.00 90.12 327 VAL A CA 1
ATOM 2672 C C . VAL A 1 327 ? 7.424 -12.524 -29.238 1.00 90.12 327 VAL A C 1
ATOM 2674 O O . VAL A 1 327 ? 8.160 -13.124 -30.015 1.00 90.12 327 VAL A O 1
ATOM 2677 N N . ILE A 1 328 ? 6.679 -11.486 -29.632 1.00 90.19 328 ILE A N 1
ATOM 2678 C CA . ILE A 1 328 ? 6.693 -10.982 -31.015 1.00 90.19 328 ILE A CA 1
ATOM 2679 C C . ILE A 1 328 ? 8.083 -10.459 -31.378 1.00 90.19 328 ILE A C 1
ATOM 2681 O O . ILE A 1 328 ? 8.571 -10.747 -32.466 1.00 90.19 328 ILE A O 1
ATOM 2685 N N . ASN A 1 329 ? 8.742 -9.731 -30.476 1.00 86.75 329 ASN A N 1
ATOM 2686 C CA . ASN A 1 329 ? 10.106 -9.256 -30.696 1.00 86.75 329 ASN A CA 1
ATOM 2687 C C . ASN A 1 329 ? 11.099 -10.420 -30.806 1.00 86.75 329 ASN A C 1
ATOM 2689 O O . ASN A 1 329 ? 11.902 -10.439 -31.734 1.00 86.75 329 ASN A O 1
ATOM 2693 N N . ALA A 1 330 ? 11.026 -11.405 -29.909 1.00 86.56 330 ALA A N 1
ATOM 2694 C CA . ALA A 1 330 ? 11.875 -12.592 -29.966 1.00 86.56 330 ALA A CA 1
ATOM 2695 C C . ALA A 1 330 ? 11.685 -13.366 -31.272 1.00 86.56 330 ALA A C 1
ATOM 2697 O O . ALA A 1 330 ? 12.660 -13.764 -31.897 1.00 86.56 330 ALA A O 1
ATOM 2698 N N . TRP A 1 331 ? 10.442 -13.508 -31.730 1.00 89.81 331 TRP A N 1
ATOM 2699 C CA . TRP A 1 331 ? 10.139 -14.126 -33.015 1.00 89.81 331 TRP A CA 1
ATOM 2700 C C . TRP A 1 331 ? 10.682 -13.303 -34.186 1.00 89.81 331 TRP A C 1
ATOM 2702 O O . TRP A 1 331 ? 11.344 -13.836 -35.072 1.00 89.81 331 TRP A O 1
ATOM 2712 N N . ASN A 1 332 ? 10.394 -12.000 -34.216 1.00 89.81 332 ASN A N 1
ATOM 2713 C CA . ASN A 1 332 ? 10.727 -11.137 -35.348 1.00 89.81 332 ASN A CA 1
ATOM 2714 C C . ASN A 1 332 ? 12.243 -10.967 -35.524 1.00 89.81 332 ASN A C 1
ATOM 2716 O O . ASN A 1 332 ? 12.700 -10.758 -36.643 1.00 89.81 332 ASN A O 1
ATOM 2720 N N . PHE A 1 333 ? 13.012 -11.061 -34.438 1.00 85.50 333 PHE A N 1
ATOM 2721 C CA . PHE A 1 333 ? 14.468 -10.903 -34.437 1.00 85.50 333 PHE A CA 1
ATOM 2722 C C . PHE A 1 333 ? 15.233 -12.212 -34.171 1.00 85.50 333 PHE A C 1
ATOM 2724 O O . PHE A 1 333 ? 16.431 -12.134 -33.931 1.00 85.50 333 PHE A O 1
ATOM 2731 N N . ASP A 1 334 ? 14.575 -13.379 -34.182 1.00 85.06 334 ASP A N 1
ATOM 2732 C CA . ASP A 1 334 ? 15.168 -14.693 -33.843 1.00 85.06 334 ASP A CA 1
ATOM 2733 C C . ASP A 1 334 ? 15.979 -14.677 -32.525 1.00 85.06 334 ASP A C 1
ATOM 2735 O O . ASP A 1 334 ? 17.062 -15.247 -32.413 1.00 85.06 334 ASP A O 1
ATOM 2739 N N . ASP A 1 335 ? 15.465 -13.971 -31.512 1.00 80.69 335 ASP A N 1
ATOM 2740 C CA . ASP A 1 335 ? 16.154 -13.715 -30.245 1.00 80.69 335 ASP A CA 1
ATOM 2741 C C . ASP A 1 335 ? 15.292 -14.088 -29.033 1.00 80.69 335 ASP A C 1
ATOM 2743 O O . ASP A 1 335 ? 14.766 -13.252 -28.291 1.00 80.69 335 ASP A O 1
ATOM 2747 N N . TRP A 1 336 ? 15.161 -15.395 -28.830 1.00 82.19 336 TRP A N 1
ATOM 2748 C CA . TRP A 1 336 ? 14.465 -15.978 -27.683 1.00 82.19 336 TRP A CA 1
ATOM 2749 C C . TRP A 1 336 ? 15.221 -15.797 -26.365 1.00 82.19 336 TRP A C 1
ATOM 2751 O O . TRP A 1 336 ? 14.601 -15.767 -25.300 1.00 82.19 336 TRP A O 1
ATOM 2761 N N . GLN A 1 337 ? 16.547 -15.636 -26.418 1.00 75.75 337 GLN A N 1
ATOM 2762 C CA . GLN A 1 337 ? 17.375 -15.454 -25.224 1.00 75.75 337 GLN A CA 1
ATOM 2763 C C . GLN A 1 337 ? 17.099 -14.106 -24.551 1.00 75.75 337 GLN A C 1
ATOM 2765 O O . GLN A 1 337 ? 17.069 -14.036 -23.321 1.00 75.75 337 GLN A O 1
ATOM 2770 N N . SER A 1 338 ? 16.787 -13.064 -25.328 1.00 72.06 338 SER A N 1
ATOM 2771 C CA . SER A 1 338 ? 16.387 -11.757 -24.794 1.00 72.06 338 SER A CA 1
ATOM 2772 C C . SER A 1 338 ? 15.147 -11.796 -23.892 1.00 72.06 338 SER A C 1
ATOM 2774 O O . SER A 1 338 ? 15.005 -10.915 -23.048 1.00 72.06 338 SER A O 1
ATOM 2776 N N . ILE A 1 339 ? 14.260 -12.798 -24.010 1.00 76.81 339 ILE A N 1
ATOM 2777 C CA . ILE A 1 339 ? 13.093 -12.903 -23.113 1.00 76.81 339 ILE A CA 1
ATOM 2778 C C . ILE A 1 339 ? 13.536 -13.178 -21.672 1.00 76.81 339 ILE A C 1
ATOM 2780 O O . ILE A 1 339 ? 13.015 -12.573 -20.737 1.00 76.81 339 ILE A O 1
ATOM 2784 N N . LEU A 1 340 ? 14.501 -14.083 -21.495 1.00 69.38 340 LEU A N 1
ATOM 2785 C CA . LEU A 1 340 ? 15.052 -14.437 -20.184 1.00 69.38 340 LEU A CA 1
ATOM 2786 C C . LEU A 1 340 ? 16.181 -13.487 -19.752 1.00 69.38 340 LEU A C 1
ATOM 2788 O O . LEU A 1 340 ? 16.473 -13.391 -18.562 1.00 69.38 340 LEU A O 1
ATOM 2792 N N . GLY A 1 341 ? 16.789 -12.777 -20.708 1.00 64.06 341 GLY A N 1
ATOM 2793 C CA . GLY A 1 341 ? 17.833 -11.777 -20.479 1.00 64.06 341 GLY A CA 1
ATOM 2794 C C . GLY A 1 341 ? 17.352 -10.484 -19.808 1.00 64.06 341 GLY A C 1
ATOM 2795 O O . GLY A 1 341 ? 18.168 -9.794 -19.203 1.00 64.06 341 GLY A O 1
ATOM 2796 N N . ASP A 1 342 ? 16.048 -10.180 -19.848 1.00 70.44 342 ASP A N 1
ATOM 2797 C CA . ASP A 1 342 ? 15.417 -9.107 -19.061 1.00 70.44 342 ASP A CA 1
ATOM 2798 C C . ASP A 1 342 ? 14.478 -9.698 -17.987 1.00 70.44 342 ASP A C 1
ATOM 2800 O O . ASP A 1 342 ? 13.246 -9.723 -18.142 1.00 70.44 342 ASP A O 1
ATOM 2804 N N . PRO A 1 343 ? 15.040 -10.202 -16.870 1.00 77.19 343 PRO A N 1
ATOM 2805 C CA . PRO A 1 343 ? 14.262 -10.872 -15.832 1.00 77.19 343 PRO A CA 1
ATOM 2806 C C . PRO A 1 343 ? 13.282 -9.928 -15.129 1.00 77.19 343 PRO A C 1
ATOM 2808 O O . PRO A 1 343 ? 12.291 -10.384 -14.552 1.00 77.19 343 PRO A O 1
ATOM 2811 N N . VAL A 1 344 ? 13.528 -8.615 -15.168 1.00 81.94 344 VAL A N 1
ATOM 2812 C CA . VAL A 1 344 ? 12.663 -7.629 -14.520 1.00 81.94 344 VAL A CA 1
ATOM 2813 C C . VAL A 1 344 ? 11.395 -7.447 -15.341 1.00 81.94 344 VAL A C 1
ATOM 2815 O O . VAL A 1 344 ? 10.308 -7.615 -14.792 1.00 81.94 344 VAL A O 1
ATOM 2818 N N . LYS A 1 345 ? 11.495 -7.168 -16.646 1.00 80.62 345 LYS A N 1
ATOM 2819 C CA . LYS A 1 345 ? 10.312 -6.959 -17.495 1.00 80.62 345 LYS A CA 1
ATOM 2820 C C . LYS A 1 345 ? 9.453 -8.217 -17.606 1.00 80.62 345 LYS A C 1
ATOM 2822 O O . LYS A 1 345 ? 8.239 -8.147 -17.397 1.00 80.62 345 LYS A O 1
ATOM 2827 N N . PHE A 1 346 ? 10.082 -9.370 -17.837 1.00 85.06 346 PHE A N 1
ATOM 2828 C CA . PHE A 1 346 ? 9.382 -10.654 -17.861 1.00 85.06 346 PHE A CA 1
ATOM 2829 C C . PHE A 1 346 ? 8.724 -10.964 -16.506 1.00 85.06 346 PHE A C 1
ATOM 2831 O O . PHE A 1 346 ? 7.532 -11.278 -16.436 1.00 85.06 346 PHE A O 1
ATOM 2838 N N . GLY A 1 347 ? 9.474 -10.803 -15.410 1.00 86.88 347 GLY A N 1
ATOM 2839 C CA . GLY A 1 347 ? 8.988 -11.052 -14.055 1.00 86.88 347 GLY A CA 1
ATOM 2840 C C . GLY A 1 347 ? 7.818 -10.149 -13.657 1.00 86.88 347 GLY A C 1
ATOM 2841 O O . GLY A 1 347 ? 6.861 -10.626 -13.048 1.00 86.88 347 GLY A O 1
ATOM 2842 N N . LEU A 1 348 ? 7.838 -8.867 -14.037 1.00 86.38 348 LEU A N 1
ATOM 2843 C CA . LEU A 1 348 ? 6.732 -7.939 -13.779 1.00 86.38 348 LEU A CA 1
ATOM 2844 C C . LEU A 1 348 ? 5.420 -8.430 -14.401 1.00 86.38 348 LEU A C 1
ATOM 2846 O O . LEU A 1 348 ? 4.396 -8.419 -13.717 1.00 86.38 348 LEU A O 1
ATOM 2850 N N . GLY A 1 349 ? 5.456 -8.905 -15.650 1.00 87.88 349 GLY A N 1
ATOM 2851 C CA . GLY A 1 349 ? 4.282 -9.467 -16.321 1.00 87.88 349 GLY A CA 1
ATOM 2852 C C . GLY A 1 349 ? 3.756 -10.721 -15.619 1.00 87.88 349 GLY A C 1
ATOM 2853 O O . GLY A 1 349 ? 2.583 -10.779 -15.250 1.00 87.88 349 GLY A O 1
ATOM 2854 N N . VAL A 1 350 ? 4.631 -11.701 -15.368 1.00 90.44 350 VAL A N 1
ATOM 2855 C CA . VAL A 1 350 ? 4.251 -12.993 -14.770 1.00 90.44 350 VAL A CA 1
ATOM 2856 C C . VAL A 1 350 ? 3.705 -12.826 -13.352 1.00 90.44 350 VAL A C 1
ATOM 2858 O O . VAL A 1 350 ? 2.616 -13.314 -13.041 1.00 90.44 350 VAL A O 1
ATOM 2861 N N . PHE A 1 351 ? 4.432 -12.126 -12.479 1.00 89.62 351 PHE A N 1
ATOM 2862 C CA . PHE A 1 351 ? 4.030 -11.997 -11.079 1.00 89.62 351 PHE A CA 1
ATOM 2863 C C . PHE A 1 351 ? 2.793 -11.116 -10.907 1.00 89.62 351 PHE A C 1
ATOM 2865 O O . PHE A 1 351 ? 1.977 -11.415 -10.036 1.00 89.62 351 PHE A O 1
ATOM 2872 N N . SER A 1 352 ? 2.606 -10.089 -11.746 1.00 87.25 352 SER A N 1
ATOM 2873 C CA . SER A 1 352 ? 1.353 -9.322 -11.768 1.00 87.25 352 SER A CA 1
ATOM 2874 C C . SER A 1 352 ? 0.169 -10.251 -12.013 1.00 87.25 352 SER A C 1
ATOM 2876 O O . SER A 1 352 ? -0.709 -10.350 -11.159 1.00 87.25 352 SER A O 1
ATOM 2878 N N . ILE A 1 353 ? 0.198 -11.013 -13.113 1.00 92.12 353 ILE A N 1
ATOM 2879 C CA . ILE A 1 353 ? -0.901 -11.906 -13.500 1.00 92.12 353 ILE A CA 1
ATOM 2880 C C . ILE A 1 353 ? -1.225 -12.897 -12.373 1.00 92.12 353 ILE A C 1
ATOM 2882 O O . ILE A 1 353 ? -2.390 -13.053 -12.008 1.00 92.12 353 ILE A O 1
ATOM 2886 N N . LEU A 1 354 ? -0.208 -13.532 -11.779 1.00 92.19 354 LEU A N 1
ATOM 2887 C CA . LEU A 1 354 ? -0.401 -14.512 -10.705 1.00 92.19 354 LEU A CA 1
ATOM 2888 C C . LEU A 1 354 ? -1.119 -13.920 -9.483 1.00 92.19 354 LEU A C 1
ATOM 2890 O O . LEU A 1 354 ? -2.093 -14.500 -8.999 1.00 92.19 354 LEU A O 1
ATOM 2894 N N . PHE A 1 355 ? -0.675 -12.765 -8.980 1.00 89.69 355 PHE A N 1
ATOM 2895 C CA . PHE A 1 355 ? -1.316 -12.134 -7.822 1.00 89.69 355 PHE A CA 1
ATOM 2896 C C . PHE A 1 355 ? -2.678 -11.521 -8.163 1.00 89.69 355 PHE A C 1
ATOM 2898 O O . PHE A 1 355 ? -3.586 -11.537 -7.329 1.00 89.69 355 PHE A O 1
ATOM 2905 N N . ASP A 1 356 ? -2.866 -11.027 -9.384 1.00 91.88 356 ASP A N 1
ATOM 2906 C CA . ASP A 1 356 ? -4.151 -10.495 -9.832 1.00 91.88 356 ASP A CA 1
ATOM 2907 C C . ASP A 1 356 ? -5.231 -11.576 -9.889 1.00 91.88 356 ASP A C 1
ATOM 2909 O O . ASP A 1 356 ? -6.361 -11.333 -9.452 1.00 91.88 356 ASP A O 1
ATOM 2913 N N . LEU A 1 357 ? -4.877 -12.798 -10.303 1.00 93.38 357 LEU A N 1
ATOM 2914 C CA . LEU A 1 357 ? -5.769 -13.957 -10.219 1.00 93.38 357 LEU A CA 1
ATOM 2915 C C . LEU A 1 357 ? -6.209 -14.233 -8.775 1.00 93.38 357 LEU A C 1
ATOM 2917 O O . LEU A 1 357 ? -7.392 -1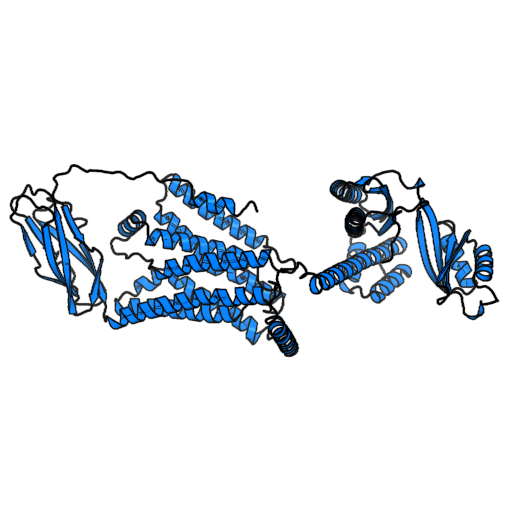4.484 -8.538 1.00 93.38 357 LEU A O 1
ATOM 2921 N N . VAL A 1 358 ? -5.308 -14.106 -7.793 1.00 93.31 358 VAL A N 1
ATOM 2922 C CA . VAL A 1 358 ? -5.664 -14.249 -6.369 1.00 93.31 358 VAL A CA 1
ATOM 2923 C C . VAL A 1 358 ? -6.716 -13.214 -5.964 1.00 93.31 358 VAL A C 1
ATOM 2925 O O . VAL A 1 358 ? -7.707 -13.567 -5.321 1.00 93.31 358 VAL A O 1
ATOM 2928 N N . PHE A 1 359 ? -6.563 -11.946 -6.358 1.00 93.38 359 PHE A N 1
ATOM 2929 C CA . PHE A 1 359 ? -7.550 -10.908 -6.037 1.00 93.38 359 PHE A CA 1
ATOM 2930 C C . PHE A 1 359 ? -8.891 -11.119 -6.740 1.00 93.38 359 PHE A C 1
ATOM 2932 O O . PHE A 1 359 ? -9.937 -10.862 -6.142 1.00 93.38 359 PHE A O 1
ATOM 2939 N N . ILE A 1 360 ? -8.877 -11.611 -7.980 1.00 92.19 360 ILE A N 1
ATOM 2940 C CA . ILE A 1 360 ? -10.089 -11.970 -8.725 1.00 92.19 360 ILE A CA 1
ATOM 2941 C C . ILE A 1 360 ? -10.833 -13.099 -8.010 1.00 92.19 360 ILE A C 1
ATOM 2943 O O . ILE A 1 360 ? -12.035 -12.973 -7.771 1.00 92.19 360 ILE A O 1
ATOM 2947 N N . VAL A 1 361 ? -10.128 -14.153 -7.591 1.00 92.56 361 VAL A N 1
ATOM 2948 C CA . VAL A 1 361 ? -10.712 -15.258 -6.813 1.00 92.56 361 VAL A CA 1
ATOM 2949 C C . VAL A 1 361 ? -11.277 -14.748 -5.485 1.00 92.56 361 VAL A C 1
ATOM 2951 O O . VAL A 1 361 ? -12.415 -15.065 -5.135 1.00 92.56 361 VAL A O 1
ATOM 2954 N N . GLN A 1 362 ? -10.538 -13.899 -4.763 1.00 92.56 362 GLN A N 1
ATOM 2955 C CA . GLN A 1 362 ? -11.035 -13.285 -3.529 1.00 92.56 362 GLN A CA 1
ATOM 2956 C C . GLN A 1 362 ? -12.314 -12.468 -3.760 1.00 92.56 362 GLN A C 1
ATOM 2958 O O . GLN A 1 362 ? -13.232 -12.540 -2.950 1.00 92.56 362 GLN A O 1
ATOM 2963 N N . HIS A 1 363 ? -12.398 -11.708 -4.853 1.00 90.50 363 HIS A N 1
ATOM 2964 C CA . HIS A 1 363 ? -13.528 -10.820 -5.129 1.00 90.50 363 HIS A CA 1
ATOM 2965 C C . HIS A 1 363 ? -14.778 -11.557 -5.627 1.00 90.50 363 HIS A C 1
ATOM 2967 O O . HIS A 1 363 ? -15.884 -11.310 -5.141 1.00 90.50 363 HIS A O 1
ATOM 2973 N N . TYR A 1 364 ? -14.619 -12.437 -6.618 1.00 89.38 364 TYR A N 1
ATOM 2974 C CA . TYR A 1 364 ? -15.744 -13.057 -7.319 1.00 89.38 364 TYR A CA 1
ATOM 2975 C C . TYR A 1 364 ? -16.148 -14.413 -6.740 1.00 89.38 364 TYR A C 1
ATOM 2977 O O . TYR A 1 364 ? -17.336 -14.738 -6.777 1.00 89.38 364 TYR A O 1
ATOM 2985 N N . CYS A 1 365 ? -15.199 -15.173 -6.183 1.00 90.56 365 CYS A N 1
ATOM 2986 C CA . CYS A 1 365 ? -15.456 -16.521 -5.673 1.00 90.56 365 CYS A CA 1
ATOM 2987 C C . CYS A 1 365 ? -15.654 -16.537 -4.152 1.00 90.56 365 CYS A C 1
ATOM 2989 O O . CYS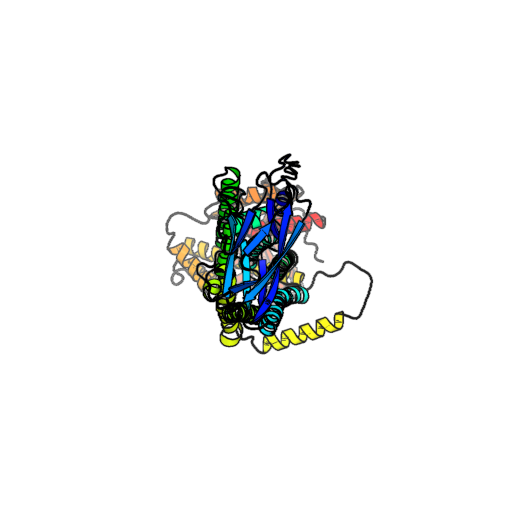 A 1 365 ? -16.638 -17.098 -3.681 1.00 90.56 365 CYS A O 1
ATOM 2991 N N . LEU A 1 366 ? -14.747 -15.922 -3.382 1.00 89.81 366 LEU A N 1
ATOM 2992 C CA . LEU A 1 366 ? -14.738 -16.051 -1.915 1.00 89.81 366 LEU A CA 1
ATOM 2993 C C . LEU A 1 366 ? -15.589 -14.991 -1.199 1.00 89.81 366 LEU A C 1
ATOM 2995 O O . LEU A 1 366 ? -16.407 -15.328 -0.349 1.00 89.81 366 LEU A O 1
ATOM 2999 N N . TYR A 1 367 ? -15.420 -13.709 -1.534 1.00 88.56 367 TYR A N 1
ATOM 3000 C CA . TYR A 1 367 ? -15.994 -12.581 -0.780 1.00 88.56 367 TYR A CA 1
ATOM 3001 C C . TYR A 1 367 ? -17.053 -11.816 -1.575 1.00 88.56 367 TYR A C 1
ATOM 3003 O O . TYR A 1 367 ? -17.091 -10.581 -1.576 1.00 88.56 367 TYR A O 1
ATOM 3011 N N . ARG A 1 368 ? -17.918 -12.558 -2.275 1.00 77.56 368 ARG A N 1
ATOM 3012 C CA . ARG A 1 368 ? -18.919 -11.986 -3.179 1.00 77.56 368 ARG A CA 1
ATOM 3013 C C . ARG A 1 368 ? -19.817 -10.986 -2.429 1.00 77.56 368 ARG A C 1
ATOM 3015 O O . ARG A 1 368 ? -20.438 -11.352 -1.429 1.00 77.56 368 ARG A O 1
ATOM 3022 N N . PRO A 1 369 ? -19.952 -9.735 -2.905 1.00 60.94 369 PRO A N 1
ATOM 3023 C CA . PRO A 1 369 ? -20.774 -8.745 -2.222 1.00 60.94 369 PRO A CA 1
ATOM 3024 C C . PRO A 1 369 ? -22.253 -9.164 -2.222 1.00 60.94 369 PRO A C 1
ATOM 3026 O O . PRO A 1 369 ? -22.854 -9.386 -3.277 1.00 60.94 369 PRO A O 1
ATOM 3029 N N . SER A 1 370 ? -22.846 -9.252 -1.027 1.00 56.81 370 SER A N 1
ATOM 3030 C CA . SER A 1 370 ? -24.274 -9.533 -0.812 1.00 56.81 370 SER A CA 1
ATOM 3031 C C . SER A 1 370 ? -25.168 -8.517 -1.545 1.00 56.81 370 SER A C 1
ATOM 3033 O O . SER A 1 370 ? -24.836 -7.331 -1.617 1.00 56.81 370 SER A O 1
ATOM 3035 N N . GLN A 1 371 ? -26.343 -8.938 -2.042 1.00 49.00 371 GLN A N 1
ATOM 3036 C CA . GLN A 1 371 ? -27.325 -8.057 -2.706 1.00 49.00 371 GLN A CA 1
ATOM 3037 C C . GLN A 1 371 ? -27.686 -6.804 -1.878 1.00 49.00 371 GLN A C 1
ATOM 3039 O O . GLN A 1 371 ? -27.932 -5.739 -2.448 1.00 49.00 371 GLN A O 1
ATOM 3044 N N . LYS A 1 372 ? -27.640 -6.879 -0.538 1.00 45.84 372 LYS A N 1
ATOM 3045 C CA . LYS A 1 372 ? -27.846 -5.717 0.350 1.00 45.84 372 LYS A CA 1
ATOM 3046 C C . LYS A 1 372 ? -26.775 -4.624 0.180 1.00 45.84 372 LYS A C 1
ATOM 3048 O O . LYS A 1 372 ? -27.109 -3.446 0.287 1.00 45.84 372 LYS A O 1
ATOM 3053 N N . SER A 1 373 ? -25.522 -4.985 -0.124 1.00 53.03 373 SER A N 1
ATOM 3054 C CA . SER A 1 373 ? -24.433 -4.026 -0.394 1.00 53.03 373 SER A CA 1
ATOM 3055 C C . SER A 1 373 ? -24.630 -3.316 -1.741 1.00 53.03 373 SER A C 1
ATOM 3057 O O . SER A 1 373 ? -24.544 -2.089 -1.809 1.00 53.03 373 SER A O 1
ATOM 3059 N N . LYS A 1 374 ? -25.040 -4.048 -2.789 1.00 46.97 374 LYS A N 1
ATOM 3060 C CA . LYS A 1 374 ? -25.363 -3.462 -4.108 1.00 46.97 374 LYS A CA 1
ATOM 3061 C C . LYS A 1 374 ? -26.486 -2.420 -4.033 1.00 46.97 374 LYS A C 1
ATOM 3063 O O . LYS A 1 374 ? -26.363 -1.347 -4.621 1.00 46.97 374 LYS A O 1
ATOM 3068 N N . ASN A 1 375 ? -27.535 -2.687 -3.253 1.00 44.25 375 ASN A N 1
ATOM 3069 C CA . ASN A 1 375 ? -28.644 -1.743 -3.065 1.00 44.25 375 ASN A CA 1
ATOM 3070 C C . ASN A 1 375 ? -28.239 -0.487 -2.276 1.00 44.25 375 ASN A C 1
ATOM 3072 O O . ASN A 1 375 ? -28.750 0.599 -2.548 1.00 44.25 375 ASN A O 1
ATOM 3076 N N . LYS A 1 376 ? -27.295 -0.608 -1.333 1.00 47.97 376 LYS A N 1
ATOM 3077 C CA . LYS A 1 376 ? -26.726 0.535 -0.605 1.00 47.97 376 LYS A CA 1
ATOM 3078 C C . LYS A 1 376 ? -25.849 1.397 -1.520 1.00 47.97 376 LYS A C 1
ATOM 3080 O O . LYS A 1 376 ? -26.029 2.610 -1.557 1.00 47.97 376 LYS A O 1
ATOM 3085 N N . LEU A 1 377 ? -25.001 0.762 -2.334 1.00 47.41 377 LEU A N 1
ATOM 3086 C CA . LEU A 1 377 ? -24.137 1.437 -3.304 1.00 47.41 377 LEU A CA 1
ATOM 3087 C C . LEU A 1 377 ? -24.944 2.197 -4.372 1.00 47.41 377 LEU A C 1
ATOM 3089 O O . LEU A 1 377 ? -24.589 3.324 -4.699 1.00 47.41 377 LEU A O 1
ATOM 3093 N N . ASN A 1 378 ? -26.053 1.630 -4.866 1.00 45.84 378 ASN A N 1
ATOM 3094 C CA . ASN A 1 378 ? -26.963 2.317 -5.794 1.00 45.84 378 ASN A CA 1
ATOM 3095 C C . ASN A 1 378 ? -27.673 3.516 -5.145 1.00 45.84 378 ASN A C 1
ATOM 3097 O O . ASN A 1 378 ? -27.778 4.572 -5.767 1.00 45.84 378 ASN A O 1
ATOM 3101 N N . LYS A 1 379 ? -28.105 3.398 -3.881 1.00 46.16 379 LYS A N 1
ATOM 3102 C CA . LYS A 1 379 ? -28.685 4.523 -3.124 1.00 46.16 379 LYS A CA 1
ATOM 3103 C C . LYS A 1 379 ? -27.684 5.664 -2.919 1.00 46.16 379 LYS A C 1
ATOM 3105 O O . LYS A 1 379 ? -28.061 6.830 -3.024 1.00 46.16 379 LYS A O 1
ATOM 3110 N N . ASP A 1 380 ? -26.422 5.335 -2.663 1.00 50.38 380 ASP A N 1
ATOM 3111 C CA . ASP A 1 380 ? -25.349 6.322 -2.522 1.00 50.38 380 ASP A CA 1
ATOM 3112 C C . ASP A 1 380 ? -24.943 6.919 -3.885 1.00 50.38 380 ASP A C 1
ATOM 3114 O O . ASP A 1 380 ? -24.621 8.104 -3.965 1.00 50.38 380 ASP A O 1
ATOM 3118 N N . HIS A 1 381 ? -25.055 6.151 -4.978 1.00 48.78 381 HIS A N 1
ATOM 3119 C CA . HIS A 1 381 ? -24.865 6.634 -6.352 1.00 48.78 381 HIS A CA 1
ATOM 3120 C C . HIS A 1 381 ? -25.904 7.703 -6.727 1.00 48.78 381 HIS A C 1
ATOM 3122 O O . HIS A 1 381 ? -25.536 8.771 -7.212 1.00 48.78 381 HIS A O 1
ATOM 3128 N N . LEU A 1 382 ? -27.186 7.454 -6.433 1.00 47.91 382 LEU A N 1
ATOM 3129 C CA . LEU A 1 382 ? -28.278 8.411 -6.659 1.00 47.91 382 LEU A CA 1
ATOM 3130 C C . LEU A 1 382 ? -28.141 9.685 -5.808 1.00 47.91 382 LEU A C 1
ATOM 3132 O O . LEU A 1 382 ? -28.441 10.780 -6.285 1.00 47.91 382 LEU A O 1
ATOM 3136 N N . LYS A 1 383 ? -27.638 9.568 -4.572 1.00 48.25 383 LYS A N 1
ATOM 3137 C CA . LYS A 1 383 ? -27.327 10.724 -3.709 1.00 48.25 383 LYS A CA 1
ATOM 3138 C C . LYS A 1 383 ? -26.112 11.535 -4.173 1.00 48.25 383 LYS A C 1
ATOM 3140 O O . LYS A 1 383 ? -26.040 12.729 -3.896 1.00 48.25 383 LYS A O 1
ATOM 3145 N N . GLY A 1 384 ? -25.155 10.903 -4.853 1.00 42.06 384 GLY A N 1
ATOM 3146 C CA . GLY A 1 384 ? -23.986 11.572 -5.429 1.00 42.06 384 GLY A CA 1
ATOM 3147 C C . GLY A 1 384 ? -24.326 12.408 -6.666 1.00 42.06 384 GLY A C 1
ATOM 3148 O O . GLY A 1 384 ? -23.879 13.547 -6.766 1.00 42.06 384 GLY A O 1
ATOM 3149 N N . LEU A 1 385 ? -25.168 11.885 -7.568 1.00 42.28 385 LEU A N 1
ATOM 3150 C CA . LEU A 1 385 ? -25.611 12.612 -8.769 1.00 42.28 385 LEU A CA 1
ATOM 3151 C C . LEU A 1 385 ? -26.468 13.842 -8.441 1.00 42.28 385 LEU A C 1
ATOM 3153 O O . LEU A 1 385 ? -26.335 14.875 -9.089 1.00 42.28 385 LEU A O 1
ATOM 3157 N N . THR A 1 386 ? -27.298 13.773 -7.400 1.00 43.72 386 THR A N 1
ATOM 3158 C CA . THR A 1 386 ? -28.163 14.894 -6.988 1.00 43.72 386 THR A CA 1
ATOM 3159 C C . THR A 1 386 ? -27.405 16.054 -6.334 1.00 43.72 386 THR A C 1
ATOM 3161 O O . THR A 1 386 ? -27.931 17.160 -6.266 1.00 43.72 386 THR A O 1
ATOM 3164 N N . ARG A 1 387 ? -26.151 15.854 -5.907 1.00 42.06 387 ARG A N 1
ATOM 3165 C CA . ARG A 1 387 ? -25.295 16.919 -5.351 1.00 42.06 387 ARG A CA 1
ATOM 3166 C C . ARG A 1 387 ? -24.480 17.685 -6.399 1.00 42.06 387 ARG A C 1
ATOM 3168 O O . ARG A 1 387 ? -23.868 18.686 -6.049 1.00 42.06 387 ARG A O 1
ATOM 3175 N N . SER A 1 388 ? -24.469 17.249 -7.661 1.00 39.66 388 SER A N 1
ATOM 3176 C CA . SER A 1 388 ? -23.533 17.751 -8.681 1.00 39.66 388 SER A CA 1
ATOM 3177 C C . SER A 1 388 ? -24.005 18.988 -9.467 1.00 39.66 388 SER A C 1
ATOM 3179 O O . SER A 1 388 ? -23.301 19.410 -10.379 1.00 39.66 388 SER A O 1
ATOM 3181 N N . LEU A 1 389 ? -25.168 19.576 -9.164 1.00 37.03 389 LEU A N 1
ATOM 3182 C CA . LEU A 1 389 ? -25.785 20.597 -10.033 1.00 37.03 389 LEU A CA 1
ATOM 3183 C C . LEU A 1 389 ? -26.176 21.911 -9.339 1.00 37.03 389 LEU A C 1
ATOM 3185 O O . LEU A 1 389 ? -27.026 22.636 -9.840 1.00 37.03 389 LEU A O 1
ATOM 3189 N N . HIS A 1 390 ? -25.548 22.261 -8.214 1.00 34.28 390 HIS A N 1
ATOM 3190 C CA . HIS A 1 390 ? -25.647 23.609 -7.638 1.00 34.28 390 HIS A CA 1
ATOM 3191 C C . HIS A 1 390 ? -24.254 24.146 -7.291 1.00 34.28 390 HIS A C 1
ATOM 3193 O O . HIS A 1 390 ? -23.688 23.837 -6.244 1.00 34.28 390 HIS A O 1
ATOM 3199 N N . LEU A 1 391 ? -23.712 24.965 -8.194 1.00 45.31 391 LEU A N 1
ATOM 3200 C CA . LEU A 1 391 ? -22.562 25.827 -7.935 1.00 45.31 391 LEU A CA 1
ATOM 3201 C C . LEU A 1 391 ? -23.009 26.980 -7.022 1.00 45.31 391 LEU A C 1
ATOM 3203 O O . LEU A 1 391 ? -23.746 27.868 -7.446 1.00 45.31 391 LEU A O 1
ATOM 3207 N N . LYS A 1 392 ? -22.548 26.971 -5.769 1.00 31.27 392 LYS A N 1
ATOM 3208 C CA . LYS A 1 392 ? -22.475 28.156 -4.899 1.00 31.27 392 LYS A CA 1
ATOM 3209 C C . LYS A 1 392 ? -21.034 28.319 -4.385 1.00 31.27 392 LYS A C 1
ATOM 3211 O O . LYS A 1 392 ? -20.341 27.310 -4.242 1.00 31.27 392 LYS A O 1
ATOM 3216 N N . PRO A 1 393 ? -20.576 29.566 -4.149 1.00 35.56 393 PRO A N 1
ATOM 3217 C CA . PRO A 1 393 ? -19.195 29.884 -3.775 1.00 35.56 393 PRO A CA 1
ATOM 3218 C C . PRO A 1 393 ? -18.858 29.356 -2.367 1.00 35.56 393 PRO A C 1
ATOM 3220 O O . PRO A 1 393 ? -19.770 28.986 -1.621 1.00 35.56 393 PRO A O 1
ATOM 3223 N N . PRO A 1 394 ? -17.564 29.255 -2.002 1.00 39.22 394 PRO A N 1
ATOM 3224 C CA . PRO A 1 394 ? -17.125 28.388 -0.921 1.00 39.22 394 PRO A CA 1
ATOM 3225 C C . PRO A 1 394 ? -17.521 28.980 0.432 1.00 39.22 394 PRO A C 1
ATOM 3227 O O . PRO A 1 394 ? -16.923 29.940 0.906 1.00 39.22 394 PRO A O 1
ATOM 3230 N N . ALA A 1 395 ? -18.515 28.368 1.069 1.00 32.62 395 ALA A N 1
ATOM 3231 C CA . ALA A 1 395 ? -18.751 28.501 2.496 1.00 32.62 395 ALA A CA 1
ATOM 3232 C C . ALA A 1 395 ? -18.345 27.185 3.171 1.00 32.62 395 ALA A C 1
ATOM 3234 O O . ALA A 1 395 ? -18.821 26.104 2.815 1.00 32.62 395 ALA A O 1
ATOM 3235 N N . LEU A 1 396 ? -17.423 27.296 4.125 1.00 42.53 396 LEU A N 1
ATOM 3236 C CA . LEU A 1 396 ? -16.954 26.244 5.019 1.00 42.53 396 LEU A CA 1
ATOM 3237 C C . LEU A 1 396 ? -18.121 25.629 5.811 1.00 42.53 396 LEU A C 1
ATOM 3239 O O . LEU A 1 396 ? -18.466 26.110 6.881 1.00 42.53 396 LEU A O 1
ATOM 3243 N N . ALA A 1 397 ? -18.721 24.553 5.302 1.00 37.84 397 ALA A N 1
ATOM 3244 C CA . ALA A 1 397 ? -19.573 23.650 6.081 1.00 37.84 397 ALA A CA 1
ATOM 3245 C C . ALA A 1 397 ? -19.731 22.310 5.343 1.00 37.84 397 ALA A C 1
ATOM 3247 O O . ALA A 1 397 ? -20.667 22.092 4.576 1.00 37.84 397 ALA A O 1
ATOM 3248 N N . GLY A 1 398 ? -18.779 21.400 5.559 1.00 27.20 398 GLY A N 1
ATOM 3249 C CA . GLY A 1 398 ? -18.751 20.071 4.939 1.00 27.20 398 GLY A CA 1
ATOM 3250 C C . GLY A 1 398 ? -18.291 18.958 5.878 1.00 27.20 398 GLY A C 1
ATOM 3251 O O . GLY A 1 398 ? -17.849 17.915 5.415 1.00 27.20 398 GLY A O 1
ATOM 3252 N N . HIS A 1 399 ? -18.386 19.162 7.189 1.00 49.75 399 HIS A N 1
ATOM 3253 C CA . HIS A 1 399 ? -18.104 18.164 8.217 1.00 49.75 399 HIS A CA 1
ATOM 3254 C C . HIS A 1 399 ? -19.367 17.999 9.062 1.00 49.75 399 HIS A C 1
ATOM 3256 O O . HIS A 1 399 ? -19.927 19.008 9.468 1.00 49.75 399 HIS A O 1
ATOM 3262 N N . SER A 1 400 ? -19.839 16.765 9.286 1.00 47.44 400 SER A N 1
ATOM 3263 C CA . SER A 1 400 ? -20.369 16.348 10.604 1.00 47.44 400 SER A CA 1
ATOM 3264 C C . SER A 1 400 ? -21.222 15.081 10.607 1.00 47.44 400 SER A C 1
ATOM 3266 O O . SER A 1 400 ? -21.303 14.475 11.655 1.00 47.44 400 SER A O 1
ATOM 3268 N N . LYS A 1 401 ? -21.845 14.563 9.535 1.00 31.73 401 LYS A N 1
ATOM 3269 C CA . LYS A 1 401 ? -22.763 13.411 9.764 1.00 31.73 401 LYS A CA 1
ATOM 3270 C C . LYS A 1 401 ? -22.041 12.097 10.085 1.00 31.73 401 LYS A C 1
ATOM 3272 O O . LYS A 1 401 ? -22.385 11.424 11.049 1.00 31.73 401 LYS A O 1
ATOM 3277 N N . TRP A 1 402 ? -21.044 11.716 9.285 1.00 30.75 402 TRP A N 1
ATOM 3278 C CA . TRP A 1 402 ? -20.295 10.475 9.520 1.00 30.75 402 TRP A CA 1
ATOM 3279 C C . TRP A 1 402 ? -19.240 10.647 10.615 1.00 30.75 402 TRP A C 1
ATOM 3281 O O . TRP A 1 402 ? -19.045 9.731 11.399 1.00 30.75 402 TRP A O 1
ATOM 3291 N N . GLN A 1 403 ? -18.634 11.832 10.734 1.00 30.94 403 GLN A N 1
ATOM 3292 C CA . GLN A 1 403 ? -17.791 12.167 11.882 1.00 30.94 403 GLN A CA 1
ATOM 3293 C C . GLN A 1 403 ? -18.594 12.175 13.180 1.00 30.94 403 GLN A C 1
ATOM 3295 O O . GLN A 1 403 ? -18.123 11.561 14.120 1.00 30.94 403 GLN A O 1
ATOM 3300 N N . ASN A 1 404 ? -19.817 12.715 13.230 1.00 35.19 404 ASN A N 1
ATOM 3301 C CA . ASN A 1 404 ? -20.660 12.590 14.420 1.00 35.19 404 ASN A CA 1
ATOM 3302 C C . ASN A 1 404 ? -21.053 11.135 14.646 1.00 35.19 404 ASN A C 1
ATOM 3304 O O . ASN A 1 404 ? -20.927 10.677 15.761 1.00 35.19 404 ASN A O 1
ATOM 3308 N N . ILE A 1 405 ? -21.426 10.351 13.627 1.00 38.97 405 ILE A N 1
ATOM 3309 C CA . ILE A 1 405 ? -21.727 8.919 13.830 1.00 38.97 405 ILE A CA 1
ATOM 3310 C C . ILE A 1 405 ? -20.484 8.124 14.272 1.00 38.97 405 ILE A C 1
ATOM 3312 O O . ILE A 1 405 ? -20.621 7.230 15.100 1.00 38.97 405 ILE A O 1
ATOM 3316 N N . ARG A 1 406 ? -19.277 8.426 13.772 1.00 38.59 406 ARG A N 1
ATOM 3317 C CA . ARG A 1 406 ? -18.019 7.795 14.208 1.00 38.59 406 ARG A CA 1
ATOM 3318 C C . ARG A 1 406 ? -17.625 8.269 15.596 1.00 38.59 406 ARG A C 1
ATOM 3320 O O . ARG A 1 406 ? -17.226 7.426 16.377 1.00 38.59 406 ARG A O 1
ATOM 3327 N N . HIS A 1 407 ? -17.738 9.556 15.911 1.00 40.53 407 HIS A N 1
ATOM 3328 C CA . HIS A 1 407 ? -17.519 10.075 17.259 1.00 40.53 407 HIS A CA 1
ATOM 3329 C C . HIS A 1 407 ? -18.525 9.438 18.211 1.00 40.53 407 HIS A C 1
ATOM 3331 O O . HIS A 1 407 ? -18.103 8.780 19.138 1.00 40.53 407 HIS A O 1
ATOM 3337 N N . ILE A 1 408 ? -19.823 9.466 17.916 1.00 43.12 408 ILE A N 1
ATOM 3338 C CA . ILE A 1 408 ? -20.873 8.791 18.692 1.00 43.12 408 ILE A CA 1
ATOM 3339 C C . ILE A 1 408 ? -20.580 7.293 18.827 1.00 43.12 408 ILE A C 1
ATOM 3341 O O . ILE A 1 408 ? -20.718 6.748 19.913 1.00 43.12 408 ILE A O 1
ATOM 3345 N N . LYS A 1 409 ? -20.142 6.604 17.766 1.00 47.38 409 LYS A N 1
ATOM 3346 C CA . LYS A 1 409 ? -19.816 5.174 17.834 1.00 47.38 409 LYS A CA 1
ATOM 3347 C C . LYS A 1 409 ? -18.528 4.901 18.607 1.00 47.38 409 LYS A C 1
ATOM 3349 O O . LYS A 1 409 ? -18.515 3.963 19.379 1.00 47.38 409 LYS A O 1
ATOM 3354 N N . ALA A 1 410 ? -17.477 5.693 18.436 1.00 44.41 410 ALA A N 1
ATOM 3355 C CA . ALA A 1 410 ? -16.219 5.563 19.167 1.00 44.41 410 ALA A CA 1
ATOM 3356 C C . ALA A 1 410 ? -16.401 5.920 20.647 1.00 44.41 410 ALA A C 1
ATOM 3358 O O . ALA A 1 410 ? -15.858 5.235 21.501 1.00 44.41 410 ALA A O 1
ATOM 3359 N N . LEU A 1 411 ? -17.231 6.921 20.944 1.00 51.44 411 LEU A N 1
ATOM 3360 C CA . LEU A 1 411 ? -17.685 7.261 22.288 1.00 51.44 411 LEU A CA 1
ATOM 3361 C C . LEU A 1 411 ? -18.530 6.124 22.867 1.00 51.44 411 LEU A C 1
ATOM 3363 O O . LEU A 1 411 ? -18.310 5.732 24.001 1.00 51.44 411 LEU A O 1
ATOM 3367 N N . ASN A 1 412 ? -19.446 5.530 22.097 1.00 64.06 412 ASN A N 1
ATOM 3368 C CA . ASN A 1 412 ? -20.261 4.401 22.557 1.00 64.06 412 ASN A CA 1
ATOM 3369 C C . ASN A 1 412 ? -19.447 3.111 22.737 1.00 64.06 412 ASN A C 1
ATOM 3371 O O . ASN A 1 412 ? -19.671 2.386 23.701 1.00 64.06 412 ASN A O 1
ATOM 3375 N N . ASP A 1 413 ? -18.510 2.817 21.837 1.00 62.19 413 ASP A N 1
ATOM 3376 C CA . ASP A 1 413 ? -17.600 1.673 21.924 1.00 62.19 413 ASP A CA 1
ATOM 3377 C C . ASP A 1 413 ? -16.606 1.884 23.080 1.00 62.19 413 ASP A C 1
ATOM 3379 O O . ASP A 1 413 ? -16.333 0.947 23.827 1.00 62.19 413 ASP A O 1
ATOM 3383 N N . GLY A 1 414 ? -16.148 3.123 23.297 1.00 61.53 414 GLY A N 1
ATOM 3384 C CA . GLY A 1 414 ? -15.365 3.543 24.460 1.00 61.53 414 GLY A CA 1
ATOM 3385 C C . GLY A 1 414 ? -16.138 3.364 25.764 1.00 61.53 414 GLY A C 1
ATOM 3386 O O . GLY A 1 414 ? -15.679 2.643 26.640 1.00 61.53 414 GLY A O 1
ATOM 3387 N N . ARG A 1 415 ? -17.365 3.892 25.854 1.00 69.44 415 ARG A N 1
ATOM 3388 C CA . ARG A 1 415 ? -18.273 3.709 27.002 1.00 69.44 415 ARG A CA 1
ATOM 3389 C C . ARG A 1 415 ? -18.547 2.233 27.286 1.00 69.44 415 ARG A C 1
ATOM 3391 O O . ARG A 1 415 ? -18.518 1.823 28.441 1.00 69.44 415 ARG A O 1
ATOM 3398 N N . LYS A 1 416 ? -18.764 1.412 26.249 1.00 73.88 416 LYS A N 1
ATOM 3399 C CA . LYS A 1 416 ? -18.905 -0.049 26.392 1.00 73.88 416 LYS A CA 1
ATOM 3400 C C . LYS A 1 416 ? -17.625 -0.701 26.906 1.00 73.88 416 LYS A C 1
ATOM 3402 O O . LYS A 1 416 ? -17.701 -1.568 27.768 1.00 73.88 416 LYS A O 1
ATOM 3407 N N . SER A 1 417 ? -16.464 -0.287 26.402 1.00 70.69 417 SER A N 1
ATOM 3408 C CA . SER A 1 417 ? -15.169 -0.776 26.876 1.00 70.69 417 SER A CA 1
ATOM 3409 C C . SER A 1 417 ? -14.941 -0.419 28.347 1.00 70.69 417 SER A C 1
ATOM 3411 O O . SER A 1 417 ? -14.567 -1.293 29.122 1.00 70.69 417 SER A O 1
ATOM 3413 N N . THR A 1 418 ? -15.221 0.821 28.754 1.00 70.69 418 THR A N 1
ATOM 3414 C CA . THR A 1 418 ? -15.124 1.268 30.151 1.00 70.69 418 THR A CA 1
ATOM 3415 C C . THR A 1 418 ? -16.093 0.495 31.044 1.00 70.69 418 THR A C 1
ATOM 3417 O O . THR A 1 418 ? -15.683 -0.030 32.074 1.00 70.69 418 THR A O 1
ATOM 3420 N N . LEU A 1 419 ? -17.349 0.314 30.619 1.00 80.19 419 LEU A N 1
ATOM 3421 C CA . LEU A 1 419 ? -18.328 -0.510 31.338 1.00 80.19 419 LEU A CA 1
ATOM 3422 C C . LEU A 1 419 ? -17.831 -1.952 31.529 1.00 80.19 419 LEU A C 1
ATOM 3424 O O . LEU A 1 419 ? -17.974 -2.527 32.606 1.00 80.19 419 LEU A O 1
ATOM 3428 N N . PHE A 1 420 ? -17.218 -2.542 30.502 1.00 84.06 420 PHE A N 1
ATOM 3429 C CA . PHE A 1 420 ? -16.653 -3.887 30.595 1.00 84.06 420 PHE A CA 1
ATOM 3430 C C . PHE A 1 420 ? -15.465 -3.970 31.557 1.00 84.06 420 PHE A C 1
ATOM 3432 O O . PHE A 1 420 ? -15.306 -4.994 32.221 1.00 84.06 420 PHE A O 1
ATOM 3439 N N . ILE A 1 421 ? -14.666 -2.908 31.678 1.00 79.50 421 ILE A N 1
ATOM 3440 C CA . ILE A 1 421 ? -13.603 -2.811 32.686 1.00 79.50 421 ILE A CA 1
ATOM 3441 C C . ILE A 1 421 ? -14.214 -2.784 34.099 1.00 79.50 421 ILE A C 1
ATOM 3443 O O . ILE A 1 421 ? -13.788 -3.575 34.945 1.00 79.50 421 ILE A O 1
ATOM 3447 N N . LYS A 1 422 ? -15.266 -1.980 34.328 1.00 80.25 422 LYS A N 1
ATOM 3448 C CA . LYS A 1 422 ? -15.979 -1.903 35.622 1.00 80.25 422 LYS A CA 1
ATOM 3449 C C . LYS A 1 422 ? -16.566 -3.257 36.050 1.00 80.25 422 LYS A C 1
ATOM 3451 O O . LYS A 1 422 ? -16.305 -3.739 37.153 1.00 80.25 422 LYS A O 1
ATOM 3456 N N . LEU A 1 423 ? -17.274 -3.931 35.142 1.00 86.50 423 LEU A N 1
ATOM 3457 C CA . LEU A 1 423 ? -17.843 -5.268 35.374 1.00 86.50 423 LEU A CA 1
ATOM 3458 C C . LEU A 1 423 ? -16.751 -6.321 35.639 1.00 86.50 423 LEU A C 1
ATOM 3460 O O . LEU A 1 423 ? -16.880 -7.170 36.522 1.00 86.50 423 LEU A O 1
ATOM 3464 N N . ALA A 1 424 ? -15.629 -6.255 34.913 1.00 83.88 424 ALA A N 1
ATOM 3465 C CA . ALA A 1 424 ? -14.491 -7.139 35.153 1.00 83.88 424 ALA A CA 1
ATOM 3466 C C . ALA A 1 424 ? -13.880 -6.943 36.548 1.00 83.88 424 ALA A C 1
ATOM 3468 O O . ALA A 1 424 ? -13.453 -7.919 37.170 1.00 83.88 424 ALA A O 1
ATOM 3469 N N . ARG A 1 425 ? -13.854 -5.709 37.060 1.00 80.81 425 ARG A N 1
ATOM 3470 C CA . ARG A 1 425 ? -13.413 -5.404 38.425 1.00 80.81 425 ARG A CA 1
ATOM 3471 C C . ARG A 1 425 ? -14.373 -5.966 39.474 1.00 80.81 425 ARG A C 1
ATOM 3473 O O . ARG A 1 425 ? -13.890 -6.612 40.400 1.00 80.81 425 ARG A O 1
ATOM 3480 N N . GLN A 1 426 ? -15.687 -5.783 39.326 1.00 84.25 426 GLN A N 1
ATOM 3481 C CA . GLN A 1 426 ? -16.680 -6.350 40.255 1.00 84.25 426 GLN A CA 1
ATOM 3482 C C . GLN A 1 426 ? -16.520 -7.869 40.385 1.00 84.25 426 GLN A C 1
ATOM 3484 O O . GLN A 1 426 ? -16.456 -8.391 41.497 1.00 84.25 426 GLN A O 1
ATOM 3489 N N . MET A 1 427 ? -16.323 -8.568 39.259 1.00 87.81 427 MET A N 1
ATOM 3490 C CA . MET A 1 427 ? -16.003 -9.997 39.274 1.00 87.81 427 MET A CA 1
ATOM 3491 C C . MET A 1 427 ? -14.719 -10.285 40.066 1.00 87.81 427 MET A C 1
ATOM 3493 O O . MET A 1 427 ? -14.697 -11.205 40.876 1.00 87.81 427 MET A O 1
ATOM 3497 N N . ARG A 1 428 ? -13.648 -9.498 39.891 1.00 84.62 428 ARG A N 1
ATOM 3498 C CA . ARG A 1 428 ? -12.396 -9.682 40.653 1.00 84.62 428 ARG A CA 1
ATOM 3499 C C . ARG A 1 428 ? -12.559 -9.434 42.154 1.00 84.62 428 ARG A C 1
ATOM 3501 O O . ARG A 1 428 ? -11.998 -10.199 42.930 1.00 84.62 428 ARG A O 1
ATOM 3508 N N . LEU A 1 429 ? -13.317 -8.417 42.565 1.00 83.31 429 LEU A N 1
ATOM 3509 C CA . LEU A 1 429 ? -13.592 -8.141 43.981 1.00 83.31 429 LEU A CA 1
ATOM 3510 C C . LEU A 1 429 ? -14.429 -9.260 44.612 1.00 83.31 429 LEU A C 1
ATOM 3512 O O . LEU A 1 429 ? -14.078 -9.761 45.678 1.00 83.31 429 LEU A O 1
ATOM 3516 N N . ALA A 1 430 ? -15.463 -9.732 43.911 1.00 85.56 430 ALA A N 1
ATOM 3517 C CA . ALA A 1 430 ? -16.251 -10.878 44.351 1.00 85.56 430 ALA A CA 1
ATOM 3518 C C . ALA A 1 430 ? -15.382 -12.138 44.494 1.00 85.56 430 ALA A C 1
ATOM 3520 O O . ALA A 1 430 ? -15.478 -12.845 45.498 1.00 85.56 430 ALA A O 1
ATOM 3521 N N . MET A 1 431 ? -14.477 -12.393 43.539 1.00 86.75 431 MET A N 1
ATOM 3522 C CA . MET A 1 431 ? -13.530 -13.511 43.616 1.00 86.75 431 MET A CA 1
ATOM 3523 C C . MET A 1 431 ? -12.518 -13.378 44.764 1.00 86.75 431 MET A C 1
ATOM 3525 O O . MET A 1 431 ? -12.122 -14.398 45.323 1.00 86.75 431 MET A O 1
ATOM 3529 N N . GLN A 1 432 ? -12.109 -12.158 45.139 1.00 83.19 432 GLN A N 1
ATOM 3530 C CA . GLN A 1 432 ? -11.254 -11.923 46.313 1.00 83.19 432 GLN A CA 1
ATOM 3531 C C . GLN A 1 432 ? -11.980 -12.228 47.625 1.00 83.19 432 GLN A C 1
ATOM 3533 O O . GLN A 1 432 ? -11.363 -12.784 48.529 1.00 83.19 432 GLN A O 1
ATOM 3538 N N . ALA A 1 433 ? -13.272 -11.903 47.718 1.00 79.69 433 ALA A N 1
ATOM 3539 C CA . ALA A 1 433 ? -14.063 -12.111 48.929 1.00 79.69 433 ALA A CA 1
ATOM 3540 C C . ALA A 1 433 ? -14.511 -13.572 49.131 1.00 79.69 433 ALA A C 1
ATOM 3542 O O . ALA A 1 433 ? -14.483 -14.069 50.252 1.00 79.69 433 ALA A O 1
ATOM 3543 N N . GLY A 1 434 ? -14.927 -14.262 48.061 1.00 80.50 434 GLY A N 1
ATOM 3544 C CA . GLY A 1 434 ? -15.569 -15.586 48.144 1.00 80.50 434 GLY A CA 1
ATOM 3545 C C . GLY A 1 434 ? -14.942 -16.682 47.274 1.00 80.50 434 GLY A C 1
ATOM 3546 O O . GLY A 1 434 ? -15.517 -17.760 47.135 1.00 80.50 434 GLY A O 1
ATOM 3547 N N . GLY A 1 435 ? -13.785 -16.423 46.657 1.00 82.12 435 GLY A N 1
ATOM 3548 C CA . GLY A 1 435 ? -13.087 -17.362 45.775 1.00 82.12 435 GLY A CA 1
ATOM 3549 C C . GLY A 1 435 ? -13.604 -17.385 44.323 1.00 82.12 435 GLY A C 1
ATOM 3550 O O . GLY A 1 435 ? -14.653 -16.813 44.013 1.00 82.12 435 GLY A O 1
ATOM 3551 N N . PRO A 1 436 ? -12.874 -18.046 43.398 1.00 85.62 436 PRO A N 1
ATOM 3552 C CA . PRO A 1 436 ? -13.109 -17.960 41.952 1.00 85.62 436 PRO A CA 1
ATOM 3553 C C . PRO A 1 436 ? -14.233 -18.858 41.410 1.00 85.62 436 PRO A C 1
ATOM 3555 O O . PRO A 1 436 ? -14.454 -18.866 40.202 1.00 85.62 436 PRO A O 1
ATOM 3558 N N . ASN A 1 437 ? -14.918 -19.640 42.253 1.00 85.56 437 ASN A N 1
ATOM 3559 C CA . ASN A 1 437 ? -15.952 -20.584 41.818 1.00 85.56 437 ASN A CA 1
ATOM 3560 C C . ASN A 1 437 ? -17.367 -19.973 41.943 1.00 85.56 437 ASN A C 1
ATOM 3562 O O . ASN A 1 437 ? -17.857 -19.841 43.068 1.00 85.56 437 ASN A O 1
ATOM 3566 N N . PRO A 1 438 ? -18.070 -19.668 40.831 1.00 86.44 438 PRO A N 1
ATOM 3567 C CA . PRO A 1 438 ? -19.406 -19.063 40.873 1.00 86.44 438 PRO A CA 1
ATOM 3568 C C . PRO A 1 438 ? -20.487 -19.949 41.507 1.00 86.44 438 PRO A C 1
ATOM 3570 O O . PRO A 1 438 ? -21.503 -19.432 41.959 1.00 86.44 438 PRO A O 1
ATOM 3573 N N . ALA A 1 439 ? -20.290 -21.273 41.552 1.00 85.88 439 ALA A N 1
ATOM 3574 C CA . ALA A 1 439 ? -21.245 -22.191 42.180 1.00 85.88 439 ALA A CA 1
ATOM 3575 C C . ALA A 1 439 ? -21.264 -22.067 43.713 1.00 85.88 439 ALA A C 1
ATOM 3577 O O . ALA A 1 439 ? -22.271 -22.369 44.343 1.00 85.88 439 ALA A O 1
ATOM 3578 N N . VAL A 1 440 ? -20.150 -21.621 44.303 1.00 86.56 440 VAL A N 1
ATOM 3579 C CA . VAL A 1 440 ? -19.984 -21.454 45.757 1.00 86.56 440 VAL A CA 1
ATOM 3580 C C . VAL A 1 440 ? -20.080 -19.976 46.149 1.00 86.56 440 VAL A C 1
ATOM 3582 O O . VAL A 1 440 ? -20.538 -19.650 47.240 1.00 86.56 440 VAL A O 1
ATOM 3585 N N . ASN A 1 441 ? -19.698 -19.066 45.250 1.00 90.06 441 ASN A N 1
ATOM 3586 C CA . ASN A 1 441 ? -19.659 -17.632 45.499 1.00 90.06 441 ASN A CA 1
ATOM 3587 C C . ASN A 1 441 ? -20.885 -16.909 44.906 1.00 90.06 441 ASN A C 1
ATOM 3589 O O . ASN A 1 441 ? -20.925 -16.579 43.717 1.00 90.06 441 ASN A O 1
ATOM 3593 N N . ALA A 1 442 ? -21.883 -16.634 45.752 1.00 87.81 442 ALA A N 1
ATOM 3594 C CA . ALA A 1 442 ? -23.128 -15.987 45.338 1.00 87.81 442 ALA A CA 1
ATOM 3595 C C . ALA A 1 442 ? -22.930 -14.559 44.795 1.00 87.81 442 ALA A C 1
ATOM 3597 O O . ALA A 1 442 ? -23.627 -14.181 43.853 1.00 87.81 442 ALA A O 1
ATOM 3598 N N . THR A 1 443 ? -21.970 -13.793 45.328 1.00 84.88 443 THR A N 1
ATOM 3599 C CA . THR A 1 443 ? -21.685 -12.425 44.859 1.00 84.88 443 THR A CA 1
ATOM 3600 C C . THR A 1 443 ? -21.010 -12.434 43.488 1.00 84.88 443 THR A C 1
ATOM 3602 O O . THR A 1 443 ? -21.325 -11.603 42.638 1.00 84.88 443 THR A O 1
ATOM 3605 N N . LEU A 1 444 ? -20.159 -13.429 43.212 1.00 89.25 444 LEU A N 1
ATOM 3606 C CA . LEU A 1 444 ? -19.566 -13.623 41.886 1.00 89.25 444 LEU A CA 1
ATOM 3607 C C . LEU A 1 444 ? -20.615 -14.003 40.840 1.00 89.25 444 LEU A C 1
ATOM 3609 O O . LEU A 1 444 ? -20.566 -13.507 39.717 1.00 89.25 444 LEU A O 1
ATOM 3613 N N . ARG A 1 445 ? -21.573 -14.863 41.203 1.00 90.50 445 ARG A N 1
ATOM 3614 C CA . ARG A 1 445 ? -22.683 -15.232 40.316 1.00 90.50 445 ARG A CA 1
ATOM 3615 C C . ARG A 1 445 ? -23.520 -14.009 39.935 1.00 90.50 445 ARG A C 1
ATOM 3617 O O . ARG A 1 445 ? -23.726 -13.788 38.749 1.00 90.50 445 ARG A O 1
ATOM 3624 N N . ALA A 1 446 ? -23.893 -13.177 40.910 1.00 86.56 446 ALA A N 1
ATOM 3625 C CA . ALA A 1 446 ? -24.617 -11.933 40.648 1.00 86.56 446 ALA A CA 1
ATOM 3626 C C . ALA A 1 446 ? -23.842 -10.987 39.706 1.00 86.56 446 ALA A C 1
ATOM 3628 O O . ALA A 1 446 ? -24.416 -10.465 38.754 1.00 86.56 446 ALA A O 1
ATOM 3629 N N . ALA A 1 447 ? -22.526 -10.835 39.903 1.00 88.56 447 ALA A N 1
ATOM 3630 C CA . ALA A 1 447 ? -21.681 -10.013 39.029 1.00 88.56 447 ALA A CA 1
ATOM 3631 C C . ALA A 1 447 ? -21.578 -10.566 37.589 1.00 88.56 447 ALA A C 1
ATOM 3633 O O . ALA A 1 447 ? -21.535 -9.801 36.623 1.00 88.56 447 ALA A O 1
ATOM 3634 N N . ILE A 1 448 ? -21.550 -11.894 37.420 1.00 91.12 448 ILE A N 1
ATOM 3635 C CA . ILE A 1 448 ? -21.572 -12.537 36.095 1.00 91.12 448 ILE A CA 1
ATOM 3636 C C . ILE A 1 448 ? -22.924 -12.307 35.411 1.00 91.12 448 ILE A C 1
ATOM 3638 O O . ILE A 1 448 ? -22.953 -11.956 34.229 1.00 91.12 448 ILE A O 1
ATOM 3642 N N . ASP A 1 449 ? -24.027 -12.462 36.142 1.00 89.56 449 ASP A N 1
ATOM 3643 C CA . ASP A 1 449 ? -25.379 -12.250 35.619 1.00 89.56 449 ASP A CA 1
ATOM 3644 C C . ASP A 1 449 ? -25.580 -10.792 35.175 1.00 89.56 449 ASP A C 1
ATOM 3646 O O . ASP A 1 449 ? -26.134 -10.531 34.102 1.00 89.56 449 ASP A O 1
ATOM 3650 N N . GLU A 1 450 ? -25.048 -9.830 35.934 1.00 87.69 450 GLU A N 1
ATOM 3651 C CA . GLU A 1 450 ? -25.041 -8.419 35.547 1.00 87.69 450 GLU A CA 1
ATOM 3652 C C . GLU A 1 450 ? -24.212 -8.176 34.276 1.00 87.69 450 GLU A C 1
ATOM 3654 O O . GLU A 1 450 ? -24.670 -7.504 33.344 1.00 87.69 450 GLU A O 1
ATOM 3659 N N . ALA A 1 451 ? -23.021 -8.775 34.179 1.00 91.31 451 ALA A N 1
ATOM 3660 C CA . ALA A 1 451 ? -22.181 -8.656 32.992 1.00 91.31 451 ALA A CA 1
ATOM 3661 C C . ALA A 1 451 ? -22.866 -9.223 31.735 1.00 91.31 451 ALA A C 1
ATOM 3663 O O . ALA A 1 451 ? -22.810 -8.609 30.662 1.00 91.31 451 ALA A O 1
ATOM 3664 N N . LEU A 1 452 ? -23.570 -10.352 31.871 1.00 90.12 452 LEU A N 1
ATOM 3665 C CA . LEU A 1 452 ? -24.387 -10.939 30.808 1.00 90.12 452 LEU A CA 1
ATOM 3666 C C . LEU A 1 452 ? -25.556 -10.024 30.424 1.00 90.12 452 LEU A C 1
ATOM 3668 O O . LEU A 1 452 ? -25.761 -9.769 29.234 1.00 90.12 452 LEU A O 1
ATOM 3672 N N . LYS A 1 453 ? -26.264 -9.448 31.407 1.00 90.50 453 LYS A N 1
ATOM 3673 C CA . LYS A 1 453 ? -27.352 -8.476 31.184 1.00 90.50 453 LYS A CA 1
ATOM 3674 C C . LYS A 1 453 ? -26.870 -7.243 30.408 1.00 90.50 453 LYS A C 1
ATOM 3676 O O . LYS A 1 453 ? -27.615 -6.687 29.602 1.00 90.50 453 LYS A O 1
ATOM 3681 N N . LYS A 1 454 ? -25.609 -6.834 30.591 1.00 89.44 454 LYS A N 1
ATOM 3682 C CA . LYS A 1 454 ? -24.965 -5.725 29.860 1.00 89.44 454 LYS A CA 1
ATOM 3683 C C . LYS A 1 454 ? -24.311 -6.142 28.531 1.00 89.44 454 LYS A C 1
ATOM 3685 O O . LYS A 1 454 ? -23.615 -5.334 27.916 1.00 89.44 454 LYS A O 1
ATOM 3690 N N . ASN A 1 455 ? -24.579 -7.352 28.032 1.00 89.44 455 ASN A N 1
ATOM 3691 C CA . ASN A 1 455 ? -24.045 -7.901 26.779 1.00 89.44 455 ASN A CA 1
ATOM 3692 C C . ASN A 1 455 ? -22.509 -8.034 26.747 1.00 89.44 455 ASN A C 1
ATOM 3694 O O . ASN A 1 455 ? -21.894 -7.897 25.683 1.00 89.44 455 ASN A O 1
ATOM 3698 N N . MET A 1 456 ? -21.867 -8.303 27.890 1.00 90.88 456 MET A N 1
ATOM 3699 C CA . MET A 1 456 ? -20.454 -8.681 27.899 1.00 90.88 456 MET A CA 1
ATOM 3700 C C . MET A 1 456 ? -20.278 -10.066 27.242 1.00 90.88 456 MET A C 1
ATOM 3702 O O . MET A 1 456 ? -20.975 -11.011 27.612 1.00 90.88 456 MET A O 1
ATOM 3706 N N . PRO A 1 457 ? -19.342 -10.240 26.285 1.00 90.06 457 PRO A N 1
ATOM 3707 C CA . PRO A 1 457 ? -19.087 -11.543 25.680 1.00 90.06 457 PRO A CA 1
ATOM 3708 C C . PRO A 1 457 ? -18.629 -12.593 26.697 1.00 90.06 457 PRO A C 1
ATOM 3710 O O . PRO A 1 457 ? -17.730 -12.344 27.502 1.00 90.06 457 PRO A O 1
ATOM 3713 N N . ASN A 1 458 ? -19.161 -13.812 26.571 1.00 90.88 458 ASN A N 1
ATOM 3714 C CA . ASN A 1 458 ? -18.783 -14.958 27.406 1.00 90.88 458 ASN A CA 1
ATOM 3715 C C . ASN A 1 458 ? -17.268 -15.232 27.403 1.00 90.88 458 ASN A C 1
ATOM 3717 O O . ASN A 1 458 ? -16.704 -15.587 28.433 1.00 90.88 458 ASN A O 1
ATOM 3721 N N . SER A 1 459 ? -16.580 -15.026 26.275 1.00 90.12 459 SER A N 1
ATOM 3722 C CA . SER A 1 459 ? -15.119 -15.166 26.185 1.00 90.12 459 SER A CA 1
ATOM 3723 C C . SER A 1 459 ? -14.367 -14.178 27.085 1.00 90.12 459 SER A C 1
ATOM 3725 O O . SER A 1 459 ? -13.342 -14.539 27.662 1.00 90.12 459 SER A O 1
ATOM 3727 N N . THR A 1 460 ? -14.884 -12.956 27.245 1.00 89.00 460 THR A N 1
ATOM 3728 C CA . THR A 1 460 ? -14.324 -11.933 28.138 1.00 89.00 460 THR A CA 1
ATOM 3729 C C . THR A 1 460 ? -14.523 -12.322 29.598 1.00 89.00 460 THR A C 1
ATOM 3731 O O . THR A 1 460 ? -13.562 -12.287 30.364 1.00 89.00 460 THR A O 1
ATOM 3734 N N . ILE A 1 461 ? -15.730 -12.768 29.966 1.00 91.56 461 ILE A N 1
ATOM 3735 C CA . ILE A 1 461 ? -16.050 -13.251 31.320 1.00 91.56 461 ILE A CA 1
ATOM 3736 C C . ILE A 1 461 ? -15.118 -14.412 31.696 1.00 91.56 461 ILE A C 1
ATOM 3738 O O . ILE A 1 461 ? -14.420 -14.353 32.706 1.00 91.56 461 ILE A O 1
ATOM 3742 N N . GLN A 1 462 ? -15.013 -15.424 30.829 1.00 90.00 462 GLN A N 1
ATOM 3743 C CA . GLN A 1 462 ? -14.121 -16.570 31.040 1.00 90.00 462 GLN A CA 1
ATOM 3744 C C . GLN A 1 462 ? -12.645 -16.157 31.129 1.00 90.00 462 GLN A C 1
ATOM 3746 O O . GLN A 1 462 ? -11.890 -16.711 31.928 1.00 90.00 462 GLN A O 1
ATOM 3751 N N . GLY A 1 463 ? -12.228 -15.153 30.352 1.00 87.88 463 GLY A N 1
ATOM 3752 C CA . GLY A 1 463 ? -10.887 -14.579 30.434 1.00 87.88 463 GLY A CA 1
ATOM 3753 C C . GLY A 1 463 ? -10.588 -13.953 31.799 1.00 87.88 463 GLY A C 1
ATOM 3754 O O . GLY A 1 463 ? -9.506 -14.175 32.345 1.00 87.88 463 GLY A O 1
ATOM 3755 N N . VAL A 1 464 ? -11.545 -13.216 32.376 1.00 86.38 464 VAL A N 1
ATOM 3756 C CA . VAL A 1 464 ? -11.419 -12.614 33.715 1.00 86.38 464 VAL A CA 1
ATOM 3757 C C . VAL A 1 464 ? -11.328 -13.695 34.792 1.00 86.38 464 VAL A C 1
ATOM 3759 O O . VAL A 1 464 ? -10.405 -13.649 35.609 1.00 86.38 464 VAL A O 1
ATOM 3762 N N . LEU A 1 465 ? -12.220 -14.691 34.750 1.00 86.94 465 LEU A N 1
ATOM 3763 C CA . LEU A 1 465 ? -12.242 -15.810 35.699 1.00 86.94 465 LEU A CA 1
ATOM 3764 C C . LEU A 1 465 ? -10.936 -16.613 35.657 1.00 86.94 465 LEU A C 1
ATOM 3766 O O . LEU A 1 465 ? -10.307 -16.840 36.690 1.00 86.94 465 LEU A O 1
ATOM 3770 N N . LYS A 1 466 ? -10.476 -16.987 34.455 1.00 85.44 466 LYS A N 1
ATOM 3771 C CA . LYS A 1 466 ? -9.239 -17.757 34.273 1.00 85.44 466 LYS A CA 1
ATOM 3772 C C . LYS A 1 466 ? -8.019 -16.985 34.761 1.00 85.44 466 LYS A C 1
ATOM 3774 O O . LYS A 1 466 ? -7.191 -17.558 35.460 1.00 85.44 466 LYS A O 1
ATOM 3779 N N . LYS A 1 467 ? -7.913 -15.696 34.416 1.00 79.88 467 LYS A N 1
ATOM 3780 C CA . LYS A 1 467 ? -6.782 -14.849 34.822 1.00 79.88 467 LYS A CA 1
ATOM 3781 C C . LYS A 1 467 ? -6.667 -14.788 36.344 1.00 79.88 467 LYS A C 1
ATOM 3783 O O . LYS A 1 467 ? -5.577 -14.993 36.873 1.00 79.88 467 LYS A O 1
ATOM 3788 N N . PHE A 1 468 ? -7.789 -14.588 37.031 1.00 76.06 468 PHE A N 1
ATOM 3789 C CA . PHE A 1 468 ? -7.825 -14.548 38.488 1.00 76.06 468 PHE A CA 1
ATOM 3790 C C . PHE A 1 468 ? -7.517 -15.915 39.118 1.00 76.06 468 PHE A C 1
ATOM 3792 O O . PHE A 1 468 ? -6.698 -15.992 40.028 1.00 76.06 468 PHE A O 1
ATOM 3799 N N . ALA A 1 469 ? -8.084 -17.004 38.585 1.00 73.25 469 ALA A N 1
ATOM 3800 C CA . ALA A 1 469 ? -7.812 -18.363 39.061 1.00 73.25 469 ALA A CA 1
ATOM 3801 C C . ALA A 1 469 ? -6.329 -18.762 38.924 1.00 73.25 469 ALA A C 1
ATOM 3803 O O . ALA A 1 469 ? -5.801 -19.463 39.780 1.00 73.25 469 ALA A O 1
ATOM 3804 N N . THR A 1 470 ? -5.643 -18.298 37.871 1.00 71.00 470 THR A N 1
ATOM 3805 C CA . THR A 1 470 ? -4.211 -18.575 37.653 1.00 71.00 470 THR A CA 1
ATOM 3806 C C . THR A 1 470 ? -3.264 -17.690 38.468 1.00 71.00 470 THR A C 1
ATOM 3808 O O . THR A 1 470 ? -2.134 -18.093 38.723 1.00 71.00 470 THR A O 1
ATOM 3811 N N . GLN A 1 471 ? -3.689 -16.493 38.883 1.00 65.75 471 GLN A N 1
ATOM 3812 C CA . GLN A 1 471 ? -2.863 -15.525 39.621 1.00 65.75 471 GLN A CA 1
ATOM 3813 C C . GLN A 1 471 ? -3.056 -15.653 41.141 1.00 65.75 471 GLN A C 1
ATOM 3815 O O . GLN A 1 471 ? -3.213 -14.659 41.844 1.00 65.75 471 GLN A O 1
ATOM 3820 N N . GLN A 1 472 ? -3.017 -16.884 41.659 1.00 54.97 472 GLN A N 1
ATOM 3821 C CA . GLN A 1 472 ? -3.265 -17.212 43.071 1.00 54.97 472 GLN A CA 1
ATOM 3822 C C . GLN A 1 472 ? -2.264 -16.591 44.077 1.00 54.97 472 GLN A C 1
ATOM 3824 O O . GLN A 1 472 ? -2.410 -16.809 45.277 1.00 54.97 472 GLN A O 1
ATOM 3829 N N . SER A 1 473 ? -1.276 -15.793 43.643 1.00 47.69 473 SER A N 1
ATOM 3830 C CA . SER A 1 473 ? -0.302 -15.142 44.530 1.00 47.69 473 SER A CA 1
ATOM 3831 C C . SER A 1 473 ? -0.361 -13.601 44.501 1.00 47.69 473 SER A C 1
ATOM 3833 O O . SER A 1 473 ? 0.049 -12.958 43.535 1.00 47.69 473 SER A O 1
ATOM 3835 N N . ALA A 1 474 ? -0.777 -13.040 45.642 1.00 52.06 474 ALA A N 1
ATOM 3836 C CA . ALA A 1 474 ? -0.413 -11.740 46.233 1.00 52.06 474 ALA A CA 1
ATOM 3837 C C . ALA A 1 474 ? -0.982 -10.409 45.690 1.00 52.06 474 ALA A C 1
ATOM 3839 O O . ALA A 1 474 ? -0.926 -9.417 46.418 1.00 52.06 474 ALA A O 1
ATOM 3840 N N . ALA A 1 475 ? -1.570 -10.335 44.499 1.00 61.47 475 ALA A N 1
ATOM 3841 C CA . ALA A 1 475 ? -2.040 -9.052 43.962 1.00 61.47 475 ALA A CA 1
ATOM 3842 C C . ALA A 1 475 ? -3.510 -8.757 44.351 1.00 61.47 475 ALA A C 1
ATOM 3844 O O . ALA A 1 475 ? -4.446 -8.991 43.586 1.00 61.47 475 ALA A O 1
ATOM 3845 N N . GLN A 1 476 ? -3.733 -8.296 45.587 1.00 72.94 476 GLN A N 1
ATOM 3846 C CA . GLN A 1 476 ? -5.059 -7.856 46.049 1.00 72.94 476 GLN A CA 1
ATOM 3847 C C . GLN A 1 476 ? -5.429 -6.503 45.423 1.00 72.94 476 GLN A C 1
ATOM 3849 O O . GLN A 1 476 ? -4.610 -5.584 45.397 1.00 72.94 476 GLN A O 1
ATOM 3854 N N . LEU A 1 477 ? -6.674 -6.367 44.958 1.00 79.56 477 LEU A N 1
ATOM 3855 C CA . LEU A 1 477 ? -7.192 -5.098 44.456 1.00 79.56 477 LEU A CA 1
ATOM 3856 C C . LEU A 1 477 ? -7.504 -4.252 45.681 1.00 79.56 477 LEU A C 1
ATOM 3858 O O . LEU A 1 477 ? -8.343 -4.628 46.495 1.00 79.56 477 LEU A O 1
ATOM 3862 N N . LYS A 1 478 ? -6.821 -3.120 45.821 1.00 84.19 478 LYS A N 1
ATOM 3863 C CA . LYS A 1 478 ? -7.058 -2.183 46.920 1.00 84.19 478 LYS A CA 1
ATOM 3864 C C . LYS A 1 478 ? -7.670 -0.900 46.377 1.00 84.19 478 LYS A C 1
ATOM 3866 O O . LYS A 1 478 ? -7.316 -0.468 45.278 1.00 84.19 478 LYS A O 1
ATOM 3871 N N . LYS A 1 479 ? -8.582 -0.311 47.157 1.00 86.44 479 LYS A N 1
ATOM 3872 C CA . LYS A 1 479 ? -9.131 1.024 46.901 1.00 86.44 479 LYS A CA 1
ATOM 3873 C C . LYS A 1 479 ? -8.059 2.061 47.239 1.00 86.44 479 LYS A C 1
ATOM 3875 O O . LYS A 1 479 ? -7.501 2.031 48.333 1.00 86.44 479 LYS A O 1
ATOM 3880 N N . PHE A 1 480 ? -7.793 2.973 46.318 1.00 91.50 480 PHE A N 1
ATOM 3881 C CA . PHE A 1 480 ? -6.983 4.165 46.542 1.00 91.50 480 PHE A CA 1
ATOM 3882 C C . PHE A 1 480 ? -7.760 5.383 46.064 1.00 91.50 480 PHE A C 1
ATOM 3884 O O . PHE A 1 480 ? -8.510 5.294 45.098 1.00 91.50 480 PHE A O 1
ATOM 3891 N N . THR A 1 481 ? -7.538 6.527 46.694 1.00 91.62 481 THR A N 1
ATOM 3892 C CA . THR A 1 481 ? -8.086 7.805 46.236 1.00 91.62 481 THR A CA 1
ATOM 3893 C C . THR A 1 481 ? -6.925 8.705 45.850 1.00 91.62 481 THR A C 1
ATOM 3895 O O . THR A 1 481 ? -5.917 8.763 46.558 1.00 91.62 481 THR A O 1
ATOM 3898 N N . VAL A 1 482 ? -7.029 9.358 44.697 1.00 94.56 482 VAL A N 1
ATOM 3899 C CA . VAL A 1 482 ? -6.014 10.280 44.196 1.00 94.56 482 VAL A CA 1
ATOM 3900 C C . VAL A 1 482 ? -6.662 11.608 43.854 1.00 94.56 482 VAL A C 1
ATOM 3902 O O . VAL A 1 482 ? -7.657 11.664 43.140 1.00 94.56 482 VAL A O 1
ATOM 3905 N N . GLU A 1 483 ? -6.056 12.670 44.360 1.00 95.56 483 GLU A N 1
ATOM 3906 C CA . GLU A 1 483 ? -6.571 14.029 44.287 1.00 95.56 483 GLU A CA 1
ATOM 3907 C C . GLU A 1 483 ? -5.795 14.824 43.234 1.00 95.56 483 GLU A C 1
ATOM 3909 O O . GLU A 1 483 ? -4.560 14.764 43.155 1.00 95.56 483 GLU A O 1
ATOM 3914 N N . ILE A 1 484 ? -6.527 15.507 42.360 1.00 95.31 484 ILE A N 1
ATOM 3915 C CA . ILE A 1 484 ? -6.006 16.140 41.153 1.00 95.31 484 ILE A CA 1
ATOM 3916 C C . ILE A 1 484 ? -6.571 17.549 41.048 1.00 95.31 484 ILE A C 1
ATOM 3918 O O . ILE A 1 484 ? -7.767 17.775 41.216 1.00 95.31 484 ILE A O 1
ATOM 3922 N N . LYS A 1 485 ? -5.700 18.485 40.675 1.00 94.19 485 LYS A N 1
ATOM 3923 C CA . LYS A 1 485 ? -6.092 19.809 40.210 1.00 94.19 485 LYS A CA 1
ATOM 3924 C C . LYS A 1 485 ? -5.778 19.923 38.724 1.00 94.19 485 LYS A C 1
ATOM 3926 O O . LYS A 1 485 ? -4.620 19.792 38.310 1.00 94.19 485 LYS A O 1
ATOM 3931 N N . ALA A 1 486 ? -6.820 20.100 37.922 1.00 92.00 486 ALA A N 1
ATOM 3932 C CA . ALA A 1 486 ? -6.740 20.184 36.474 1.00 92.00 486 ALA A CA 1
ATOM 3933 C C . ALA A 1 486 ? -6.974 21.619 35.993 1.00 92.00 486 ALA A C 1
ATOM 3935 O O . ALA A 1 486 ? -7.903 22.291 36.443 1.00 92.00 486 ALA A O 1
ATOM 3936 N N . PHE A 1 487 ? -6.113 22.089 35.083 1.00 88.00 487 PHE A N 1
ATOM 3937 C CA . PHE A 1 487 ? -6.178 23.435 34.492 1.00 88.00 487 PHE A CA 1
ATOM 3938 C C . PHE A 1 487 ? -6.303 24.567 35.535 1.00 88.00 487 PHE A C 1
ATOM 3940 O O . PHE A 1 487 ? -7.001 25.552 35.313 1.00 88.00 487 PHE A O 1
ATOM 3947 N N . ASP A 1 488 ? -5.673 24.391 36.701 1.00 82.75 488 ASP A N 1
ATOM 3948 C CA . ASP A 1 488 ? -5.650 25.304 37.857 1.00 82.75 488 ASP A CA 1
ATOM 3949 C C . ASP A 1 488 ? -6.994 25.667 38.518 1.00 82.75 488 ASP A C 1
ATOM 3951 O O . ASP A 1 488 ? -6.992 26.299 39.577 1.00 82.75 488 ASP A O 1
ATOM 3955 N N . GLN A 1 489 ? -8.130 25.238 37.971 1.00 86.56 489 GLN A N 1
ATOM 3956 C CA . GLN A 1 489 ? -9.460 25.598 38.480 1.00 86.56 489 GLN A CA 1
ATOM 3957 C C . GLN A 1 489 ? -10.325 24.379 38.811 1.00 86.56 489 GLN A C 1
ATOM 3959 O O . GLN A 1 489 ? -11.130 24.447 39.737 1.00 86.56 489 GLN A O 1
ATOM 3964 N N . VAL A 1 490 ? -10.137 23.259 38.104 1.00 92.31 490 VAL A N 1
ATOM 3965 C CA . VAL A 1 490 ? -10.944 22.051 38.298 1.00 92.31 490 VAL A CA 1
ATOM 3966 C C . VAL A 1 490 ? -10.339 21.189 39.395 1.00 92.31 490 VAL A C 1
ATOM 3968 O O . VAL A 1 490 ? -9.192 20.750 39.293 1.00 92.31 490 VAL A O 1
ATOM 3971 N N . ASN A 1 491 ? -11.133 20.903 40.418 1.00 93.75 491 ASN A N 1
ATOM 3972 C CA . ASN A 1 491 ? -10.798 19.952 41.465 1.00 93.75 491 ASN A CA 1
ATOM 3973 C C . ASN A 1 491 ? -11.396 18.596 41.093 1.00 93.75 491 ASN A C 1
ATOM 3975 O O . ASN A 1 491 ? -12.569 18.516 40.738 1.00 93.75 491 ASN A O 1
ATOM 3979 N N . LEU A 1 492 ? -10.585 17.543 41.144 1.00 93.38 492 LEU A N 1
ATOM 3980 C CA . LEU A 1 492 ? -10.956 16.203 40.710 1.00 93.38 492 LEU A CA 1
ATOM 3981 C C . LEU A 1 492 ? -10.488 15.162 41.736 1.00 93.38 492 LEU A C 1
ATOM 3983 O O . LEU A 1 492 ? -9.306 15.097 42.076 1.00 93.38 492 LEU A O 1
ATOM 3987 N N . ILE A 1 493 ? -11.403 14.302 42.170 1.00 93.00 493 ILE A N 1
ATOM 3988 C CA . ILE A 1 493 ? -11.121 13.110 42.969 1.00 93.00 493 ILE A CA 1
ATOM 3989 C C . ILE A 1 493 ? -11.256 11.881 42.070 1.00 93.00 493 ILE A C 1
ATOM 3991 O O . ILE A 1 493 ? -12.318 11.618 41.511 1.00 93.00 493 ILE A O 1
ATOM 3995 N N . CYS A 1 494 ? -10.180 11.107 41.957 1.00 93.06 494 CYS A N 1
ATOM 3996 C CA . CYS A 1 494 ? -10.158 9.832 41.249 1.00 93.06 494 CYS A CA 1
ATOM 3997 C C . CYS A 1 494 ? -10.134 8.673 42.248 1.00 93.06 494 CYS A C 1
ATOM 3999 O O . CYS A 1 494 ? -9.173 8.524 43.009 1.00 93.06 494 CYS A O 1
ATOM 4001 N N . VAL A 1 495 ? -11.145 7.811 42.198 1.00 89.94 495 VAL A N 1
ATOM 4002 C CA . VAL A 1 495 ? -11.184 6.555 42.951 1.00 89.94 495 VAL A CA 1
ATOM 4003 C C . VAL A 1 495 ? -10.600 5.442 42.090 1.00 89.94 495 VAL A C 1
ATOM 4005 O O . VAL A 1 495 ? -11.042 5.196 40.968 1.00 89.94 495 VAL A O 1
ATOM 4008 N N . LEU A 1 496 ? -9.583 4.768 42.619 1.00 90.62 496 LEU A N 1
ATOM 4009 C CA . LEU A 1 496 ? -8.814 3.738 41.938 1.00 90.62 496 LEU A CA 1
ATOM 4010 C C . LEU A 1 496 ? -8.983 2.388 42.629 1.00 90.62 496 LEU A C 1
ATOM 4012 O O . LEU A 1 496 ? -8.973 2.304 43.854 1.00 90.62 496 LEU A O 1
ATOM 4016 N N . TYR A 1 497 ? -9.033 1.319 41.844 1.00 87.00 497 TYR A N 1
ATOM 4017 C CA . TYR A 1 497 ? -8.964 -0.057 42.320 1.00 87.00 497 TYR A CA 1
ATOM 4018 C C . TYR A 1 497 ? -7.871 -0.789 41.561 1.00 87.00 497 TYR A C 1
ATOM 4020 O O . TYR A 1 497 ? -8.036 -1.170 40.404 1.00 87.00 497 TYR A O 1
ATOM 4028 N N . THR A 1 498 ? -6.725 -0.974 42.208 1.00 86.75 498 THR A N 1
ATOM 4029 C CA . THR A 1 498 ? -5.552 -1.548 41.550 1.00 86.75 498 THR A CA 1
ATOM 4030 C C . THR A 1 498 ? -4.679 -2.311 42.536 1.00 86.75 498 THR A C 1
ATOM 4032 O O . THR A 1 498 ? -4.652 -2.030 43.732 1.00 86.75 498 THR A O 1
ATOM 4035 N N . ASP A 1 499 ? -3.963 -3.296 42.017 1.00 84.31 499 ASP A N 1
ATOM 4036 C CA . ASP A 1 499 ? -2.877 -4.014 42.678 1.00 84.31 499 ASP A CA 1
ATOM 4037 C C . ASP A 1 499 ? -1.500 -3.378 42.387 1.00 84.31 499 ASP A C 1
ATOM 4039 O O . ASP A 1 499 ? -0.495 -3.738 42.999 1.00 84.31 499 ASP A O 1
ATOM 4043 N N . ARG A 1 500 ? -1.444 -2.398 41.471 1.00 87.38 500 ARG A N 1
ATOM 4044 C CA . ARG A 1 500 ? -0.222 -1.736 40.985 1.00 87.38 500 ARG A CA 1
ATOM 4045 C C . ARG A 1 500 ? -0.303 -0.213 41.116 1.00 87.38 500 ARG A C 1
ATOM 4047 O O . ARG A 1 500 ? -0.014 0.519 40.168 1.00 87.38 500 ARG A O 1
ATOM 4054 N N . PHE A 1 501 ? -0.665 0.275 42.304 1.00 91.12 501 PHE A N 1
ATOM 4055 C CA . PHE A 1 501 ? -0.888 1.704 42.569 1.00 91.12 501 PHE A CA 1
ATOM 4056 C C . PHE A 1 501 ? 0.261 2.609 42.111 1.00 91.12 501 PHE A C 1
ATOM 4058 O O . PHE A 1 501 ? 0.022 3.589 41.413 1.00 91.12 501 PHE A O 1
ATOM 4065 N N . THR A 1 502 ? 1.512 2.265 42.430 1.00 91.12 502 THR A N 1
ATOM 4066 C CA . THR A 1 502 ? 2.682 3.075 42.050 1.00 91.12 502 THR A CA 1
ATOM 4067 C C . THR A 1 502 ? 2.819 3.215 40.536 1.00 91.12 502 THR A C 1
ATOM 4069 O O . THR A 1 502 ? 3.099 4.304 40.041 1.00 91.12 502 THR A O 1
ATOM 4072 N N . GLN A 1 503 ? 2.585 2.133 39.787 1.00 91.00 503 GLN A N 1
ATOM 4073 C CA . GLN A 1 503 ? 2.654 2.158 38.329 1.00 91.00 503 GLN A CA 1
ATOM 4074 C C . GLN A 1 503 ? 1.522 3.007 37.742 1.00 91.00 503 GLN A C 1
ATOM 4076 O O . GLN A 1 503 ? 1.791 3.907 36.947 1.00 91.00 503 GLN A O 1
ATOM 4081 N N . LEU A 1 504 ? 0.283 2.777 38.187 1.00 91.56 504 LEU A N 1
ATOM 4082 C CA . LEU A 1 504 ? -0.874 3.543 37.725 1.00 91.56 504 LEU A CA 1
ATOM 4083 C C . LEU A 1 504 ? -0.715 5.037 38.042 1.00 91.56 504 LEU A C 1
ATOM 4085 O O . LEU A 1 504 ? -0.938 5.882 37.180 1.00 91.56 504 LEU A O 1
ATOM 4089 N N . LYS A 1 505 ? -0.218 5.383 39.236 1.00 94.19 505 LYS A N 1
ATOM 4090 C CA . LYS A 1 505 ? 0.049 6.773 39.627 1.00 94.19 505 LYS A CA 1
ATOM 4091 C C . LYS A 1 505 ? 1.088 7.446 38.720 1.00 94.19 505 LYS A C 1
ATOM 4093 O O . LYS A 1 505 ? 0.933 8.626 38.411 1.00 94.19 505 LYS A O 1
ATOM 4098 N N . MET A 1 506 ? 2.118 6.733 38.249 1.00 93.69 506 MET A N 1
ATOM 4099 C CA . MET A 1 506 ? 3.098 7.271 37.285 1.00 93.69 506 MET A CA 1
ATOM 4100 C C . MET A 1 506 ? 2.502 7.475 35.881 1.00 93.69 506 MET A C 1
ATOM 4102 O O . MET A 1 506 ? 2.794 8.476 35.216 1.00 93.69 506 MET A O 1
ATOM 4106 N N . GLU A 1 507 ? 1.653 6.550 35.431 1.00 92.50 507 GLU A N 1
ATOM 4107 C CA . GLU A 1 507 ? 0.925 6.655 34.159 1.00 92.50 507 GLU A CA 1
ATOM 4108 C C . GLU A 1 507 ? -0.053 7.846 34.182 1.00 92.50 507 GLU A C 1
ATOM 4110 O O . GLU A 1 507 ? -0.069 8.670 33.255 1.00 92.50 507 GLU A O 1
ATOM 4115 N N . MET A 1 508 ? -0.776 8.010 35.296 1.00 94.62 508 MET A N 1
ATOM 4116 C CA . MET A 1 508 ? -1.607 9.181 35.577 1.00 94.62 508 MET A CA 1
ATOM 4117 C C . MET A 1 508 ? -0.766 10.461 35.601 1.00 94.62 508 MET A C 1
ATOM 4119 O O . MET A 1 508 ? -1.101 11.397 34.885 1.00 94.62 508 MET A O 1
ATOM 4123 N N . ALA A 1 509 ? 0.365 10.502 36.318 1.00 94.56 509 ALA A N 1
ATOM 4124 C CA . ALA A 1 509 ? 1.241 11.681 36.385 1.00 94.56 509 ALA A CA 1
ATOM 4125 C C . ALA A 1 509 ? 1.682 12.168 34.995 1.00 94.56 509 ALA A C 1
ATOM 4127 O O . ALA A 1 509 ? 1.661 13.362 34.697 1.00 94.56 509 ALA A O 1
ATOM 4128 N N . THR A 1 510 ? 2.066 11.230 34.126 1.00 93.38 510 THR A N 1
ATOM 4129 C CA . THR A 1 510 ? 2.471 11.522 32.745 1.00 93.38 510 THR A CA 1
ATOM 4130 C C . THR A 1 510 ? 1.317 12.120 31.945 1.00 93.38 510 THR A C 1
ATOM 4132 O O . THR A 1 510 ? 1.512 13.054 31.165 1.00 93.38 510 THR A O 1
ATOM 4135 N N . THR A 1 511 ? 0.112 11.588 32.136 1.00 93.06 511 THR A N 1
ATOM 4136 C CA . THR A 1 511 ? -1.093 12.078 31.465 1.00 93.06 511 THR A CA 1
ATOM 4137 C C . THR A 1 511 ? -1.488 13.453 31.984 1.00 93.06 511 THR A C 1
ATOM 4139 O O . THR A 1 511 ? -1.733 14.343 31.179 1.00 93.06 511 THR A O 1
ATOM 4142 N N . LEU A 1 512 ? -1.456 13.675 33.294 1.00 94.38 512 LEU A N 1
ATOM 4143 C CA . LEU A 1 512 ? -1.758 14.963 33.911 1.00 94.38 512 LEU A CA 1
ATOM 4144 C C . LEU A 1 512 ? -0.812 16.064 33.412 1.00 94.38 512 LEU A C 1
ATOM 4146 O O . LEU A 1 512 ? -1.282 17.068 32.880 1.00 94.38 512 LEU A O 1
ATOM 4150 N N . ARG A 1 513 ? 0.508 15.829 33.426 1.00 93.06 513 ARG A N 1
ATOM 4151 C CA . ARG A 1 513 ? 1.505 16.799 32.928 1.00 93.06 513 ARG A CA 1
ATOM 4152 C C . ARG A 1 513 ? 1.293 17.179 31.462 1.00 93.06 513 ARG A C 1
ATOM 4154 O O . ARG A 1 513 ? 1.439 18.341 31.102 1.00 93.06 513 ARG A O 1
ATOM 4161 N N . LYS A 1 514 ? 0.926 16.214 30.610 1.00 92.38 514 LYS A N 1
ATOM 4162 C CA . LYS A 1 514 ? 0.624 16.462 29.186 1.00 92.38 514 LYS A CA 1
ATOM 4163 C C . LYS A 1 514 ? -0.638 17.301 28.965 1.00 92.38 514 LYS A C 1
ATOM 4165 O O . LYS A 1 514 ? -0.806 17.818 27.867 1.00 92.38 514 LYS A O 1
ATOM 4170 N N . ASN A 1 515 ? -1.519 17.402 29.960 1.00 91.38 515 ASN A N 1
ATOM 4171 C CA . ASN A 1 515 ? -2.755 18.185 29.903 1.00 91.38 515 ASN A CA 1
ATOM 4172 C C . ASN A 1 515 ? -2.769 19.261 31.012 1.00 91.38 515 ASN A C 1
ATOM 4174 O O . ASN A 1 515 ? -3.816 19.515 31.596 1.00 91.38 515 ASN A O 1
ATOM 4178 N N . PHE A 1 516 ? -1.610 19.851 31.338 1.00 89.81 516 PHE A N 1
ATOM 4179 C CA . PHE A 1 516 ? -1.483 20.988 32.271 1.00 89.81 516 PHE A CA 1
ATOM 4180 C C . PHE A 1 516 ? -2.198 20.788 33.620 1.00 89.81 516 PHE A C 1
ATOM 4182 O O . PHE A 1 516 ? -2.858 21.681 34.140 1.00 89.81 516 PHE A O 1
ATOM 4189 N N . SER A 1 517 ? -2.104 19.579 34.165 1.00 93.81 517 SER A N 1
ATOM 4190 C CA . SER A 1 517 ? -2.761 19.170 35.406 1.00 93.81 517 SER A CA 1
ATOM 4191 C C . SER A 1 517 ? -1.751 18.491 36.323 1.00 93.81 517 SER A C 1
ATOM 4193 O O . SER A 1 517 ? -0.758 17.936 35.845 1.00 93.81 517 SER A O 1
ATOM 4195 N N . ASN A 1 518 ? -1.997 18.497 37.631 1.00 94.62 518 ASN A N 1
ATOM 4196 C CA . ASN A 1 518 ? -1.101 17.903 38.624 1.00 94.62 518 ASN A CA 1
ATOM 4197 C C . ASN A 1 518 ? -1.886 17.261 39.775 1.00 94.62 518 ASN A C 1
ATOM 4199 O O . ASN A 1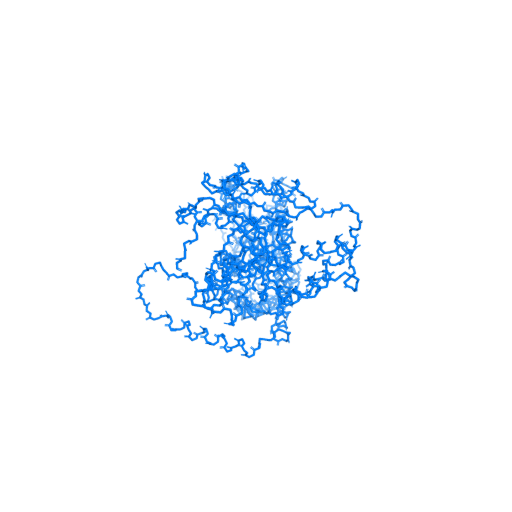 518 ? -3.065 17.541 39.976 1.00 94.62 518 ASN A O 1
ATOM 4203 N N . PHE A 1 519 ? -1.219 16.407 40.551 1.00 95.75 519 PHE A N 1
ATOM 4204 C CA . PHE A 1 519 ? -1.765 15.962 41.832 1.00 95.75 519 PHE A CA 1
ATOM 4205 C C . PHE A 1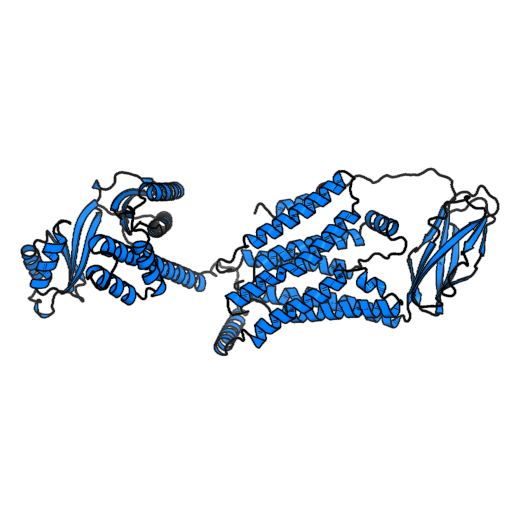 519 ? -1.760 17.122 42.829 1.00 95.75 519 PHE A C 1
ATOM 4207 O O . PHE A 1 519 ? -0.775 17.858 42.905 1.00 95.75 519 PHE A O 1
ATOM 4214 N N . SER A 1 520 ? -2.850 17.285 43.570 1.00 93.94 520 SER A N 1
ATOM 4215 C CA . SER A 1 520 ? -3.034 18.365 44.540 1.00 93.94 520 SER A CA 1
ATOM 4216 C C . SER A 1 520 ? -4.087 17.949 45.556 1.00 93.94 520 SER A C 1
ATOM 4218 O O . SER A 1 520 ? -5.021 17.247 45.187 1.00 93.94 520 SER A O 1
ATOM 4220 N N . GLU A 1 521 ? -3.935 18.368 46.809 1.00 91.62 521 GLU A N 1
ATOM 4221 C CA . GLU A 1 521 ? -4.905 18.091 47.868 1.00 91.62 521 GLU A CA 1
ATOM 4222 C C . GLU A 1 521 ? -6.170 18.925 47.637 1.00 91.62 521 GLU A C 1
ATOM 4224 O O . GLU A 1 521 ? -6.169 20.142 47.815 1.00 91.62 521 GLU A O 1
ATOM 4229 N N . VAL A 1 522 ? -7.246 18.269 47.209 1.00 92.69 522 VAL A N 1
ATOM 4230 C CA . VAL A 1 522 ? -8.537 18.891 46.883 1.00 92.69 522 VAL A CA 1
ATOM 4231 C C . VAL A 1 522 ? -9.714 18.233 47.602 1.00 92.69 522 VAL A C 1
ATOM 4233 O O . VAL A 1 522 ? -10.829 18.735 47.504 1.00 92.69 522 VAL A O 1
ATOM 4236 N N . LYS A 1 523 ? -9.497 17.154 48.368 1.00 89.50 523 LYS A N 1
ATOM 4237 C CA . LYS A 1 523 ? -10.553 16.405 49.067 1.00 89.50 523 LYS A CA 1
ATOM 4238 C C . LYS A 1 523 ? -11.406 17.290 49.976 1.00 89.50 523 LYS A C 1
ATOM 4240 O O . LYS A 1 523 ? -12.610 17.104 50.037 1.00 89.50 523 LYS A O 1
ATOM 4245 N N . HIS A 1 524 ? -10.810 18.290 50.623 1.00 90.75 524 HIS A N 1
ATOM 4246 C CA . HIS A 1 524 ? -11.517 19.232 51.501 1.00 90.75 524 HIS A CA 1
ATOM 4247 C C . HIS A 1 524 ? -12.587 20.087 50.785 1.00 90.75 524 HIS A C 1
ATOM 4249 O O . HIS A 1 524 ? -13.463 20.649 51.449 1.00 90.75 524 HIS A O 1
ATOM 4255 N N . MET A 1 525 ? -12.525 20.174 49.450 1.00 90.12 525 MET A N 1
ATOM 4256 C CA . MET A 1 525 ? -13.506 20.856 48.595 1.00 90.12 525 MET A CA 1
ATOM 4257 C C . MET A 1 525 ? -14.721 19.979 48.249 1.00 90.12 525 MET A C 1
ATOM 4259 O O . MET A 1 525 ? -15.622 20.449 47.556 1.00 90.12 525 MET A O 1
ATOM 4263 N N . PHE A 1 526 ? -14.747 18.729 48.716 1.00 88.25 526 PHE A N 1
ATOM 4264 C CA . PHE A 1 526 ? -15.841 17.785 48.522 1.00 88.25 526 PHE A CA 1
ATOM 4265 C C . PHE A 1 526 ? -16.396 17.316 49.869 1.00 88.25 526 PHE A C 1
ATOM 4267 O O . PHE A 1 526 ? -15.655 17.214 50.849 1.00 88.25 526 PHE A O 1
ATOM 4274 N N . ASP A 1 527 ? -17.686 17.005 49.888 1.00 83.00 527 ASP A N 1
ATOM 4275 C CA . ASP A 1 527 ? -18.346 16.259 50.950 1.00 83.00 527 ASP A CA 1
ATOM 4276 C C . ASP A 1 527 ? -18.403 14.778 50.552 1.00 83.00 527 ASP A C 1
ATOM 4278 O O . ASP A 1 527 ? -18.809 14.415 49.446 1.00 83.00 527 ASP A O 1
ATOM 4282 N N . GLU A 1 528 ? -17.886 13.920 51.429 1.00 87.31 528 GLU A N 1
ATOM 4283 C CA . GLU A 1 528 ? -17.812 12.470 51.236 1.00 87.31 528 GLU A CA 1
ATOM 4284 C C . GLU A 1 528 ? -19.083 11.847 51.820 1.00 87.31 528 GLU A C 1
ATOM 4286 O O . GLU A 1 528 ? -19.244 11.826 53.038 1.00 87.31 528 GLU A O 1
ATOM 4291 N N . GLN A 1 529 ? -19.994 11.381 50.963 1.00 83.06 529 GLN A N 1
ATOM 4292 C CA . GLN A 1 529 ? -21.316 10.897 51.374 1.00 83.06 529 GLN A CA 1
ATOM 4293 C C . GLN A 1 529 ? -21.679 9.587 50.668 1.00 83.06 529 GLN A C 1
ATOM 4295 O O . GLN A 1 529 ? -21.300 9.324 49.522 1.00 83.06 529 GLN A O 1
ATOM 4300 N N . GLY A 1 530 ? -22.421 8.739 51.370 1.00 82.19 530 GLY A N 1
ATOM 4301 C CA . GLY A 1 530 ? -23.138 7.614 50.791 1.00 82.19 530 GLY A CA 1
ATOM 4302 C C . GLY A 1 530 ? -24.497 8.061 50.271 1.00 82.19 530 GLY A C 1
ATOM 4303 O O . GLY A 1 530 ? -25.128 8.931 50.862 1.00 82.19 530 GLY A O 1
ATOM 4304 N N . TYR A 1 531 ? -24.971 7.459 49.185 1.00 82.75 531 TYR A N 1
ATOM 4305 C CA . TYR A 1 531 ? -26.332 7.683 48.715 1.00 82.75 531 TYR A CA 1
ATOM 4306 C C . TYR A 1 531 ? -27.012 6.381 48.292 1.00 82.75 531 TYR A C 1
ATOM 4308 O O . TYR A 1 531 ? -26.365 5.463 47.781 1.00 82.75 531 TYR A O 1
ATOM 4316 N N . VAL A 1 532 ? -28.326 6.305 48.506 1.00 83.81 532 VAL A N 1
ATOM 4317 C CA . VAL A 1 532 ? -29.190 5.193 48.090 1.00 83.81 532 VAL A CA 1
ATOM 4318 C C . VAL A 1 532 ? -30.309 5.746 47.215 1.00 83.81 532 VAL A C 1
ATOM 4320 O O . VAL A 1 532 ? -31.104 6.563 47.667 1.00 83.81 532 VAL A O 1
ATOM 4323 N N . GLU A 1 533 ? -30.372 5.311 45.960 1.00 84.38 533 GLU A N 1
ATOM 4324 C CA . GLU A 1 533 ? -31.451 5.630 45.025 1.00 84.38 533 GLU A CA 1
ATOM 4325 C C . GLU A 1 533 ? -32.506 4.528 45.056 1.00 84.38 533 GLU A C 1
ATOM 4327 O O . GLU A 1 533 ? -32.208 3.348 44.836 1.00 84.38 533 GLU A O 1
ATOM 4332 N N . ALA A 1 534 ? -33.749 4.910 45.335 1.00 85.12 534 ALA A N 1
ATOM 4333 C CA . ALA A 1 534 ? -34.853 3.975 45.443 1.00 85.12 534 ALA A CA 1
ATOM 4334 C C . ALA A 1 534 ? -36.155 4.553 44.880 1.00 85.12 534 ALA A C 1
ATOM 4336 O O . ALA A 1 534 ? -36.403 5.758 44.937 1.00 85.12 534 ALA A O 1
ATOM 4337 N N . ILE A 1 535 ? -36.999 3.669 44.347 1.00 85.06 535 ILE A N 1
ATOM 4338 C CA . ILE A 1 535 ? -38.323 4.022 43.832 1.00 85.06 535 ILE A CA 1
ATOM 4339 C C . ILE A 1 535 ? -39.360 3.838 44.940 1.00 85.06 535 ILE A C 1
ATOM 4341 O O . ILE A 1 535 ? -39.489 2.748 45.513 1.00 85.06 535 ILE A O 1
ATOM 4345 N N . ALA A 1 536 ? -40.127 4.894 45.215 1.00 82.31 536 ALA A N 1
ATOM 4346 C CA . ALA A 1 536 ? -41.276 4.821 46.113 1.00 82.31 536 ALA A CA 1
ATOM 4347 C C . ALA A 1 536 ? -42.478 4.137 45.440 1.00 82.31 536 ALA A C 1
ATOM 4349 O O . ALA A 1 536 ? -42.821 4.421 44.292 1.00 82.31 536 ALA A O 1
ATOM 4350 N N . SER A 1 537 ? -43.171 3.271 46.184 1.00 72.62 537 SER A N 1
ATOM 4351 C CA . SER A 1 537 ? -44.392 2.597 45.720 1.00 72.62 537 SER A CA 1
ATOM 4352 C C . SER A 1 537 ? -45.538 3.580 45.431 1.00 72.62 537 SER A C 1
ATOM 4354 O O . SER A 1 537 ? -45.686 4.604 46.105 1.00 72.62 537 SER A O 1
ATOM 4356 N N . GLU A 1 538 ? -46.404 3.244 44.464 1.00 66.75 538 GLU A N 1
ATOM 4357 C CA . GLU A 1 538 ? -47.568 4.061 44.084 1.00 66.75 538 GLU A CA 1
ATOM 4358 C C . GLU A 1 538 ? -48.488 4.374 45.278 1.00 66.75 538 GLU A C 1
ATOM 4360 O O . GLU A 1 538 ? -48.968 5.503 45.416 1.00 66.75 538 GLU A O 1
ATOM 4365 N N . ASN A 1 539 ? -48.628 3.412 46.197 1.00 62.94 539 ASN A N 1
ATOM 4366 C CA . ASN A 1 539 ? -49.487 3.490 47.383 1.00 62.94 539 ASN A CA 1
ATOM 4367 C C . ASN A 1 539 ? -48.967 4.420 48.493 1.00 62.94 539 ASN A C 1
ATOM 4369 O O . ASN A 1 539 ? -49.705 4.686 49.437 1.00 62.94 539 ASN A O 1
ATOM 4373 N N . LYS A 1 540 ? -47.723 4.912 48.406 1.00 62.81 540 LYS A N 1
ATOM 4374 C CA . LYS A 1 540 ? -47.140 5.827 49.405 1.00 62.81 540 LYS A CA 1
ATOM 4375 C C . LYS A 1 540 ? -47.469 7.311 49.167 1.00 62.81 540 LYS A C 1
ATOM 4377 O O . LYS A 1 540 ? -47.017 8.163 49.921 1.00 62.81 540 LYS A O 1
ATOM 4382 N N . ALA A 1 541 ? -48.282 7.637 48.157 1.00 51.84 541 ALA A N 1
ATOM 4383 C CA . ALA A 1 541 ? -48.682 9.014 47.864 1.00 51.84 541 ALA A CA 1
ATOM 4384 C C . ALA A 1 541 ? -49.889 9.465 48.710 1.00 51.84 541 ALA A C 1
ATOM 4386 O O . ALA A 1 541 ? -51.031 9.471 48.248 1.00 51.84 541 ALA A O 1
ATOM 4387 N N . GLY A 1 542 ? -49.615 9.869 49.953 1.00 54.22 542 GLY A N 1
ATOM 4388 C CA . GLY A 1 542 ? -50.357 10.959 50.597 1.00 54.22 542 GLY A CA 1
ATOM 4389 C C . GLY A 1 542 ? -49.967 12.310 49.978 1.00 54.22 542 GLY A C 1
ATOM 4390 O O . GLY A 1 542 ? -49.090 12.360 49.122 1.00 54.22 542 GLY A O 1
ATOM 4391 N N . SER A 1 543 ? -50.623 13.402 50.380 1.00 54.16 543 SER A N 1
ATOM 4392 C CA . SER A 1 543 ? -50.660 14.714 49.699 1.00 54.16 543 SER A CA 1
ATOM 4393 C C . SER A 1 543 ? -49.329 15.448 49.433 1.00 54.16 543 SER A C 1
ATOM 4395 O O . SER A 1 543 ? -49.372 16.528 48.854 1.00 54.16 543 SER A O 1
ATOM 4397 N N . ASP A 1 544 ? -48.173 14.898 49.803 1.00 72.56 544 ASP A N 1
ATOM 4398 C CA . ASP A 1 544 ? -46.851 15.397 49.416 1.00 72.56 544 ASP A CA 1
ATOM 4399 C C . ASP A 1 544 ? -45.823 14.247 49.475 1.00 72.56 544 ASP A C 1
ATOM 4401 O O . ASP A 1 544 ? -45.666 13.597 50.508 1.00 72.56 544 ASP A O 1
ATOM 4405 N N . LEU A 1 545 ? -45.154 13.957 48.354 1.00 75.56 545 LEU A N 1
ATOM 4406 C CA . LEU A 1 545 ? -44.190 12.857 48.240 1.00 75.56 545 LEU A CA 1
ATOM 4407 C C . LEU A 1 545 ? -42.924 13.141 49.057 1.00 75.56 545 LEU A C 1
ATOM 4409 O O . LEU A 1 545 ? -42.364 12.216 49.642 1.00 75.56 545 LEU A O 1
ATOM 4413 N N . LEU A 1 546 ? -42.488 14.405 49.114 1.00 76.50 546 LEU A N 1
ATOM 4414 C CA . LEU A 1 546 ? -41.260 14.782 49.810 1.00 76.50 546 LEU A CA 1
ATOM 4415 C C . LEU A 1 546 ? -41.394 14.533 51.311 1.00 76.50 546 LEU A C 1
ATOM 4417 O O . LEU A 1 546 ? -40.529 13.896 51.898 1.00 76.50 546 LEU A O 1
ATOM 4421 N N . SER A 1 547 ? -42.504 14.961 51.917 1.00 77.25 547 SER A N 1
ATOM 4422 C CA . SER A 1 547 ? -42.729 14.796 53.358 1.00 77.25 547 SER A CA 1
ATOM 4423 C C . SER A 1 547 ? -42.752 13.326 53.790 1.00 77.25 547 SER A C 1
ATOM 4425 O O . SER A 1 547 ? -42.060 12.964 54.740 1.00 77.25 547 SER A O 1
ATOM 4427 N N . ALA A 1 548 ? -43.451 12.465 53.044 1.00 79.38 548 ALA A N 1
ATOM 4428 C CA . ALA A 1 548 ? -43.491 11.028 53.316 1.00 79.38 548 ALA A CA 1
ATOM 4429 C C . ALA A 1 548 ? -42.103 10.368 53.200 1.00 79.38 548 ALA A C 1
ATOM 4431 O O . ALA A 1 548 ? -41.745 9.513 54.008 1.00 79.38 548 ALA A O 1
ATOM 4432 N N . CYS A 1 549 ? -41.298 10.781 52.217 1.00 81.75 549 CYS A N 1
ATOM 4433 C CA . CYS A 1 549 ? -39.952 10.239 52.034 1.00 81.75 549 CYS A CA 1
ATOM 4434 C C . CYS A 1 549 ? -38.982 10.739 53.108 1.00 81.75 549 CYS A C 1
ATOM 4436 O O . CYS A 1 549 ? -38.124 9.978 53.540 1.00 81.75 549 CYS A O 1
ATOM 4438 N N . THR A 1 550 ? -39.130 11.981 53.573 1.00 81.00 550 THR A N 1
ATOM 4439 C CA . THR A 1 550 ? -38.314 12.535 54.661 1.00 81.00 550 THR A CA 1
ATOM 4440 C C . THR A 1 550 ? -38.572 11.822 55.989 1.00 81.00 550 THR A C 1
ATOM 4442 O O . THR A 1 550 ? -37.628 11.560 56.729 1.00 81.00 550 THR A O 1
ATOM 4445 N N . GLU A 1 551 ? -39.817 11.449 56.294 1.00 82.38 551 GLU A N 1
ATOM 4446 C CA . GLU A 1 551 ? -40.124 10.647 57.489 1.00 82.38 551 GLU A CA 1
ATOM 4447 C C . GLU A 1 551 ? -39.480 9.251 57.415 1.00 82.38 551 GLU A C 1
ATOM 4449 O O . GLU A 1 551 ? -38.775 8.842 58.341 1.00 82.38 551 GLU A O 1
ATOM 4454 N N . ASP A 1 552 ? -39.635 8.565 56.278 1.00 86.25 552 ASP A N 1
ATOM 4455 C CA . ASP A 1 552 ? -39.019 7.256 56.031 1.00 86.25 552 ASP A CA 1
ATOM 4456 C C . ASP A 1 552 ? -37.474 7.323 56.046 1.00 86.25 552 ASP A C 1
ATOM 4458 O O . ASP A 1 552 ? -36.808 6.384 56.488 1.00 86.25 552 ASP A O 1
ATOM 4462 N N . ALA A 1 553 ? -36.887 8.433 55.586 1.00 83.31 553 ALA A N 1
ATOM 4463 C CA . ALA A 1 553 ? -35.444 8.675 55.610 1.00 83.31 553 ALA A CA 1
ATOM 4464 C C . ALA A 1 553 ? -34.898 8.743 57.034 1.00 83.31 553 ALA A C 1
ATOM 4466 O O . ALA A 1 553 ? -33.888 8.106 57.338 1.00 83.31 553 ALA A O 1
ATOM 4467 N N . ILE A 1 554 ? -35.592 9.468 57.915 1.00 84.81 554 ILE A N 1
ATOM 4468 C CA . ILE A 1 554 ? -35.225 9.584 59.328 1.00 84.81 554 ILE A CA 1
ATOM 4469 C C . ILE A 1 554 ? -35.276 8.204 59.996 1.00 84.81 554 ILE A C 1
ATOM 4471 O O . ILE A 1 554 ? -34.367 7.851 60.749 1.00 84.81 554 ILE A O 1
ATOM 4475 N N . GLU A 1 555 ? -36.294 7.392 59.691 1.00 86.19 555 GLU A N 1
ATOM 4476 C CA . GLU A 1 555 ? -36.395 6.021 60.206 1.00 86.19 555 GLU A CA 1
ATOM 4477 C C . GLU A 1 555 ? -35.277 5.109 59.666 1.00 86.19 555 GLU A C 1
ATOM 4479 O O . GLU A 1 555 ? -34.705 4.302 60.410 1.00 86.19 555 GLU A O 1
ATOM 4484 N N . ALA A 1 556 ? -34.917 5.257 58.388 1.00 85.81 556 ALA A N 1
ATOM 4485 C CA . ALA A 1 556 ? -33.837 4.501 57.758 1.00 85.81 556 ALA A CA 1
ATOM 4486 C C . ALA A 1 556 ? -32.430 4.925 58.229 1.00 85.81 556 ALA A C 1
ATOM 4488 O O . ALA A 1 556 ? -31.497 4.123 58.121 1.00 85.81 556 ALA A O 1
ATOM 4489 N N . GLY A 1 557 ? -32.284 6.132 58.787 1.00 83.19 557 GLY A N 1
ATOM 4490 C CA . GLY A 1 557 ? -31.006 6.723 59.197 1.00 83.19 557 GLY A CA 1
ATOM 4491 C C . GLY A 1 557 ? -30.298 7.504 58.086 1.00 83.19 557 GLY A C 1
ATOM 4492 O O . GLY A 1 557 ? -29.078 7.615 58.108 1.00 83.19 557 GLY A O 1
ATOM 4493 N N . ALA A 1 558 ? -31.039 8.004 57.098 1.00 84.81 558 ALA A N 1
ATOM 4494 C CA . ALA A 1 558 ? -30.517 8.923 56.094 1.00 84.81 558 ALA A CA 1
ATOM 4495 C C . ALA A 1 558 ? -30.468 10.363 56.640 1.00 84.81 558 ALA A C 1
ATOM 4497 O O . ALA A 1 558 ? -31.335 10.789 57.400 1.00 84.81 558 ALA A O 1
ATOM 4498 N N . GLU A 1 559 ? -29.429 11.096 56.254 1.00 81.06 559 GLU A N 1
ATOM 4499 C CA . GLU A 1 559 ? -29.162 12.481 56.649 1.00 81.06 559 GLU A CA 1
ATOM 4500 C C . GLU A 1 559 ? -29.947 13.489 55.804 1.00 81.06 559 GLU A C 1
ATOM 4502 O O . GLU A 1 559 ? -30.306 14.550 56.310 1.00 81.06 559 GLU A O 1
ATOM 4507 N N . ASP A 1 560 ? -30.220 13.164 54.537 1.00 78.06 560 ASP A N 1
ATOM 4508 C CA . ASP A 1 560 ? -30.935 14.051 53.615 1.00 78.06 560 ASP A CA 1
ATOM 4509 C C . ASP A 1 560 ? -31.691 13.269 52.525 1.00 78.06 560 ASP A C 1
ATOM 4511 O O . ASP A 1 560 ? -31.414 12.088 52.281 1.00 78.06 560 ASP A O 1
ATOM 4515 N N . VAL A 1 561 ? -32.647 13.930 51.865 1.00 80.31 561 VAL A N 1
ATOM 4516 C CA . VAL A 1 561 ? -33.504 13.356 50.818 1.00 80.31 561 VAL A CA 1
ATOM 4517 C C . VAL A 1 561 ? -33.627 14.303 49.631 1.00 80.31 561 VAL A C 1
ATOM 4519 O O . VAL A 1 561 ? -34.153 15.408 49.743 1.00 80.31 561 VAL A O 1
ATOM 4522 N N . GLU A 1 562 ? -33.245 13.819 48.453 1.00 76.44 562 GLU A N 1
ATOM 4523 C CA . GLU A 1 562 ? -33.397 14.529 47.186 1.00 76.44 562 GLU A CA 1
ATOM 4524 C C . GLU A 1 562 ? -34.377 13.786 46.270 1.00 76.44 562 GLU A C 1
ATOM 4526 O O . GLU A 1 562 ? -34.221 12.593 45.989 1.00 76.44 562 GLU A O 1
ATOM 4531 N N . ILE A 1 563 ? -35.381 14.488 45.740 1.00 76.38 563 ILE A N 1
ATOM 4532 C CA . ILE A 1 563 ? -36.240 13.936 44.686 1.00 76.38 563 ILE A CA 1
ATOM 4533 C C . ILE A 1 563 ? -35.518 14.097 43.349 1.00 76.38 563 ILE A C 1
ATOM 4535 O O . ILE A 1 563 ? -35.368 15.202 42.834 1.00 76.38 563 ILE A O 1
ATOM 4539 N N . MET A 1 564 ? -35.092 12.975 42.772 1.00 74.25 564 MET A N 1
ATOM 4540 C CA . MET A 1 564 ? -34.382 12.949 41.492 1.00 74.25 564 MET A CA 1
ATOM 4541 C C . MET A 1 564 ? -35.345 13.047 40.309 1.00 74.25 564 MET A C 1
ATOM 4543 O O . MET A 1 564 ? -35.013 13.629 39.276 1.00 74.25 564 MET A O 1
ATOM 4547 N N . ASN A 1 565 ? -36.531 12.447 40.442 1.00 74.62 565 ASN A N 1
ATOM 4548 C CA . ASN A 1 565 ? -37.578 12.493 39.429 1.00 74.62 565 ASN A CA 1
ATOM 4549 C C . ASN A 1 565 ? -38.951 12.237 40.065 1.00 74.62 565 ASN A C 1
ATOM 4551 O O . ASN A 1 565 ? -39.203 11.154 40.596 1.00 74.62 565 ASN A O 1
ATOM 4555 N N . GLU A 1 566 ? -39.843 13.223 39.974 1.00 74.44 566 GLU A N 1
ATOM 4556 C CA . GLU A 1 566 ? -41.208 13.137 40.502 1.00 74.44 566 GLU A CA 1
ATOM 4557 C C . GLU A 1 566 ? -42.074 12.112 39.752 1.00 74.44 566 GLU A C 1
ATOM 4559 O O . GLU A 1 566 ? -42.836 11.377 40.378 1.00 74.44 566 GLU A O 1
ATOM 4564 N N . GLU A 1 567 ? -41.938 12.008 38.426 1.00 72.25 567 GLU A N 1
ATOM 4565 C CA . GLU A 1 567 ? -42.765 11.125 37.591 1.00 72.25 567 GLU A CA 1
ATOM 4566 C C . GLU A 1 567 ? -42.453 9.648 37.842 1.00 72.25 567 GLU A C 1
ATOM 4568 O O . GLU A 1 567 ? -43.359 8.824 37.960 1.00 72.25 567 GLU A O 1
ATOM 4573 N N . SER A 1 568 ? -41.165 9.307 37.949 1.00 74.69 568 SER A N 1
ATOM 4574 C CA . SER A 1 568 ? -40.726 7.943 38.262 1.00 74.69 568 SER A CA 1
ATOM 4575 C C . SER A 1 568 ? -40.633 7.670 39.763 1.00 74.69 568 SER A C 1
ATOM 4577 O O . SER A 1 568 ? -40.258 6.563 40.145 1.00 74.69 568 SER A O 1
ATOM 4579 N N . ARG A 1 569 ? -40.924 8.674 40.605 1.00 79.69 569 ARG A N 1
ATOM 4580 C CA . ARG A 1 569 ? -40.764 8.646 42.069 1.00 79.69 569 ARG A CA 1
ATOM 4581 C C . ARG A 1 569 ? -39.392 8.130 42.511 1.00 79.69 569 ARG A C 1
ATOM 4583 O O . ARG A 1 569 ? -39.292 7.351 43.460 1.00 79.69 569 ARG A O 1
ATOM 4590 N N . LEU A 1 570 ? -38.351 8.537 41.785 1.00 80.06 570 LEU A N 1
ATOM 4591 C CA . LEU A 1 570 ? -36.974 8.182 42.103 1.00 80.06 570 LEU A CA 1
ATOM 4592 C C . LEU A 1 570 ? -36.445 9.166 43.139 1.00 80.06 570 LEU A C 1
ATOM 4594 O O . LEU A 1 570 ? -36.401 10.374 42.890 1.00 80.06 570 LEU A O 1
ATOM 4598 N N . ILE A 1 571 ? -36.046 8.637 44.288 1.00 82.56 571 ILE A N 1
ATOM 4599 C CA . ILE A 1 571 ? -35.595 9.415 45.437 1.00 82.56 571 ILE A CA 1
ATOM 4600 C C . ILE A 1 571 ? -34.186 8.970 45.798 1.00 82.56 571 ILE A C 1
ATOM 4602 O O . ILE A 1 571 ? -33.883 7.776 45.788 1.00 82.56 571 ILE A O 1
ATOM 4606 N N . ARG A 1 572 ? -33.333 9.936 46.122 1.00 82.44 572 ARG A N 1
ATOM 4607 C CA . ARG A 1 572 ? -31.983 9.720 46.619 1.00 82.44 572 ARG A CA 1
ATOM 4608 C C . ARG A 1 572 ? -31.934 10.058 48.104 1.00 82.44 572 ARG A C 1
ATOM 4610 O O . ARG A 1 572 ? -32.203 11.186 48.491 1.00 82.44 572 ARG A O 1
ATOM 4617 N N . PHE A 1 573 ? -31.546 9.084 48.913 1.00 85.25 573 PHE A N 1
ATOM 4618 C CA . PHE A 1 573 ? -31.323 9.229 50.348 1.00 85.25 573 PHE A CA 1
ATOM 4619 C C . PHE A 1 573 ? -29.818 9.352 50.604 1.00 85.25 573 PHE A C 1
ATOM 4621 O O . PHE A 1 573 ? -29.077 8.431 50.256 1.00 85.25 573 PHE A O 1
ATOM 4628 N N . LEU A 1 574 ? -29.359 10.467 51.173 1.00 82.25 574 LEU A N 1
ATOM 4629 C CA . LEU A 1 574 ? -27.952 10.703 51.526 1.00 82.25 574 LEU A CA 1
ATOM 4630 C C . LEU A 1 574 ? -27.674 10.213 52.952 1.00 82.25 574 LEU A C 1
ATOM 4632 O O . LEU A 1 574 ? -28.540 10.306 53.813 1.00 82.25 574 LEU A O 1
ATOM 4636 N N . CYS A 1 575 ? -26.490 9.668 53.219 1.00 86.25 575 CYS A N 1
ATOM 4637 C CA . CYS A 1 575 ? -26.091 9.150 54.533 1.00 86.25 575 CYS A CA 1
ATOM 4638 C C . CYS A 1 575 ? -24.563 9.105 54.684 1.00 86.25 575 CYS A C 1
ATOM 4640 O O . CYS A 1 575 ? -23.826 9.298 53.712 1.00 86.25 575 CYS A O 1
ATOM 4642 N N . ASP A 1 576 ? -24.069 8.783 55.882 1.00 84.56 576 ASP A N 1
ATOM 4643 C CA . ASP A 1 576 ? -22.651 8.466 56.073 1.00 84.56 576 ASP A CA 1
ATOM 4644 C C . ASP A 1 576 ? -22.253 7.253 55.195 1.00 84.56 576 ASP A C 1
ATOM 4646 O O . ASP A 1 576 ? -22.969 6.242 55.168 1.00 84.56 576 ASP A O 1
ATOM 4650 N N . PRO A 1 577 ? -21.106 7.289 54.483 1.00 82.81 577 PRO A N 1
ATOM 4651 C CA . PRO A 1 577 ? -20.657 6.186 53.632 1.00 82.81 577 PRO A CA 1
ATOM 4652 C C . PRO A 1 577 ? -20.564 4.815 54.323 1.00 82.81 577 PRO A C 1
ATOM 4654 O O . P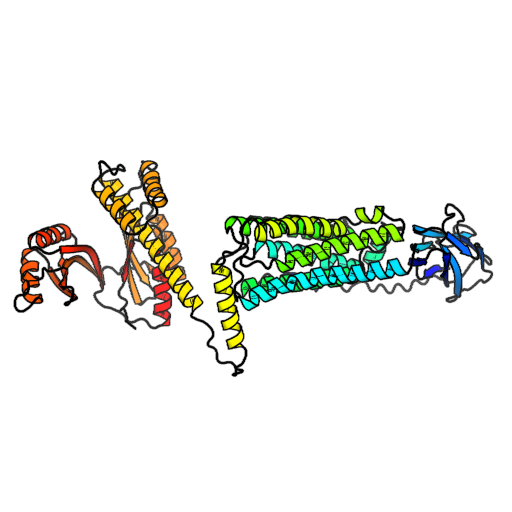RO A 1 577 ? -20.604 3.788 53.643 1.00 82.81 577 PRO A O 1
ATOM 4657 N N . ASN A 1 578 ? -20.412 4.776 55.649 1.00 85.81 578 ASN A N 1
ATOM 4658 C CA . ASN A 1 578 ? -20.355 3.540 56.430 1.00 85.81 578 ASN A CA 1
ATOM 4659 C C . ASN A 1 578 ? -21.746 2.978 56.774 1.00 85.81 578 ASN A C 1
ATOM 4661 O O . ASN A 1 578 ? -21.845 1.820 57.180 1.00 85.81 578 ASN A O 1
ATOM 4665 N N . GLU A 1 579 ? -22.815 3.761 56.606 1.00 87.06 579 GLU A N 1
ATOM 4666 C CA . GLU A 1 579 ? -24.192 3.368 56.926 1.00 87.06 579 GLU A CA 1
ATOM 4667 C C . GLU A 1 579 ? -25.025 2.961 55.696 1.00 87.06 579 GLU A C 1
ATOM 4669 O O . GLU A 1 579 ? -26.164 2.522 55.853 1.00 87.06 579 GLU A O 1
ATOM 4674 N N . ILE A 1 580 ? -24.454 3.002 54.483 1.00 86.31 580 ILE A N 1
ATOM 4675 C CA . ILE A 1 580 ? -25.148 2.686 53.216 1.00 86.31 580 ILE A CA 1
ATOM 4676 C C . ILE A 1 580 ? -25.911 1.352 53.281 1.00 86.31 580 ILE A C 1
ATOM 4678 O O . ILE A 1 580 ? -27.090 1.294 52.929 1.00 86.31 580 ILE A O 1
ATOM 4682 N N . ASP A 1 581 ? -25.271 0.277 53.754 1.00 84.25 581 ASP A N 1
ATOM 4683 C CA . ASP A 1 581 ? -25.896 -1.054 53.819 1.00 84.25 581 ASP A CA 1
ATOM 4684 C C . ASP A 1 581 ? -27.081 -1.092 54.797 1.00 84.25 581 ASP A C 1
ATOM 4686 O O . ASP A 1 581 ? -28.087 -1.770 54.553 1.00 84.25 581 ASP A O 1
ATOM 4690 N N . ARG A 1 582 ? -26.986 -0.338 55.899 1.00 88.69 582 ARG A N 1
ATOM 4691 C CA . ARG A 1 582 ? -28.053 -0.209 56.895 1.00 88.69 582 ARG A CA 1
ATOM 4692 C C . ARG A 1 582 ? -29.242 0.539 56.297 1.00 88.69 582 ARG A C 1
ATOM 4694 O O . ARG A 1 582 ? -30.351 0.006 56.347 1.00 88.69 582 ARG A O 1
ATOM 4701 N N . VAL A 1 583 ? -29.004 1.714 55.712 1.00 88.75 583 VAL A N 1
ATOM 4702 C CA . VAL A 1 583 ? -30.041 2.558 55.093 1.00 88.75 583 VAL A CA 1
ATOM 4703 C C . VAL A 1 583 ? -30.740 1.794 53.973 1.00 88.75 583 VAL A C 1
ATOM 4705 O O . VAL A 1 583 ? -31.963 1.678 53.976 1.00 88.75 583 VAL A O 1
ATOM 4708 N N . ARG A 1 584 ? -29.975 1.151 53.081 1.00 88.75 584 ARG A N 1
ATOM 4709 C CA . ARG A 1 584 ? -30.509 0.292 52.018 1.00 88.75 584 ARG A CA 1
ATOM 4710 C C . ARG A 1 584 ? -31.454 -0.782 52.557 1.00 88.75 584 ARG A C 1
ATOM 4712 O O . ARG A 1 584 ? -32.576 -0.913 52.078 1.00 88.75 584 ARG A O 1
ATOM 4719 N N . THR A 1 585 ? -31.005 -1.547 53.551 1.00 87.88 585 THR A N 1
ATOM 4720 C CA . THR A 1 585 ? -31.790 -2.660 54.106 1.00 87.88 585 THR A CA 1
ATOM 4721 C C . THR A 1 585 ? -33.081 -2.165 54.764 1.00 87.88 585 THR A C 1
ATOM 4723 O O . THR A 1 585 ? -34.104 -2.848 54.713 1.00 87.88 585 THR A O 1
ATOM 4726 N N . GLN A 1 586 ? -33.053 -0.992 55.403 1.00 89.12 586 GLN A N 1
ATOM 4727 C CA . GLN A 1 586 ? -34.250 -0.410 56.012 1.00 89.12 586 GLN A CA 1
ATOM 4728 C C . GLN A 1 586 ? -35.221 0.135 54.965 1.00 89.12 586 GLN A C 1
ATOM 4730 O O . GLN A 1 586 ? -36.414 -0.138 55.062 1.00 89.12 586 GLN A O 1
ATOM 4735 N N . LEU A 1 587 ? -34.731 0.798 53.917 1.00 87.50 587 LEU A N 1
ATOM 4736 C CA . LEU A 1 587 ? -35.570 1.255 52.807 1.00 87.50 587 LEU A CA 1
ATOM 4737 C C . LEU A 1 587 ? -36.268 0.080 52.099 1.00 87.50 587 LEU A C 1
ATOM 4739 O O . LEU A 1 587 ? -37.469 0.153 51.835 1.00 87.50 587 LEU A O 1
ATOM 4743 N N . GLU A 1 588 ? -35.568 -1.039 51.877 1.00 87.94 588 GLU A N 1
ATOM 4744 C CA . GLU A 1 588 ? -36.171 -2.265 51.326 1.00 87.94 588 GLU A CA 1
ATOM 4745 C C . GLU A 1 588 ? -37.311 -2.797 52.223 1.00 87.94 588 GLU A C 1
ATOM 4747 O O . GLU A 1 588 ? -38.366 -3.190 51.722 1.00 87.94 588 GLU A O 1
ATOM 4752 N N . LYS A 1 589 ? -37.154 -2.753 53.556 1.00 88.38 589 LYS A N 1
ATOM 4753 C CA . LYS A 1 589 ? -38.213 -3.148 54.510 1.00 88.38 589 LYS A CA 1
ATOM 4754 C C . LYS A 1 589 ? -39.391 -2.182 54.533 1.00 88.38 589 LYS A C 1
ATOM 4756 O O . LYS A 1 589 ? -40.528 -2.622 54.683 1.00 88.38 589 LYS A O 1
ATOM 4761 N N . LEU A 1 590 ? -39.125 -0.890 54.363 1.00 86.12 590 LEU A N 1
ATOM 4762 C CA . LEU A 1 590 ? -40.143 0.152 54.247 1.00 86.12 590 LEU A CA 1
ATOM 4763 C C . LEU A 1 590 ? -40.874 0.094 52.893 1.00 86.12 590 LEU A C 1
ATOM 4765 O O . LEU A 1 590 ? -41.795 0.874 52.663 1.00 86.12 590 LEU A O 1
ATOM 4769 N N . GLY A 1 591 ? -40.517 -0.840 52.003 1.00 84.00 591 GLY A N 1
ATOM 4770 C CA . GLY A 1 591 ? -41.214 -1.085 50.742 1.00 84.00 591 GLY A CA 1
ATOM 4771 C C . GLY A 1 591 ? -40.716 -0.236 49.574 1.00 84.00 591 GLY A C 1
ATOM 4772 O O . GLY A 1 591 ? -41.437 -0.096 48.584 1.00 84.00 591 GLY A O 1
ATOM 4773 N N . TYR A 1 592 ? -39.513 0.333 49.678 1.00 85.75 592 TYR A N 1
ATOM 4774 C CA . TYR A 1 592 ? -38.836 0.970 48.553 1.00 85.75 592 TYR A CA 1
ATOM 4775 C C . TYR A 1 592 ? -38.131 -0.074 47.687 1.00 85.75 592 TYR A C 1
ATOM 4777 O O . TYR A 1 592 ? -37.483 -0.995 48.189 1.00 85.75 592 TYR A O 1
ATOM 4785 N N . ALA A 1 593 ? -38.215 0.095 46.369 1.00 84.69 593 ALA A N 1
ATOM 4786 C CA . ALA A 1 593 ? -37.417 -0.688 45.436 1.00 84.69 593 ALA A CA 1
ATOM 4787 C C . ALA A 1 593 ? -36.063 0.005 45.248 1.00 84.69 593 ALA A C 1
ATOM 4789 O O . ALA A 1 593 ? -35.961 0.964 44.484 1.00 84.69 593 ALA A O 1
ATOM 4790 N N . VAL A 1 594 ? -35.039 -0.450 45.975 1.00 84.56 594 VAL A N 1
ATOM 4791 C CA . VAL A 1 594 ? -33.682 0.104 45.861 1.00 84.56 594 VAL A CA 1
ATOM 4792 C C . VAL A 1 594 ? -33.099 -0.249 44.496 1.00 84.56 594 VAL A C 1
ATOM 4794 O O . VAL A 1 594 ? -32.974 -1.425 44.147 1.00 84.56 594 VAL A O 1
ATOM 4797 N N . GLU A 1 595 ? -32.734 0.775 43.729 1.00 79.12 595 GLU A N 1
ATOM 4798 C CA . GLU A 1 595 ? -32.136 0.621 42.404 1.00 79.12 595 GLU A CA 1
ATOM 4799 C C . GLU A 1 595 ? -30.611 0.655 42.463 1.00 79.12 595 GLU A C 1
ATOM 4801 O O . GLU A 1 595 ? -29.951 -0.164 41.818 1.00 79.12 595 GLU A O 1
ATOM 4806 N N . HIS A 1 596 ? -30.049 1.586 43.239 1.00 75.50 596 HIS A N 1
ATOM 4807 C CA . HIS A 1 596 ? -28.609 1.824 43.296 1.00 75.50 596 HIS A CA 1
ATOM 4808 C C . HIS A 1 596 ? -28.184 2.329 44.676 1.00 75.50 596 HIS A C 1
ATOM 4810 O O . HIS A 1 596 ? -28.945 2.997 45.367 1.00 75.50 596 HIS A O 1
ATOM 4816 N N . SER A 1 597 ? -26.964 2.008 45.097 1.00 79.00 597 SER A N 1
ATOM 4817 C CA . SER A 1 597 ? -26.394 2.512 46.350 1.00 79.00 597 SER A CA 1
ATOM 4818 C C . SER A 1 597 ? -24.884 2.626 46.216 1.00 79.00 597 SER A C 1
ATOM 4820 O O . SER A 1 597 ? -24.234 1.641 45.851 1.00 79.00 597 SER A O 1
ATOM 4822 N N . GLU A 1 598 ? -24.313 3.790 46.506 1.00 76.25 598 GLU A N 1
ATOM 4823 C CA . GLU A 1 598 ? -22.897 4.047 46.250 1.00 76.25 598 GLU A CA 1
ATOM 4824 C C . GLU A 1 598 ? -22.311 5.117 47.179 1.00 76.25 598 GLU A C 1
ATOM 4826 O O . GLU A 1 598 ? -23.011 5.955 47.736 1.00 76.25 598 GLU A O 1
ATOM 4831 N N . HIS A 1 599 ? -20.992 5.068 47.353 1.00 82.44 599 HIS A N 1
ATOM 4832 C CA . HIS A 1 599 ? -20.210 6.089 48.040 1.00 82.44 599 HIS A CA 1
ATOM 4833 C C . HIS A 1 599 ? -19.680 7.081 46.997 1.00 82.44 599 HIS A C 1
ATOM 4835 O O . HIS A 1 599 ? -18.879 6.693 46.142 1.00 82.44 599 HIS A O 1
ATOM 4841 N N . ALA A 1 600 ? -20.079 8.349 47.107 1.00 80.69 600 ALA A N 1
ATOM 4842 C CA . ALA A 1 600 ? -19.689 9.432 46.212 1.00 80.69 600 ALA A CA 1
ATOM 4843 C C . ALA A 1 600 ? -19.017 10.618 46.927 1.00 80.69 600 ALA A C 1
ATOM 4845 O O . ALA A 1 600 ? -19.025 10.740 48.151 1.00 80.69 600 ALA A O 1
ATOM 4846 N N . PHE A 1 601 ? -18.423 11.500 46.121 1.00 84.56 601 PHE A N 1
ATOM 4847 C CA . PHE A 1 601 ? -17.905 12.794 46.556 1.00 84.56 601 PHE A CA 1
ATOM 4848 C C . PHE A 1 601 ? -18.698 13.911 45.875 1.00 84.56 601 PHE A C 1
ATOM 4850 O O . PHE A 1 601 ? -18.693 14.003 44.645 1.00 84.56 601 PHE A O 1
ATOM 4857 N N . PHE A 1 602 ? -19.335 14.776 46.661 1.00 81.06 602 PHE A N 1
ATOM 4858 C CA . PHE A 1 602 ? -20.120 15.909 46.171 1.00 81.06 602 PHE A CA 1
ATOM 4859 C C . PHE A 1 602 ? -19.320 17.211 46.303 1.00 81.06 602 PHE A C 1
ATOM 4861 O O . PHE A 1 602 ? -18.796 17.493 47.379 1.00 81.06 602 PHE A O 1
ATOM 4868 N N . PRO A 1 603 ? -19.147 18.008 45.236 1.00 85.31 603 PRO A N 1
ATOM 4869 C CA . PRO A 1 603 ? -18.382 19.249 45.316 1.00 85.31 603 PRO A CA 1
ATOM 4870 C C . PRO A 1 603 ? -19.144 20.322 46.108 1.00 85.31 603 PRO A C 1
ATOM 4872 O O . PRO A 1 603 ? -20.305 20.597 45.824 1.00 85.31 603 PRO A O 1
ATOM 4875 N N . LYS A 1 604 ? -18.462 21.012 47.030 1.00 84.94 604 LYS A N 1
ATOM 4876 C CA . LYS A 1 604 ? -19.048 22.123 47.813 1.00 84.94 604 LYS A CA 1
ATOM 4877 C C . LYS A 1 604 ? -19.391 23.349 46.974 1.00 84.94 604 LYS A C 1
ATOM 4879 O O . LYS A 1 604 ? -20.229 24.163 47.348 1.00 84.94 604 LYS A O 1
ATOM 4884 N N . SER A 1 605 ? -18.678 23.533 45.869 1.00 83.06 605 SER A N 1
ATOM 4885 C CA . SER A 1 605 ? -18.892 24.624 44.927 1.00 83.06 605 SER A CA 1
ATOM 4886 C C . SER A 1 605 ? -18.568 24.160 43.520 1.00 83.06 605 SER A C 1
ATOM 4888 O O . SER A 1 605 ? -17.576 23.462 43.305 1.00 83.06 605 SER A O 1
ATOM 4890 N N . THR A 1 606 ? -19.398 24.553 42.560 1.00 86.00 606 THR A N 1
ATOM 4891 C CA . THR A 1 606 ? -19.217 24.226 41.146 1.00 86.00 606 THR A CA 1
ATOM 4892 C C . THR A 1 606 ? -18.571 25.380 40.383 1.00 86.00 606 THR A C 1
ATOM 4894 O O . THR A 1 606 ? -18.635 26.542 40.788 1.00 86.00 606 THR A O 1
ATOM 4897 N N . ILE A 1 607 ? -17.931 25.061 39.259 1.00 88.31 607 ILE A N 1
ATOM 4898 C CA . ILE A 1 607 ? -17.310 26.032 38.359 1.00 88.31 607 ILE A CA 1
ATOM 4899 C C . ILE A 1 607 ? -17.834 25.880 36.931 1.00 88.31 607 ILE A C 1
ATOM 4901 O O . ILE A 1 607 ? -18.055 24.773 36.438 1.00 88.31 607 ILE A O 1
ATOM 4905 N N . LYS A 1 608 ? -17.977 27.013 36.236 1.00 86.19 608 LYS A N 1
ATOM 4906 C CA . LYS A 1 608 ? -18.277 27.056 34.800 1.00 86.19 608 LYS A CA 1
ATOM 4907 C C . LYS A 1 608 ? -16.988 27.221 34.016 1.00 86.19 608 LYS A C 1
ATOM 4909 O O . LYS A 1 608 ? -16.301 28.232 34.148 1.00 86.19 608 LYS A O 1
ATOM 4914 N N . LEU A 1 609 ? -16.681 26.238 33.182 1.00 85.00 609 LEU A N 1
ATOM 4915 C CA . LEU A 1 609 ? -15.554 26.301 32.260 1.00 85.00 609 LEU A CA 1
ATOM 4916 C C . LEU A 1 609 ? -15.957 27.016 30.962 1.00 85.00 609 LEU A C 1
ATOM 4918 O O . LEU A 1 609 ? -17.105 26.944 30.519 1.00 85.00 609 LEU A O 1
ATOM 4922 N N . ASN A 1 610 ? -15.002 27.717 30.344 1.00 85.44 610 ASN A N 1
ATOM 4923 C CA . ASN A 1 610 ? -15.191 28.240 28.991 1.00 85.44 610 ASN A CA 1
ATOM 4924 C C . ASN A 1 610 ? -15.173 27.079 27.967 1.00 85.44 610 ASN A C 1
ATOM 4926 O O . ASN A 1 610 ? -14.639 26.015 28.276 1.00 85.44 610 ASN A O 1
ATOM 4930 N N . PRO A 1 611 ? -15.722 27.248 26.749 1.00 84.31 611 PRO A N 1
ATOM 4931 C CA . PRO A 1 611 ? -15.863 26.140 25.797 1.00 84.31 611 PRO A CA 1
ATOM 4932 C C . PRO A 1 611 ? -14.554 25.398 25.486 1.00 84.31 611 PRO A C 1
ATOM 4934 O O . PRO A 1 611 ? -14.539 24.168 25.445 1.00 84.31 611 PRO A O 1
ATOM 4937 N N . ASP A 1 612 ? -13.448 26.133 25.342 1.00 82.44 612 ASP A N 1
ATOM 4938 C CA . ASP A 1 612 ? -12.134 25.557 25.041 1.00 82.44 612 ASP A CA 1
ATOM 4939 C C . ASP A 1 612 ? -11.582 24.729 26.219 1.00 82.44 612 ASP A C 1
ATOM 4941 O O . ASP A 1 612 ? -11.049 23.633 26.022 1.00 82.44 612 ASP A O 1
ATOM 4945 N N . ALA A 1 613 ? -11.733 25.220 27.456 1.00 84.50 613 ALA A N 1
ATOM 4946 C CA . ALA A 1 613 ? -11.331 24.506 28.666 1.00 84.50 613 ALA A CA 1
ATOM 4947 C C . ALA A 1 613 ? -12.242 23.307 28.945 1.00 84.50 613 ALA A C 1
ATOM 4949 O O . ALA A 1 613 ? -11.740 22.267 29.365 1.00 84.50 613 ALA A O 1
ATOM 4950 N N . THR A 1 614 ? -13.545 23.406 28.661 1.00 86.69 614 THR A N 1
ATOM 4951 C CA . THR A 1 614 ? -14.484 22.281 28.757 1.00 86.69 614 THR A CA 1
ATOM 4952 C C . THR A 1 614 ? -14.070 21.153 27.815 1.00 86.69 614 THR A C 1
ATOM 4954 O O . THR A 1 614 ? -13.945 20.011 28.248 1.00 86.69 614 THR A O 1
ATOM 4957 N N . GLU A 1 615 ? -13.768 21.451 26.544 1.00 85.50 615 GLU A N 1
ATOM 4958 C CA . GLU A 1 615 ? -13.325 20.426 25.588 1.00 85.50 615 GLU A CA 1
ATOM 4959 C C . GLU A 1 615 ? -11.983 19.794 26.006 1.00 85.50 615 GLU A C 1
ATOM 4961 O O . GLU A 1 615 ? -11.783 18.580 25.878 1.00 85.50 615 GLU A O 1
ATOM 4966 N N . ALA A 1 616 ? -11.047 20.600 26.517 1.00 87.12 616 ALA A N 1
ATOM 4967 C CA . ALA A 1 616 ? -9.769 20.106 27.022 1.00 87.12 616 ALA A CA 1
ATOM 4968 C C . ALA A 1 616 ? -9.937 19.218 28.268 1.00 87.12 616 ALA A C 1
ATOM 4970 O O . ALA A 1 616 ? -9.273 18.180 28.376 1.00 87.12 616 ALA A O 1
ATOM 4971 N N . TYR A 1 617 ? -10.836 19.599 29.178 1.00 90.56 617 TYR A N 1
ATOM 4972 C CA . TYR A 1 617 ? -11.143 18.860 30.396 1.00 90.56 617 TYR A CA 1
ATOM 4973 C C . TYR A 1 617 ? -11.842 17.532 30.113 1.00 90.56 617 TYR A C 1
ATOM 4975 O O . TYR A 1 617 ? -11.389 16.500 30.608 1.00 90.56 617 TYR A O 1
ATOM 4983 N N . GLU A 1 618 ? -12.845 17.510 29.236 1.00 88.31 618 GLU A N 1
ATOM 4984 C CA . GLU A 1 618 ? -13.521 16.271 28.835 1.00 88.31 618 GLU A CA 1
ATOM 4985 C C . GLU A 1 618 ? -12.539 15.270 28.209 1.00 88.31 618 GLU A C 1
ATOM 4987 O O . GLU A 1 618 ? -12.507 14.094 28.575 1.00 88.31 618 GLU A O 1
ATOM 4992 N N . LYS A 1 619 ? -11.617 15.740 27.356 1.00 87.31 619 LYS A N 1
ATOM 4993 C CA . LYS A 1 619 ? -10.544 14.888 26.808 1.00 87.31 619 LYS A CA 1
ATOM 4994 C C . LYS A 1 619 ? -9.606 14.339 27.883 1.00 87.31 619 LYS A C 1
ATOM 4996 O O . LYS A 1 619 ? -9.062 13.245 27.712 1.00 87.31 619 LYS A O 1
ATOM 5001 N N . LEU A 1 620 ? -9.336 15.092 28.951 1.00 90.50 620 LEU A N 1
ATOM 5002 C CA . LEU A 1 620 ? -8.547 14.599 30.081 1.00 90.50 620 LEU A CA 1
ATOM 5003 C C . LEU A 1 620 ? -9.334 13.543 30.867 1.00 90.50 620 LEU A C 1
ATOM 5005 O O . LEU A 1 620 ? -8.787 12.474 31.145 1.00 90.50 620 LEU A O 1
ATOM 5009 N N . LYS A 1 621 ? -10.604 13.819 31.172 1.00 89.50 621 LYS A N 1
ATOM 5010 C CA . LYS A 1 621 ? -11.513 12.923 31.894 1.00 89.50 621 LYS A CA 1
ATOM 5011 C C . LYS A 1 621 ? -11.655 11.579 31.178 1.00 89.50 621 LYS A C 1
ATOM 5013 O O . LYS A 1 621 ? -11.439 10.541 31.800 1.00 89.50 621 LYS A O 1
ATOM 5018 N N . GLU A 1 622 ? -11.861 11.586 29.859 1.00 87.06 622 GLU A N 1
ATOM 5019 C CA . GLU A 1 622 ? -11.892 10.373 29.027 1.00 87.06 622 GLU A CA 1
ATOM 5020 C C . GLU A 1 622 ? -10.582 9.572 29.098 1.00 87.06 622 GLU A C 1
ATOM 5022 O O . GLU A 1 622 ? -10.599 8.347 29.229 1.00 87.06 622 GLU A O 1
ATOM 5027 N N . LYS A 1 623 ? -9.422 10.246 29.033 1.00 88.19 623 LYS A N 1
ATOM 5028 C CA . LYS A 1 623 ? -8.113 9.575 29.124 1.00 88.19 623 LYS A CA 1
ATOM 5029 C C . LYS A 1 623 ? -7.901 8.915 30.480 1.00 88.19 623 LYS A C 1
ATOM 5031 O O . LYS A 1 623 ? -7.326 7.832 30.519 1.00 88.19 623 LYS A O 1
ATOM 5036 N N . LEU A 1 624 ? -8.322 9.565 31.565 1.00 90.00 624 LEU A N 1
ATOM 5037 C CA . LEU A 1 624 ? -8.224 9.011 32.915 1.00 90.00 624 LEU A CA 1
ATOM 5038 C C . LEU A 1 624 ? -9.178 7.821 33.083 1.00 90.00 624 LEU A C 1
ATOM 5040 O O . LEU A 1 624 ? -8.739 6.766 33.523 1.00 90.00 624 LEU A O 1
ATOM 5044 N N . GLN A 1 625 ? -10.433 7.941 32.641 1.00 85.31 625 GLN A N 1
ATOM 5045 C CA . GLN A 1 625 ? -11.423 6.851 32.664 1.00 85.31 625 GLN A CA 1
ATOM 5046 C C . GLN A 1 625 ? -11.010 5.621 31.843 1.00 85.31 625 GLN A C 1
ATOM 5048 O O . GLN A 1 625 ? -11.459 4.511 32.116 1.00 85.31 625 GLN A O 1
ATOM 5053 N N . ALA A 1 626 ? -10.180 5.802 30.816 1.00 83.88 626 ALA A N 1
ATOM 5054 C CA . ALA A 1 626 ? -9.683 4.706 29.991 1.00 83.88 626 ALA A CA 1
ATOM 5055 C C . ALA A 1 626 ? -8.520 3.920 30.632 1.00 83.88 626 ALA A C 1
ATOM 5057 O O . ALA A 1 626 ? -8.119 2.890 30.084 1.00 83.88 626 ALA A O 1
ATOM 5058 N N . MET A 1 627 ? -7.942 4.389 31.746 1.00 85.31 627 MET A N 1
ATOM 5059 C CA . MET A 1 627 ? -6.833 3.703 32.416 1.00 85.31 627 MET A CA 1
ATOM 5060 C C . MET A 1 627 ? -7.327 2.518 33.254 1.00 85.31 627 MET A C 1
ATOM 5062 O O . MET A 1 627 ? -8.261 2.640 34.042 1.00 85.31 627 MET A O 1
ATOM 5066 N N . ASP A 1 628 ? -6.652 1.371 33.128 1.00 81.31 628 ASP A N 1
ATOM 5067 C CA . ASP A 1 628 ? -6.973 0.162 33.897 1.00 81.31 628 ASP A CA 1
ATOM 5068 C C . ASP A 1 628 ? -6.715 0.391 35.395 1.00 81.31 628 ASP A C 1
ATOM 5070 O O . ASP A 1 628 ? -5.572 0.548 35.832 1.00 81.31 628 ASP A O 1
ATOM 5074 N N . GLY A 1 629 ? -7.795 0.409 36.176 1.00 83.50 629 GLY A N 1
ATOM 5075 C CA . GLY A 1 629 ? -7.782 0.647 37.616 1.00 83.50 629 GLY A CA 1
ATOM 5076 C C . GLY A 1 629 ? -8.328 2.007 38.050 1.00 83.50 629 GLY A C 1
ATOM 5077 O O . GLY A 1 629 ? -8.422 2.219 39.253 1.00 83.50 629 GLY A O 1
ATOM 5078 N N . VAL A 1 630 ? -8.704 2.905 37.130 1.00 86.31 630 VAL A N 1
ATOM 5079 C CA . VAL A 1 630 ? -9.494 4.110 37.447 1.00 86.31 630 VAL A CA 1
ATOM 5080 C C . VAL A 1 630 ? -10.977 3.753 37.381 1.00 86.31 630 VAL A C 1
ATOM 5082 O O . VAL A 1 630 ? -11.430 3.244 36.358 1.00 86.31 630 VAL A O 1
ATOM 5085 N N . GLU A 1 631 ? -11.728 4.013 38.450 1.00 81.94 631 GLU A N 1
ATOM 5086 C CA . GLU A 1 631 ? -13.150 3.667 38.506 1.00 81.94 631 GLU A CA 1
ATOM 5087 C C . GLU A 1 631 ? -14.056 4.885 38.349 1.00 81.94 631 GLU A C 1
ATOM 5089 O O . GLU A 1 631 ? -14.835 4.967 37.393 1.00 81.94 631 GLU A O 1
ATOM 5094 N N . ASP A 1 632 ? -13.940 5.819 39.290 1.00 83.81 632 ASP A N 1
ATOM 5095 C CA . ASP A 1 632 ? -14.864 6.935 39.431 1.00 83.81 632 ASP A CA 1
ATOM 5096 C C . ASP A 1 632 ? -14.086 8.237 39.512 1.00 83.81 632 ASP A C 1
ATOM 5098 O O . ASP A 1 632 ? -12.997 8.312 40.092 1.00 83.81 632 ASP A O 1
ATOM 5102 N N . LEU A 1 633 ? -14.641 9.247 38.855 1.00 88.81 633 LEU A N 1
ATOM 5103 C CA . LEU A 1 633 ? -14.098 10.590 38.781 1.00 88.81 633 LEU A CA 1
ATOM 5104 C C . LEU A 1 633 ? -15.180 11.539 39.272 1.00 88.81 633 LEU A C 1
ATOM 5106 O O . LEU A 1 633 ? -16.241 11.614 38.655 1.00 88.81 633 LEU A O 1
ATOM 5110 N N . TYR A 1 634 ? -14.881 12.251 40.350 1.00 88.25 634 TYR A N 1
ATOM 5111 C CA . TYR A 1 634 ? -15.751 13.256 40.945 1.00 88.25 634 TYR A CA 1
ATOM 5112 C C . TYR A 1 634 ? -15.108 14.615 40.764 1.00 88.25 634 TYR A C 1
ATOM 5114 O O . TYR A 1 634 ? -13.965 14.815 41.171 1.00 88.25 634 TYR A O 1
ATOM 5122 N N . ASP A 1 635 ? -15.818 15.535 40.131 1.00 91.00 635 ASP A N 1
ATOM 5123 C CA . ASP A 1 635 ? -15.303 16.854 39.807 1.00 91.00 635 ASP A CA 1
ATOM 5124 C C . ASP A 1 635 ? -16.293 17.947 40.184 1.00 91.00 635 ASP A C 1
ATOM 5126 O O . ASP A 1 635 ? -17.441 17.680 40.530 1.00 91.00 635 ASP A O 1
ATOM 5130 N N . ASN A 1 636 ? -15.809 19.183 40.168 1.00 90.44 636 ASN A N 1
ATOM 5131 C CA . ASN A 1 636 ? -16.602 20.353 40.498 1.00 90.44 636 ASN A CA 1
ATOM 5132 C C . ASN A 1 636 ? -17.054 21.147 39.262 1.00 90.44 636 ASN A C 1
ATOM 5134 O O . ASN A 1 636 ? -17.320 22.341 39.378 1.00 90.44 636 ASN A O 1
ATOM 5138 N N . VAL A 1 637 ? -17.116 20.538 38.075 1.00 86.50 637 VAL A N 1
ATOM 5139 C CA . VAL A 1 637 ? -17.534 21.235 36.850 1.00 86.50 637 VAL A CA 1
ATOM 5140 C C . VAL A 1 637 ? -19.057 21.203 36.722 1.00 86.50 637 VAL A C 1
ATOM 5142 O O . VAL A 1 637 ? -19.686 20.153 36.814 1.00 86.50 637 VAL A O 1
ATOM 5145 N N . GLU A 1 638 ? -19.671 22.362 36.489 1.00 77.81 638 GLU A N 1
ATOM 5146 C CA . GLU A 1 638 ? -21.118 22.458 36.290 1.00 77.81 638 GLU A CA 1
ATOM 5147 C C . GLU A 1 638 ? -21.519 21.875 34.927 1.00 77.81 638 GLU A C 1
ATOM 5149 O O . GLU A 1 638 ? -21.042 22.313 33.875 1.00 77.81 638 GLU A O 1
ATOM 5154 N N . VAL A 1 639 ? -22.420 20.890 34.936 1.00 60.31 639 VAL A N 1
ATOM 5155 C CA . VAL A 1 639 ? -22.950 20.277 33.713 1.00 60.31 639 VAL A CA 1
ATOM 5156 C C . VAL A 1 639 ? -23.940 21.244 33.064 1.00 60.31 639 VAL A C 1
ATOM 5158 O O . VAL A 1 639 ? -25.098 21.340 33.465 1.00 60.31 639 VAL A O 1
ATOM 5161 N N . VAL A 1 640 ? -23.490 21.976 32.044 1.00 46.56 640 VAL A N 1
ATOM 5162 C CA . VAL A 1 640 ? -24.374 22.813 31.223 1.00 46.56 640 VAL A CA 1
ATOM 5163 C C . VAL A 1 640 ? -25.113 21.906 30.238 1.00 46.56 640 VAL A C 1
ATOM 5165 O O . VAL A 1 640 ? -24.550 21.506 29.219 1.00 46.56 640 VAL A O 1
ATOM 5168 N N . TYR A 1 641 ? -26.366 21.561 30.540 1.00 29.98 641 TYR A N 1
ATOM 5169 C CA . TYR A 1 641 ? -27.250 20.917 29.567 1.00 29.98 641 TYR A CA 1
ATOM 5170 C C . TYR A 1 641 ? -27.506 21.900 28.414 1.00 29.98 641 TYR A C 1
ATOM 5172 O O . TYR A 1 641 ? -28.089 22.964 28.625 1.00 29.98 641 TYR A O 1
ATOM 5180 N N . GLN A 1 642 ? -27.018 21.565 27.216 1.00 24.84 642 GLN A N 1
ATOM 5181 C CA . GLN A 1 642 ? -27.385 22.238 25.965 1.00 24.84 642 GLN A CA 1
ATOM 5182 C C . GLN A 1 642 ? -28.542 21.526 25.280 1.00 24.84 642 GLN A C 1
ATOM 5184 O O . GLN A 1 642 ? -28.500 20.274 25.214 1.00 24.84 642 GLN A O 1
#

Foldseek 3Di:
DPPPVVVVVVVPDDDPDDPPPPPPPDLAKDKAWPPQEEEEAAFDKDKIKIWIAGFQPDQKKKKAWPPPDDPFKDKPPRMDMDGHGGGHRDIDIIIIHGNDFAWDKTAIAMPPHPRDPRVRRIHTYGYFNDPVLVVVLVVLLLLLLCLLLVLLVLLLVLLVLVLEQALPAPLLLLLQLLLLVLQLVLQVCLPPPPVLVVVVCVVVVRDDSPHDPSSNVSSVSSNVSSVSSNVSCVRGHYPPHDHDPVSVVVSVVLVCQLVVLVVCCVVVVDPPNVSSVSSLVSNLVSLQPSLVRSLVSCVVVLANPSPRLSSLVSQLSSLVSLLVSVVSVCVRRVNPVVCVVCCSSNSSSVSSNVSSVSVVCSDVPRSDDDPVVVVVVVVSVVVSVVPPPDDDDDDPDDDDDVVVVVVVVVVVVLVLLLVLLVLLVQLLVQCVVQNLDCVRRVSNVVSVVVCVVSVNDPVSVVVSSVVSVVCPDDQAFDWDWFWKDAPNPKTKIWIFTGSCVVVLVVVLQVLQVVLVMHTDPCLVQWDWKKKWKWADDPVQDDPDLQVSVVVLLVVQQFPDKDQPDPVRRIIMTIHHQVCQVSSVVSCVVVVIGTDDIDIDIGGPAADEDDPVVVVSVVVSVSVQSSDNGTRDMDMRYDDDDD

InterPro domains:
  IPR005282 Lysosomal cystine transporter [PTHR13131] (130-375)
  IPR005282 Lysosomal cystine transporter [TIGR00951] (135-367)
  IPR006603 PQ-loop repeat [PF04193] (137-194)
  IPR006603 PQ-loop repeat [PF04193] (276-334)
  IPR006603 PQ-loop repeat [SM00679] (150-181)
  IPR006603 PQ-loop repeat [SM00679] (289-320)
  IPR017856 Integrase-like, N-terminal [G3DSA:1.10.10.200] (394-474)
  IPR026564 Transcriptional regulator TACO1-like, domain 3 [G3DSA:3.30.70.980] (481-636)
  IPR026564 Transcriptional regulator TACO1-like, domain 3 [G3DSA:3.30.70.980] (522-605)
  IPR029072 YebC-like [SSF75625] (398-638)
  IPR048300 TACO1/YebC-like, second and third domains [PF01709] (478-637)
  IPR049083 TACO1/YebC-like, N-terminal domain [PF20772] (400-469)

Secondary structure (DSSP, 8-state):
--SSHHHHHTTSSS-------------B-EEEESSSEEEEETT-EEEEEEEEEEE-SSS-EEEEE--SS-TTEEEESSEEEE--SEEEEEEEEEEEEESSSEEEEEEEEEESTTSS--TT-EEEEEEES-HHHHHHHHHHHHHHHHHHHHHHHHHHHHHHHHTB-TTS-HHHHHHHHHHHHHHHHHHHHHHH-HHHHHHHHHH-TT---S--HHHHHHHHHHHHHHHHHHHHHHHSB-TT----HHHHHHHHHHHHHHHHHHHHHHTTSS-HHHHHHHHHHHHHHHHHHHHHHHHHHHHHHT--TTS-HHHHHHHHHHHHHHHHHHHHHHHHTT-SHHHHH-HHHHHHHHHHHHHHHHHHIIIIIISPPPHHHHHHHHHHHHHHHTTTT------S----HHHHHHHHHHHHHHHHHHHHHHHHHHHHHHHHHH-S-TTT-HHHHHHHHHHHHTT--HHHHHHHHHHHHH--SS---EEEEEEEEETTTEEEEEEEEES-HHHHHHHHHHHHHHTTEEE---GGGEEEEEEEEEEPPGGG-SS-HHHHHHHHHHHHT-SEEEEEETTTTEEEEEE-TTTHHHHHHHHHHTT-EEEEEEEEEEESS-BPPPHHHHHHHHHHHHHHHTSTTEEEEEE-B-----

Organism: Culex pipiens pipiens (NCBI:txid38569)

pLDDT: mean 80.13, std 17.02, range [24.84, 97.38]

Sequence (642 aa):
MASSAIVLLLVLLIPSAFTFNLKFVNDQLRLWFDPQDVTTTFGDAINLTLWIDGYSYTKNFSIQFSESENAFVKIEPPICWFYDDEFHNNLTTFQAIGRRPGRFIVKASVEPERFVDDQRLFVRLKVALSQPLIIIALIIGWTYTACWSSGYYPQIYLNYKRQNVVGLSFDFLHINIIGHVSYAIFNSFMYWNSAIEQEYFKRHPYGLNPVIGNDVGFAVHACFATGFTILQCYVYENGGNSISKTAKAIIILYFHIIIGAACSVWFWSYHWLDFLYVLSYIKLSTTLVKYFPQAYMNYKRQSTEGFAIMNRLLDIAGGLFGILQMVINAWNFDDWQSILGDPVKFGLGVFSILFDLVFIVQHYCLYRPSQKSKNKLNKDHLKGLTRSLHLKPPALAGHSKWQNIRHIKALNDGRKSTLFIKLARQMRLAMQAGGPNPAVNATLRAAIDEALKKNMPNSTIQGVLKKFATQQSAAQLKKFTVEIKAFDQVNLICVLYTDRFTQLKMEMATTLRKNFSNFSEVKHMFDEQGYVEAIASENKAGSDLLSACTEDAIEAGAEDVEIMNEESRLIRFLCDPNEIDRVRTQLEKLGYAVEHSEHAFFPKSTIKLNPDATEAYEKLKEKLQAMDGVEDLYDNVEVVYQ

Radius of gyration: 40.61 Å; chains: 1; bounding box: 101×52×111 Å